Protein AF-0000000076606499 (afdb_homodimer)

pLDDT: mean 94.11, std 6.83, range [63.31, 98.88]

InterPro domains:
  IPR003171 Methylenetetrahydrofolate reductase-like, catalytic domain [PF02219] (11-316)
  IPR003171 Methylenetetrahydrofolate reductase-like, catalytic domain [cd00537] (16-317)
  IPR004620 5,10-methylenetetrahydrofolate reductase [TIGR00676] (16-317)
  IPR029041 FAD-linked oxidoreductase-like [SSF51730] (12-316)

Secondary structure (DSSP, 8-state):
---HHHHHHT-SS-EEEEEE-PPPTTS-THHHHHHHHHHGGG--S-EEE----EEEEEEEEETTEEEEEEEESS--HHHHHHHHHHHH---EEEEEESTT--HHHHHHHHHHHHHHT--EEEEE--PPPTT-SS--PPTT--SSHHHHHHHHHHHHTTB-TT--B-PPPSSPPEEEEEE-TT--TTSSSHHHHHHHHHHHHHTT---EEEEE-S-HHHHHHHHHHHHHTT--S-EEEEE----STTHHHHHHHHH--PPPHHHHHHHHH-SSHHHHHHHHHHHHHHHHHHHHHTT--EEEEE-TT-HHHHHHHHHHH-/---HHHHHHT-SS-EEEEEE-PPPTTS-THHHHHHHHHHGGG--S-EEE----EEEEEEEEETTEEEEEEEESS--HHHHHHHHHHHH---EEEEEESTT--HHHHHHHHHHHHHHT--EEEEE--PPPTT-SS--PPTT--SSHHHHHHHHHHHHTTB-TT--B-PPPSSPPEEEEEE-TT--TTSSSHHHHHHHHHHHHHTT---EEEEE-S-HHHHHHHHHHHHHTT--S-EEEEE----STTHHHHHHHHH--PPPHHHHHHHHH-SSHHHHHHHHHHHHHHHHHHHHHTT--EEEEE-TT-HHHHHHHHHHH-

Structure (mmCIF, N/CA/C/O backbone):
data_AF-0000000076606499-model_v1
#
loop_
_entity.id
_entity.type
_entity.pdbx_description
1 polymer 'Methylenetetrahydrofolate reductase'
#
loop_
_atom_site.group_PDB
_atom_site.id
_atom_site.type_symbol
_atom_site.label_atom_id
_atom_site.label_alt_id
_atom_site.label_comp_id
_atom_site.label_asym_id
_atom_site.label_entity_id
_atom_site.label_seq_id
_atom_site.pdbx_PDB_ins_code
_atom_site.Cartn_x
_atom_site.Cartn_y
_atom_site.Cartn_z
_atom_site.occupancy
_atom_site.B_iso_or_equiv
_atom_site.auth_seq_id
_atom_site.auth_comp_id
_atom_site.auth_asym_id
_atom_site.auth_atom_id
_atom_site.pdbx_PDB_model_num
ATOM 1 N N . MET A 1 1 ? -8.086 -1.881 19.484 1 80.56 1 MET A N 1
ATOM 2 C CA . MET A 1 1 ? -7.227 -0.757 19.859 1 80.56 1 MET A CA 1
ATOM 3 C C . MET A 1 1 ? -8.008 0.553 19.828 1 80.56 1 MET A C 1
ATOM 5 O O . MET A 1 1 ? -8.883 0.744 18.984 1 80.56 1 MET A O 1
ATOM 9 N N . PRO A 1 2 ? -7.852 1.499 20.828 1 93.75 2 PRO A N 1
ATOM 10 C CA . PRO A 1 2 ? -8.594 2.764 20.812 1 93.75 2 PRO A CA 1
ATOM 11 C C . PRO A 1 2 ? -8.289 3.621 19.594 1 93.75 2 PRO A C 1
ATOM 13 O O . PRO A 1 2 ? -7.184 3.559 19.047 1 93.75 2 PRO A O 1
ATOM 16 N N . THR A 1 3 ? -9.281 4.312 19.141 1 96.88 3 THR A N 1
ATOM 17 C CA . THR A 1 3 ? -9.094 5.258 18.047 1 96.88 3 THR A CA 1
ATOM 18 C C . THR A 1 3 ? -8.266 6.457 18.5 1 96.88 3 THR A C 1
ATOM 20 O O . THR A 1 3 ? -8.094 6.684 19.703 1 96.88 3 THR A O 1
ATOM 23 N N . ALA A 1 4 ? -7.707 7.188 17.578 1 97.75 4 ALA A N 1
ATOM 24 C CA . ALA A 1 4 ? -7 8.422 17.906 1 97.75 4 ALA A CA 1
ATOM 25 C C . ALA A 1 4 ? -7.898 9.375 18.688 1 97.75 4 ALA A C 1
ATOM 27 O O . ALA A 1 4 ? -7.445 10.023 19.641 1 97.75 4 ALA A O 1
ATOM 28 N N . ALA A 1 5 ? -9.156 9.43 18.328 1 97.56 5 ALA A N 1
ATOM 29 C CA . ALA A 1 5 ? -10.109 10.297 19.016 1 97.56 5 ALA A CA 1
ATOM 30 C C . ALA A 1 5 ? -10.266 9.906 20.484 1 97.56 5 ALA A C 1
ATOM 32 O O . ALA A 1 5 ? -10.281 10.766 21.359 1 97.56 5 ALA A O 1
ATOM 33 N N . GLN A 1 6 ? -10.414 8.625 20.672 1 97.69 6 GLN A N 1
ATOM 34 C CA . GLN A 1 6 ? -10.523 8.117 22.047 1 97.69 6 GLN A CA 1
ATOM 35 C C . GLN A 1 6 ? -9.266 8.43 22.844 1 97.69 6 GLN A C 1
ATOM 37 O O . GLN A 1 6 ? -9.352 8.82 24.016 1 97.69 6 GLN A O 1
ATOM 42 N N . LEU A 1 7 ? -8.117 8.242 22.219 1 97.62 7 LEU A N 1
ATOM 43 C CA . LEU A 1 7 ? -6.855 8.539 22.891 1 97.62 7 LEU A CA 1
ATOM 44 C C . LEU A 1 7 ? -6.781 10.008 23.281 1 97.62 7 LEU A C 1
ATOM 46 O O . LEU A 1 7 ? -6.336 10.328 24.391 1 97.62 7 LEU A O 1
ATOM 50 N N . ILE A 1 8 ? -7.191 10.898 22.406 1 98 8 ILE A N 1
ATOM 51 C CA . ILE A 1 8 ? -7.184 12.336 22.656 1 98 8 ILE A CA 1
ATOM 52 C C . ILE A 1 8 ? -8.086 12.656 23.844 1 98 8 ILE A C 1
ATOM 54 O O . ILE A 1 8 ? -7.688 13.391 24.75 1 98 8 ILE A O 1
ATOM 58 N N . ARG A 1 9 ? -9.227 12.07 23.891 1 96.31 9 ARG A N 1
ATOM 59 C CA . ARG A 1 9 ? -10.219 12.352 24.922 1 96.31 9 ARG A CA 1
ATOM 60 C C . ARG A 1 9 ? -9.773 11.797 26.266 1 96.31 9 ARG A C 1
ATOM 62 O O . ARG A 1 9 ? -10.117 12.344 27.312 1 96.31 9 ARG A O 1
ATOM 69 N N . ASP A 1 10 ? -8.992 10.773 26.219 1 96.25 10 ASP A N 1
ATOM 70 C CA . ASP A 1 10 ? -8.633 10.062 27.438 1 96.25 10 ASP A CA 1
ATOM 71 C C . ASP A 1 10 ? -7.348 10.617 28.047 1 96.25 10 ASP A C 1
ATOM 73 O O . ASP A 1 10 ? -6.898 10.148 29.094 1 96.25 10 ASP A O 1
ATOM 77 N N . LEU A 1 11 ? -6.785 11.594 27.438 1 96.38 11 LEU A N 1
ATOM 78 C CA . LEU A 1 11 ? -5.539 12.156 27.953 1 96.38 11 LEU A CA 1
ATOM 79 C C . LEU A 1 11 ? -5.738 12.758 29.344 1 96.38 11 LEU A C 1
ATOM 81 O O . LEU A 1 11 ? -6.684 13.516 29.562 1 96.38 11 LEU A O 1
ATOM 85 N N . LYS A 1 12 ? -4.812 12.43 30.203 1 93.62 12 LYS A N 1
ATOM 86 C CA . LYS A 1 12 ? -4.855 12.961 31.562 1 93.62 12 LYS A CA 1
ATOM 87 C C . LYS A 1 12 ? -3.803 14.047 31.766 1 93.62 12 LYS A C 1
ATOM 89 O O . LYS A 1 12 ? -3.91 14.867 32.688 1 93.62 12 LYS A O 1
ATOM 94 N N . GLN A 1 13 ? -2.766 13.977 31.031 1 94.19 13 GLN A N 1
ATOM 95 C CA . GLN A 1 13 ? -1.6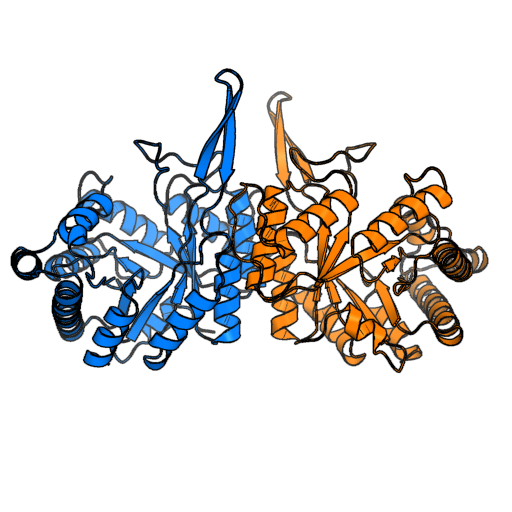89 14.961 30.969 1 94.19 13 GLN A CA 1
ATOM 96 C C . GLN A 1 13 ? -1.445 15.43 29.531 1 94.19 13 GLN A C 1
ATOM 98 O O . GLN A 1 13 ? -1.844 14.75 28.578 1 94.19 13 GLN A O 1
ATOM 103 N N . PRO A 1 14 ? -0.841 16.547 29.422 1 96.06 14 PRO A N 1
ATOM 104 C CA . PRO A 1 14 ? -0.595 17.031 28.062 1 96.06 14 PRO A CA 1
ATOM 105 C C . PRO A 1 14 ? 0.183 16.031 27.219 1 96.06 14 PRO A C 1
ATOM 107 O O . PRO A 1 14 ? 1.249 15.562 27.625 1 96.06 14 PRO A O 1
ATOM 110 N N . GLY A 1 15 ? -0.426 15.75 26.078 1 98 15 GLY A N 1
ATOM 111 C CA . GLY A 1 15 ? 0.184 14.766 25.188 1 98 15 GLY A CA 1
ATOM 112 C C . GLY A 1 15 ? 0.986 15.391 24.062 1 98 15 GLY A C 1
ATOM 113 O O . GLY A 1 15 ? 0.978 16.609 23.891 1 98 15 GLY A O 1
ATOM 114 N N . PHE A 1 16 ? 1.673 14.508 23.359 1 98.38 16 PHE A N 1
ATOM 115 C CA . PHE A 1 16 ? 2.586 14.867 22.281 1 98.38 16 PHE A CA 1
ATOM 116 C C . PHE A 1 16 ? 2.246 14.109 21 1 98.38 16 PHE A C 1
ATOM 118 O O . PHE A 1 16 ? 1.933 12.922 21.047 1 98.38 16 PHE A O 1
ATOM 125 N N . SER A 1 17 ? 2.156 14.742 19.891 1 98.75 17 SER A N 1
ATOM 126 C CA . SER A 1 17 ? 2.08 14.117 18.578 1 98.75 17 SER A CA 1
ATOM 127 C C . SER A 1 17 ? 2.824 14.938 17.531 1 98.75 17 SER A C 1
ATOM 129 O O . SER A 1 17 ? 3.133 16.109 17.75 1 98.75 17 SER A O 1
ATOM 131 N N . PHE A 1 18 ? 3.176 14.328 16.406 1 98.75 18 PHE A N 1
ATOM 132 C CA . PHE A 1 18 ? 3.906 15.078 15.391 1 98.75 18 PHE A CA 1
ATOM 133 C C . PHE A 1 18 ? 3.633 14.523 14 1 98.75 18 PHE A C 1
ATOM 135 O O . PHE A 1 18 ? 2.975 13.492 13.859 1 98.75 18 PHE A O 1
ATOM 142 N N . GLU A 1 19 ? 4.055 15.273 13.094 1 98.31 19 GLU A N 1
ATOM 143 C CA . GLU A 1 19 ? 3.812 14.945 11.695 1 98.31 19 GLU A CA 1
ATOM 144 C C . GLU A 1 19 ? 5.121 14.648 10.961 1 98.31 19 GLU A C 1
ATOM 146 O O . GLU A 1 19 ? 6.129 15.32 11.188 1 98.31 19 GLU A O 1
ATOM 151 N N . LEU A 1 20 ? 5.023 13.664 10.086 1 97.06 20 LEU A N 1
ATOM 152 C CA . LEU A 1 20 ? 6.156 13.281 9.25 1 97.06 20 LEU A CA 1
ATOM 153 C C . LEU A 1 20 ? 5.801 13.383 7.77 1 97.06 20 LEU A C 1
ATOM 155 O O . LEU A 1 20 ? 4.648 13.18 7.387 1 97.06 20 LEU A O 1
ATOM 159 N N . LEU A 1 21 ? 6.863 13.625 7.031 1 94.44 21 LEU A N 1
ATOM 160 C CA . LEU A 1 21 ? 6.766 13.562 5.578 1 94.44 21 LEU A CA 1
ATOM 161 C C . LEU A 1 21 ? 7.422 12.305 5.035 1 94.44 21 LEU A C 1
ATOM 163 O O . LEU A 1 21 ? 8.547 11.969 5.414 1 94.44 21 LEU A O 1
ATOM 167 N N . PRO A 1 22 ? 6.691 11.617 4.184 1 93.38 22 PRO A N 1
ATOM 168 C CA . PRO A 1 22 ? 7.387 10.516 3.508 1 93.38 22 PRO A CA 1
ATOM 169 C C . PRO A 1 22 ? 8.609 10.992 2.721 1 93.38 22 PRO A C 1
ATOM 171 O O . PRO A 1 22 ? 8.688 12.164 2.338 1 93.38 22 PRO A O 1
ATOM 174 N N . PRO A 1 23 ? 9.516 10.117 2.523 1 90.75 23 PRO A N 1
ATOM 175 C CA . PRO A 1 23 ? 10.695 10.508 1.748 1 90.75 23 PRO A CA 1
ATOM 176 C C . PRO A 1 23 ? 10.359 10.859 0.301 1 90.75 23 PRO A C 1
ATOM 178 O O . PRO A 1 23 ? 9.367 10.367 -0.246 1 90.75 23 PRO A O 1
ATOM 181 N N . LEU A 1 24 ? 11.195 11.688 -0.248 1 87.88 24 LEU A N 1
ATOM 182 C CA . LEU A 1 24 ? 11.102 11.922 -1.684 1 87.88 24 LEU A CA 1
ATOM 183 C C . LEU A 1 24 ? 11.383 10.648 -2.467 1 87.88 24 LEU A C 1
ATOM 185 O O . LEU A 1 24 ? 12.148 9.797 -2.01 1 87.88 24 LEU A O 1
ATOM 189 N N . LYS A 1 25 ? 10.75 10.664 -3.59 1 84.38 25 LYS A N 1
ATOM 190 C CA . LYS A 1 25 ? 11.008 9.539 -4.48 1 84.38 25 LYS A CA 1
ATOM 191 C C . LYS A 1 25 ? 12.508 9.305 -4.652 1 84.38 25 LYS A C 1
ATOM 193 O O . LYS A 1 25 ? 13.266 10.242 -4.914 1 84.38 25 LYS A O 1
ATOM 198 N N . GLY A 1 26 ? 12.969 8.117 -4.375 1 79.56 26 GLY A N 1
ATOM 199 C CA . GLY A 1 26 ? 14.375 7.793 -4.535 1 79.56 26 GLY A CA 1
ATOM 200 C C . GLY A 1 26 ? 15.156 7.879 -3.238 1 79.56 26 GLY A C 1
ATOM 201 O O . GLY A 1 26 ? 16.281 7.375 -3.15 1 79.56 26 GLY A O 1
ATOM 202 N N . ASN A 1 27 ? 14.523 8.484 -2.23 1 84.75 27 ASN A N 1
ATOM 203 C CA . ASN A 1 27 ? 15.227 8.609 -0.958 1 84.75 27 ASN A CA 1
ATOM 204 C C . ASN A 1 27 ? 14.867 7.469 -0.007 1 84.75 27 ASN A C 1
ATOM 206 O O . ASN A 1 27 ? 13.82 6.836 -0.161 1 84.75 27 ASN A O 1
ATOM 210 N N . SER A 1 28 ? 15.742 7.293 0.921 1 85.94 28 SER A N 1
ATOM 211 C CA . SER A 1 28 ? 15.578 6.203 1.876 1 85.94 28 SER A CA 1
ATOM 212 C C . SER A 1 28 ? 14.602 6.578 2.98 1 85.94 28 SER A C 1
ATOM 214 O O . SER A 1 28 ? 14.523 7.738 3.385 1 85.94 28 SER A O 1
ATOM 216 N N . ILE A 1 29 ? 13.891 5.59 3.471 1 89.38 29 ILE A N 1
ATOM 217 C CA . ILE A 1 29 ? 12.945 5.75 4.574 1 89.38 29 ILE A CA 1
ATOM 218 C C . ILE A 1 29 ? 13.711 5.98 5.875 1 89.38 29 ILE A C 1
ATOM 220 O O . ILE A 1 29 ? 13.125 6.367 6.887 1 89.38 29 ILE A O 1
ATOM 224 N N . LYS A 1 30 ? 15.023 5.816 5.887 1 90.25 30 LYS A N 1
ATOM 225 C CA . LYS A 1 30 ? 15.852 5.926 7.086 1 90.25 30 LYS A CA 1
ATOM 226 C C . LYS A 1 30 ? 15.75 7.316 7.699 1 90.25 30 LYS A C 1
ATOM 228 O O . LYS A 1 30 ? 15.82 7.469 8.922 1 90.25 30 LYS A O 1
ATOM 233 N N . ARG A 1 31 ? 15.523 8.305 6.906 1 88.94 31 ARG A N 1
ATOM 234 C CA . ARG A 1 31 ? 15.359 9.656 7.418 1 88.94 31 ARG A CA 1
ATOM 235 C C . ARG A 1 31 ? 14.109 9.781 8.281 1 88.94 31 ARG A C 1
ATOM 237 O O . ARG A 1 31 ? 14.109 10.477 9.297 1 88.94 31 ARG A O 1
ATOM 244 N N . VAL A 1 32 ? 13.102 9.133 7.816 1 93.88 32 VAL A N 1
ATOM 245 C CA . VAL A 1 32 ? 11.852 9.109 8.57 1 93.88 32 VAL A CA 1
ATOM 246 C C . VAL A 1 32 ? 12.07 8.438 9.922 1 93.88 32 VAL A C 1
ATOM 248 O O . VAL A 1 32 ? 11.648 8.961 10.953 1 93.88 32 VAL A O 1
ATOM 251 N N . TYR A 1 33 ? 12.844 7.371 9.914 1 95.81 33 TYR A N 1
ATOM 252 C CA . TYR A 1 33 ? 13.109 6.637 11.141 1 95.81 33 TYR A CA 1
ATOM 253 C C . TYR A 1 33 ? 13.969 7.461 12.094 1 95.81 33 TYR A C 1
ATOM 255 O O . TYR A 1 33 ? 13.75 7.461 13.305 1 95.81 33 TYR A O 1
ATOM 263 N N . LYS A 1 34 ? 14.898 8.156 11.547 1 95.94 34 LYS A N 1
ATOM 264 C CA . LYS A 1 34 ? 15.742 9.008 12.375 1 95.94 34 LYS A CA 1
ATOM 265 C C . LYS A 1 34 ? 14.922 10.047 13.125 1 95.94 34 LYS A C 1
ATOM 267 O O . LYS A 1 34 ? 15.172 10.32 14.297 1 95.94 34 LYS A O 1
ATOM 272 N N . THR A 1 35 ? 13.984 10.602 12.43 1 97.19 35 THR A N 1
ATOM 273 C CA . THR A 1 35 ? 13.109 11.578 13.062 1 97.19 35 THR A CA 1
ATOM 274 C C . THR A 1 35 ? 12.32 10.93 14.195 1 97.19 35 THR A C 1
ATOM 276 O O . THR A 1 35 ? 12.203 11.5 15.289 1 97.19 35 THR A O 1
ATOM 279 N N . ILE A 1 36 ? 11.781 9.742 13.961 1 98.25 36 ILE A N 1
ATOM 280 C CA . ILE A 1 36 ? 11.008 9.039 14.977 1 98.25 36 ILE A CA 1
ATOM 281 C C . ILE A 1 36 ? 11.898 8.711 16.172 1 98.25 36 ILE A C 1
ATOM 283 O O . ILE A 1 36 ? 11.508 8.922 17.328 1 98.25 36 ILE A O 1
ATOM 287 N N . ASP A 1 37 ? 13.102 8.258 15.891 1 98.19 37 ASP A N 1
ATOM 288 C CA . ASP A 1 37 ? 14.031 7.895 16.953 1 98.19 37 ASP A CA 1
ATOM 289 C C . ASP A 1 37 ? 14.375 9.102 17.828 1 98.19 37 ASP A C 1
ATOM 291 O O . ASP A 1 37 ? 14.594 8.961 19.031 1 98.19 37 ASP A O 1
ATOM 295 N N . ALA A 1 38 ? 14.367 10.219 17.234 1 97.88 38 ALA A N 1
ATOM 296 C CA . ALA A 1 38 ? 14.68 11.445 17.953 1 97.88 38 ALA A CA 1
ATOM 297 C C . ALA A 1 38 ? 13.508 11.883 18.828 1 97.88 38 ALA A C 1
ATOM 299 O O . ALA A 1 38 ? 13.695 12.586 19.828 1 97.88 38 ALA A O 1
ATOM 300 N N . LEU A 1 39 ? 12.312 11.477 18.516 1 98.56 39 LEU A N 1
ATOM 301 C CA . LEU A 1 39 ? 11.148 12.094 19.156 1 98.56 39 LEU A CA 1
ATOM 302 C C . LEU A 1 39 ? 10.359 11.062 19.953 1 98.56 39 LEU A C 1
ATOM 304 O O . LEU A 1 39 ? 9.523 11.43 20.781 1 98.56 39 LEU A O 1
ATOM 308 N N . LYS A 1 40 ? 10.602 9.75 19.703 1 97.94 40 LYS A N 1
ATOM 309 C CA . LYS A 1 40 ? 9.789 8.703 20.312 1 97.94 40 LYS A CA 1
ATOM 310 C C . LYS A 1 40 ? 9.922 8.719 21.828 1 97.94 40 LYS A C 1
ATOM 312 O O . LYS A 1 40 ? 9.039 8.227 22.547 1 97.94 40 LYS A O 1
ATOM 317 N N . GLU A 1 41 ? 11.031 9.289 22.406 1 97.56 41 GLU A N 1
ATOM 318 C CA . GLU A 1 41 ? 11.25 9.344 23.844 1 97.56 41 GLU A CA 1
ATOM 319 C C . GLU A 1 41 ? 10.156 10.148 24.531 1 97.56 41 GLU A C 1
ATOM 321 O O . GLU A 1 41 ? 9.953 10.023 25.75 1 97.56 41 GLU A O 1
ATOM 326 N N . PHE A 1 42 ? 9.383 10.984 23.828 1 98 42 PHE A N 1
ATOM 327 C CA . PHE A 1 42 ? 8.336 11.812 24.406 1 98 42 PHE A CA 1
ATOM 328 C C . PHE A 1 42 ? 6.984 11.117 24.328 1 98 42 PHE A C 1
ATOM 330 O O . PHE A 1 42 ? 5.945 11.75 24.516 1 98 42 PHE A O 1
ATOM 337 N N . ASN A 1 43 ? 6.984 9.867 23.891 1 97.12 43 ASN A N 1
ATOM 338 C CA . ASN A 1 43 ? 5.812 9 23.859 1 97.12 43 ASN A CA 1
ATOM 339 C C . ASN A 1 43 ? 4.676 9.609 23.047 1 97.12 43 ASN A C 1
ATOM 341 O O . ASN A 1 43 ? 3.578 9.82 23.562 1 97.12 43 ASN A O 1
ATOM 345 N N . PRO A 1 44 ? 4.941 9.844 21.828 1 98.31 44 PRO A N 1
ATOM 346 C CA . PRO A 1 44 ? 3.875 10.422 21 1 98.31 44 PRO A CA 1
ATOM 347 C C . PRO A 1 44 ? 2.617 9.562 20.969 1 98.31 44 PRO A C 1
ATOM 349 O O . PRO A 1 44 ? 2.709 8.336 20.875 1 98.31 44 PRO A O 1
ATOM 352 N N . LEU A 1 45 ? 1.462 10.25 21.062 1 97.69 45 LEU A N 1
ATOM 353 C CA . LEU A 1 45 ? 0.176 9.562 21 1 97.69 45 LEU A CA 1
ATOM 354 C C . LEU A 1 45 ? -0.022 8.906 19.641 1 97.69 45 LEU A C 1
ATOM 356 O O . LEU A 1 45 ? -0.589 7.82 19.531 1 97.69 45 LEU A O 1
ATOM 360 N N . PHE A 1 46 ? 0.326 9.578 18.594 1 98.19 46 PHE A N 1
ATOM 361 C CA . PHE A 1 46 ? 0.303 9.109 17.219 1 98.19 46 PHE A CA 1
ATOM 362 C C . PHE A 1 46 ? 1.206 9.969 16.344 1 98.19 46 PHE A C 1
ATOM 364 O O . PHE A 1 46 ? 1.696 11.008 16.781 1 98.19 46 PHE A O 1
ATOM 371 N N . ILE A 1 47 ? 1.464 9.5 15.18 1 98.69 47 ILE A N 1
ATOM 372 C CA . ILE A 1 47 ? 2.268 10.188 14.172 1 98.69 47 ILE A CA 1
ATOM 373 C C . ILE A 1 47 ? 1.44 10.391 12.906 1 98.69 47 ILE A C 1
ATOM 375 O O . ILE A 1 47 ? 0.955 9.43 12.312 1 98.69 47 ILE A O 1
ATOM 379 N N . ASN A 1 48 ? 1.275 11.625 12.5 1 98.62 48 ASN A N 1
ATOM 380 C CA . ASN A 1 48 ? 0.652 11.914 11.211 1 98.62 48 ASN A CA 1
ATOM 381 C C . ASN A 1 48 ? 1.632 11.727 10.055 1 98.62 48 ASN A C 1
ATOM 383 O O . ASN A 1 48 ? 2.801 12.102 10.164 1 98.62 48 ASN A O 1
ATOM 387 N N . ILE A 1 49 ? 1.183 11.125 9.016 1 97.94 49 ILE A N 1
ATOM 388 C CA . ILE A 1 49 ? 1.981 10.961 7.801 1 97.94 49 ILE A CA 1
ATOM 389 C C . ILE A 1 49 ? 1.348 11.742 6.656 1 97.94 49 ILE A C 1
ATOM 391 O O . ILE A 1 49 ? 0.237 11.43 6.223 1 97.94 49 ILE A O 1
ATOM 395 N N . THR A 1 50 ? 2.066 12.695 6.129 1 96.62 50 THR A N 1
ATOM 396 C CA . THR A 1 50 ? 1.482 13.562 5.117 1 96.62 50 THR A CA 1
ATOM 397 C C . THR A 1 50 ? 1.424 12.859 3.764 1 96.62 50 THR A C 1
ATOM 399 O O . THR A 1 50 ? 2.059 11.82 3.57 1 96.62 50 THR A O 1
ATOM 402 N N . SER A 1 51 ? 0.605 13.367 2.898 1 94.19 51 SER A N 1
ATOM 403 C CA . SER A 1 51 ? 0.492 12.93 1.511 1 94.19 51 SER A CA 1
ATOM 404 C C . SER A 1 51 ? 0.71 14.094 0.545 1 94.19 51 SER A C 1
ATOM 406 O O . SER A 1 51 ? 0.377 15.234 0.858 1 94.19 51 SER A O 1
ATOM 408 N N . HIS A 1 52 ? 1.236 13.703 -0.623 1 89.88 52 HIS A N 1
ATOM 409 C CA . HIS A 1 52 ? 1.431 14.68 -1.689 1 89.88 52 HIS A CA 1
ATOM 410 C C . HIS A 1 52 ? 0.672 14.273 -2.949 1 89.88 52 HIS A C 1
ATOM 412 O O . HIS A 1 52 ? 0.579 13.086 -3.271 1 89.88 52 HIS A O 1
ATOM 418 N N . ARG A 1 53 ? 0.261 15.25 -3.6 1 86.06 53 ARG A N 1
ATOM 419 C CA . ARG A 1 53 ? -0.497 15 -4.82 1 86.06 53 ARG A CA 1
ATOM 420 C C . ARG A 1 53 ? 0.429 14.617 -5.973 1 86.06 53 ARG A C 1
ATOM 422 O O . ARG A 1 53 ? 1.617 14.945 -5.953 1 86.06 53 ARG A O 1
ATOM 429 N N . ASP A 1 54 ? -0.242 14.016 -6.973 1 81.94 54 ASP A N 1
ATOM 430 C CA . ASP A 1 54 ? 0.433 13.836 -8.258 1 81.94 54 ASP A CA 1
ATOM 431 C C . ASP A 1 54 ? 0.692 15.18 -8.93 1 81.94 54 ASP A C 1
ATOM 433 O O . ASP A 1 54 ? -0.086 16.125 -8.766 1 81.94 54 ASP A O 1
ATOM 437 N N . GLU A 1 55 ? 1.798 15.25 -9.547 1 81.5 55 GLU A N 1
ATOM 438 C CA . GLU A 1 55 ? 2.119 16.453 -10.312 1 81.5 55 GLU A CA 1
ATOM 439 C C . GLU A 1 55 ? 2.188 16.156 -11.805 1 81.5 55 GLU A C 1
ATOM 441 O O . GLU A 1 55 ? 2.689 15.102 -12.211 1 81.5 55 GLU A O 1
ATOM 446 N N . VAL A 1 56 ? 1.563 17.031 -12.57 1 76.12 56 VAL A N 1
ATOM 447 C CA . VAL A 1 56 ? 1.672 16.938 -14.023 1 76.12 56 VAL A CA 1
ATOM 448 C C . VAL A 1 56 ? 2.904 17.703 -14.5 1 76.12 56 VAL A C 1
ATOM 450 O O . VAL A 1 56 ? 3.047 18.906 -14.227 1 76.12 56 VAL A O 1
ATOM 453 N N . VAL A 1 57 ? 3.734 17.047 -15.062 1 75.25 57 VAL A N 1
ATOM 454 C CA . VAL A 1 57 ? 4.941 17.656 -15.594 1 75.25 57 VAL A CA 1
ATOM 455 C C . VAL A 1 57 ? 4.926 17.578 -17.125 1 75.25 57 VAL A C 1
ATOM 457 O O . VAL A 1 57 ? 4.496 16.578 -17.703 1 75.25 57 VAL A O 1
ATOM 460 N N . PHE A 1 58 ? 5.25 18.688 -17.719 1 77.38 58 PHE A N 1
ATOM 461 C CA . PHE A 1 58 ? 5.355 18.719 -19.188 1 77.38 58 PHE A CA 1
ATOM 462 C C . PHE A 1 58 ? 6.809 18.578 -19.625 1 77.38 58 PHE A C 1
ATOM 464 O O . PHE A 1 58 ? 7.652 19.406 -19.266 1 77.38 58 PHE A O 1
ATOM 471 N N . LYS A 1 59 ? 7.121 17.438 -20.266 1 74.88 59 LYS A N 1
ATOM 472 C CA . LYS A 1 59 ? 8.477 17.219 -20.766 1 74.88 59 LYS A CA 1
ATOM 473 C C . LYS A 1 59 ? 8.562 17.516 -22.266 1 74.88 59 LYS A C 1
ATOM 475 O O . LYS A 1 59 ? 7.746 17.016 -23.047 1 74.88 59 LYS A O 1
ATOM 480 N N . SER A 1 60 ? 9.578 18.391 -22.562 1 75.69 60 SER A N 1
ATOM 481 C CA . SER A 1 60 ? 9.773 18.734 -23.969 1 75.69 60 SER A CA 1
ATOM 482 C C . SER A 1 60 ? 10.32 17.547 -24.75 1 75.69 60 SER A C 1
ATOM 484 O O . SER A 1 60 ? 11.266 16.891 -24.312 1 75.69 60 SER A O 1
ATOM 486 N N . ILE A 1 61 ? 9.836 16.906 -25.656 1 68.94 61 ILE A N 1
ATOM 487 C CA . ILE A 1 61 ? 10.367 15.812 -26.469 1 68.94 61 ILE A CA 1
ATOM 488 C C . ILE A 1 61 ? 11.164 16.391 -27.641 1 68.94 61 ILE A C 1
ATOM 490 O O . ILE A 1 61 ? 12.32 16.031 -27.859 1 68.94 61 ILE A O 1
ATOM 494 N N . ASP A 1 62 ? 10.578 17.016 -28.672 1 71 62 ASP A N 1
ATOM 495 C CA . ASP A 1 62 ? 11.156 17.656 -29.844 1 71 62 ASP A CA 1
ATOM 496 C C . ASP A 1 62 ? 10.133 18.547 -30.531 1 71 62 ASP A C 1
ATOM 498 O O . ASP A 1 62 ? 8.93 18.328 -30.422 1 71 62 ASP A O 1
ATOM 502 N N . ASN A 1 63 ? 10.625 19.453 -31.266 1 76.88 63 ASN A N 1
ATOM 503 C CA . ASN A 1 63 ? 9.914 20.328 -32.188 1 76.88 63 ASN A CA 1
ATOM 504 C C . ASN A 1 63 ? 8.766 21.062 -31.516 1 76.88 63 ASN A C 1
ATOM 506 O O . ASN A 1 63 ? 7.668 21.156 -32.062 1 76.88 63 ASN A O 1
ATOM 510 N N . GLY A 1 64 ? 8.938 21.359 -30.234 1 72.94 64 GLY A N 1
ATOM 511 C CA . GLY A 1 64 ? 7.934 22.141 -29.531 1 72.94 64 GLY A CA 1
ATOM 512 C C . GLY A 1 64 ? 6.824 21.297 -28.938 1 72.94 64 GLY A C 1
ATOM 513 O O . GLY A 1 64 ? 5.805 21.828 -28.484 1 72.94 64 GLY A O 1
ATOM 514 N N . LEU A 1 65 ? 6.98 19.969 -29.141 1 78.44 65 LEU A N 1
ATOM 515 C CA . LEU A 1 65 ? 5.973 19.078 -28.578 1 78.44 65 LEU A CA 1
ATOM 516 C C . LEU A 1 65 ? 6.32 18.672 -27.156 1 78.44 65 LEU A C 1
ATOM 518 O O . LEU A 1 65 ? 7.496 18.516 -26.828 1 78.44 65 LEU A O 1
ATOM 522 N N . PHE A 1 66 ? 5.199 18.859 -26.203 1 77.19 66 PHE A N 1
ATOM 523 C CA . PHE A 1 66 ? 5.367 18.484 -24.812 1 77.19 66 PHE A CA 1
ATOM 524 C C . PHE A 1 66 ? 4.57 17.234 -24.484 1 77.19 66 PHE A C 1
ATOM 526 O O . PHE A 1 66 ? 3.506 17 -25.062 1 77.19 66 PHE A O 1
ATOM 533 N N . GLU A 1 67 ? 5.207 16.375 -23.781 1 75.75 67 GLU A N 1
ATOM 534 C CA . GLU A 1 67 ? 4.527 15.203 -23.266 1 75.75 67 GLU A CA 1
ATOM 535 C C . GLU A 1 67 ? 4.105 15.414 -21.812 1 75.75 67 GLU A C 1
ATOM 537 O O . GLU A 1 67 ? 4.902 15.867 -20.984 1 75.75 67 GLU A O 1
ATOM 542 N N . LYS A 1 68 ? 2.826 15.312 -21.625 1 76.62 68 LYS A N 1
ATOM 543 C CA . LYS A 1 68 ? 2.266 15.375 -20.281 1 76.62 68 LYS A CA 1
ATOM 544 C C . LYS A 1 68 ? 2.604 14.117 -19.484 1 76.62 68 LYS A C 1
ATOM 546 O O . LYS A 1 68 ? 2.309 13 -19.922 1 76.62 68 LYS A O 1
ATOM 551 N N . LYS A 1 69 ? 3.383 14.297 -18.422 1 77.38 69 LYS A N 1
ATOM 552 C CA . LYS A 1 69 ? 3.707 13.172 -17.547 1 77.38 69 LYS A CA 1
ATOM 553 C C . LYS A 1 69 ? 3.23 13.422 -16.125 1 77.38 69 LYS A C 1
ATOM 555 O O . LYS A 1 69 ? 3.371 14.523 -15.594 1 77.38 69 LYS A O 1
ATOM 560 N N . VAL A 1 70 ? 2.543 12.492 -15.531 1 77.38 70 VAL A N 1
ATOM 561 C CA . VAL A 1 70 ? 2.086 12.562 -14.148 1 77.38 70 VAL A CA 1
ATOM 562 C C . VAL A 1 70 ? 3.096 11.875 -13.234 1 77.38 70 VAL A C 1
ATOM 564 O O . VAL A 1 70 ? 3.527 10.75 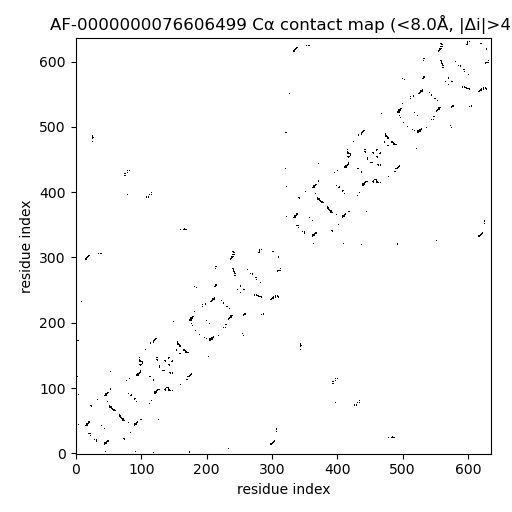-13.508 1 77.38 70 VAL A O 1
ATOM 567 N N . THR A 1 71 ? 3.576 12.617 -12.219 1 82.94 71 THR A N 1
ATOM 568 C CA . THR A 1 71 ? 4.551 12.055 -11.289 1 82.94 71 THR A CA 1
ATOM 569 C C . THR A 1 71 ? 4.18 12.391 -9.852 1 82.94 71 THR A C 1
ATOM 571 O O . THR A 1 71 ? 3.506 13.391 -9.594 1 82.94 71 THR A O 1
ATOM 574 N N . ARG A 1 72 ? 4.574 11.539 -8.961 1 85.69 72 ARG A N 1
ATOM 575 C CA . ARG A 1 72 ? 4.406 11.773 -7.531 1 85.69 72 ARG A CA 1
ATOM 576 C C . ARG A 1 72 ? 5.754 11.992 -6.848 1 85.69 72 ARG A C 1
ATOM 578 O O . ARG A 1 72 ? 6.621 11.117 -6.891 1 85.69 72 ARG A O 1
ATOM 585 N N . LYS A 1 73 ? 5.812 13.062 -6.113 1 83.75 73 LYS A N 1
ATOM 586 C CA . LYS A 1 73 ? 7.09 13.414 -5.496 1 83.75 73 LYS A CA 1
ATOM 587 C C . LYS A 1 73 ? 7.367 12.539 -4.277 1 83.75 73 LYS A C 1
ATOM 589 O O . LYS A 1 73 ? 8.516 12.148 -4.039 1 83.75 73 LYS A O 1
ATOM 594 N N . ARG A 1 74 ? 6.383 12.273 -3.529 1 87.56 74 ARG A N 1
ATOM 595 C CA . ARG A 1 74 ? 6.516 11.477 -2.316 1 87.56 74 ARG A CA 1
ATOM 596 C C . ARG A 1 74 ? 5.531 10.312 -2.32 1 87.56 74 ARG A C 1
ATOM 598 O O . ARG A 1 74 ? 4.551 10.32 -1.574 1 87.56 74 ARG A O 1
ATOM 605 N N . PRO A 1 75 ? 5.84 9.297 -3.141 1 84.25 75 PRO A N 1
ATOM 606 C CA . PRO A 1 75 ? 4.953 8.133 -3.102 1 84.25 75 PRO A CA 1
ATOM 607 C C . PRO A 1 75 ? 5.121 7.309 -1.826 1 84.25 75 PRO A C 1
ATOM 609 O O . PRO A 1 75 ? 6.098 7.488 -1.093 1 84.25 75 PRO A O 1
ATOM 612 N N . GLY A 1 76 ? 4.047 6.508 -1.506 1 89.19 76 GLY A N 1
ATOM 613 C CA . GLY A 1 76 ? 4.242 5.477 -0.498 1 89.19 76 GLY A CA 1
ATOM 614 C C . GLY A 1 76 ? 3.713 5.871 0.868 1 89.19 76 GLY A C 1
ATOM 615 O O . GLY A 1 76 ? 4.156 5.34 1.889 1 89.19 76 GLY A O 1
ATOM 616 N N . THR A 1 77 ? 2.816 6.871 0.938 1 93.25 77 THR A N 1
ATOM 617 C CA . THR A 1 77 ? 2.266 7.301 2.217 1 93.25 77 THR A CA 1
ATOM 618 C C . THR A 1 77 ? 1.692 6.117 2.986 1 93.25 77 THR A C 1
ATOM 620 O O . THR A 1 77 ? 2 5.926 4.164 1 93.25 77 THR A O 1
ATOM 623 N N . VAL A 1 78 ? 0.979 5.316 2.258 1 94.69 78 VAL A N 1
ATOM 624 C CA . VAL A 1 78 ? 0.333 4.16 2.877 1 94.69 78 VAL A CA 1
ATOM 625 C C . VAL A 1 78 ? 1.393 3.18 3.373 1 94.69 78 VAL A C 1
ATOM 627 O O . VAL A 1 78 ? 1.345 2.734 4.52 1 94.69 78 VAL A O 1
ATOM 630 N N . ALA A 1 79 ? 2.371 2.975 2.564 1 95.25 79 ALA A N 1
ATOM 631 C CA . ALA A 1 79 ? 3.42 2.014 2.896 1 95.25 79 ALA A CA 1
ATOM 632 C C . ALA A 1 79 ? 4.297 2.531 4.035 1 95.25 79 ALA A C 1
ATOM 634 O O . ALA A 1 79 ? 4.664 1.773 4.934 1 95.25 79 ALA A O 1
ATOM 635 N N . VAL A 1 80 ? 4.59 3.803 4.016 1 96.06 80 VAL A N 1
ATOM 636 C CA . VAL A 1 80 ? 5.395 4.422 5.062 1 96.06 80 VAL A CA 1
ATOM 637 C C . VAL A 1 80 ? 4.652 4.352 6.395 1 96.06 80 VAL A C 1
ATOM 639 O O . VAL A 1 80 ? 5.23 3.975 7.418 1 96.06 80 VAL A O 1
ATOM 642 N N . ALA A 1 81 ? 3.381 4.668 6.359 1 97.12 81 ALA A N 1
ATOM 643 C CA . ALA A 1 81 ? 2.561 4.602 7.566 1 97.12 81 ALA A CA 1
ATOM 644 C C . ALA A 1 81 ? 2.564 3.191 8.156 1 97.12 81 ALA A C 1
ATOM 646 O O . ALA A 1 81 ? 2.77 3.018 9.359 1 97.12 81 ALA A O 1
ATOM 647 N N . ALA A 1 82 ? 2.383 2.221 7.324 1 96 82 ALA A N 1
ATOM 648 C CA . ALA A 1 82 ? 2.332 0.831 7.766 1 96 82 ALA A CA 1
ATOM 649 C C . ALA A 1 82 ? 3.668 0.397 8.367 1 96 82 ALA A C 1
ATOM 651 O O . ALA A 1 82 ? 3.703 -0.271 9.398 1 96 82 ALA A O 1
ATOM 652 N N . SER A 1 83 ? 4.73 0.795 7.734 1 95.69 83 SER A N 1
ATOM 653 C CA . SER A 1 83 ? 6.059 0.436 8.211 1 95.69 83 SER A CA 1
ATOM 654 C C . SER A 1 83 ? 6.332 1.026 9.594 1 95.69 83 SER A C 1
ATOM 656 O O . SER A 1 83 ? 6.859 0.345 10.469 1 95.69 83 SER A O 1
ATOM 658 N N . ILE A 1 84 ? 5.941 2.238 9.742 1 96.5 84 ILE A N 1
ATOM 659 C CA . ILE A 1 84 ? 6.152 2.918 11.016 1 96.5 84 ILE A CA 1
ATOM 660 C C . ILE A 1 84 ? 5.336 2.23 12.109 1 96.5 84 ILE A C 1
ATOM 662 O O . ILE A 1 84 ? 5.855 1.941 13.195 1 96.5 84 ILE A O 1
ATOM 666 N N . GLN A 1 85 ? 4.074 1.989 11.836 1 95.56 85 GLN A N 1
ATOM 667 C CA . GLN A 1 85 ? 3.209 1.351 12.82 1 95.56 85 GLN A CA 1
ATOM 668 C C . GLN A 1 85 ? 3.754 -0.016 13.227 1 95.56 85 GLN A C 1
ATOM 670 O O . GLN A 1 85 ? 3.746 -0.366 14.406 1 95.56 85 GLN A O 1
ATOM 675 N N . HIS A 1 86 ? 4.25 -0.739 12.328 1 92.88 86 HIS A N 1
ATOM 676 C CA . HIS A 1 86 ? 4.758 -2.08 12.586 1 92.88 86 HIS A CA 1
ATOM 677 C C . HIS A 1 86 ? 6.066 -2.031 13.367 1 92.88 86 HIS A C 1
ATOM 679 O O . HIS A 1 86 ? 6.238 -2.758 14.344 1 92.88 86 HIS A O 1
ATOM 685 N N . LEU A 1 87 ? 6.953 -1.189 12.984 1 94.25 87 LEU A N 1
ATOM 686 C CA . LEU A 1 87 ? 8.297 -1.168 13.539 1 94.25 87 LEU A CA 1
ATOM 687 C C . LEU A 1 87 ? 8.305 -0.534 14.922 1 94.25 87 LEU A C 1
ATOM 689 O O . LEU A 1 87 ? 9.031 -0.985 15.812 1 94.25 87 LEU A O 1
ATOM 693 N N . TYR A 1 88 ? 7.453 0.511 15.125 1 96.56 88 TYR A N 1
ATOM 694 C CA . TYR A 1 88 ? 7.566 1.29 16.359 1 96.56 88 TYR A CA 1
ATOM 695 C C . TYR A 1 88 ? 6.395 1.016 17.281 1 96.56 88 TYR A C 1
ATOM 697 O O . TYR A 1 88 ? 6.441 1.35 18.469 1 96.56 88 TYR A O 1
ATOM 705 N N . GLY A 1 89 ? 5.324 0.46 16.703 1 95.56 89 GLY A N 1
ATOM 706 C CA . GLY A 1 89 ? 4.137 0.235 17.516 1 95.56 89 GLY A CA 1
ATOM 707 C C . GLY A 1 89 ? 3.432 1.519 17.906 1 95.56 89 GLY A C 1
ATOM 708 O O . GLY A 1 89 ? 2.711 1.553 18.906 1 95.56 89 GLY A O 1
ATOM 709 N N . ILE A 1 90 ? 3.736 2.572 17.25 1 97 90 ILE A N 1
ATOM 710 C CA . ILE A 1 90 ? 3.094 3.861 17.484 1 97 90 ILE A CA 1
ATOM 711 C C . ILE A 1 90 ? 1.96 4.059 16.469 1 97 90 ILE A C 1
ATOM 713 O O . ILE A 1 90 ? 2.121 3.779 15.289 1 97 90 ILE A O 1
ATOM 717 N N . LYS A 1 91 ? 0.796 4.508 16.953 1 97.81 91 LYS A N 1
ATOM 718 C CA . LYS A 1 91 ? -0.344 4.754 16.062 1 97.81 91 LYS A CA 1
ATOM 719 C C . LYS A 1 91 ? -0.001 5.793 15 1 97.81 91 LYS A C 1
ATOM 721 O O . LYS A 1 91 ? 0.635 6.809 15.297 1 97.81 91 LYS A O 1
ATOM 726 N N . VAL A 1 92 ? -0.42 5.484 13.766 1 98.38 92 VAL A N 1
ATOM 727 C CA . VAL A 1 92 ? -0.173 6.414 12.672 1 98.38 92 VAL A CA 1
ATOM 728 C C . VAL A 1 92 ? -1.501 6.926 12.117 1 98.38 92 VAL A C 1
ATOM 730 O O . VAL A 1 92 ? -2.52 6.234 12.195 1 98.38 92 VAL A O 1
ATOM 733 N N . ILE A 1 93 ? -1.451 8.125 11.594 1 98.69 93 ILE A N 1
ATOM 734 C CA . ILE A 1 93 ? -2.598 8.766 10.953 1 98.69 93 ILE A CA 1
ATOM 735 C C . ILE A 1 93 ? -2.193 9.297 9.578 1 98.69 93 ILE A C 1
ATOM 737 O O . ILE A 1 93 ? -1.734 10.438 9.461 1 98.69 93 ILE A O 1
ATOM 741 N N . PRO A 1 94 ? -2.34 8.438 8.555 1 98.62 94 PRO A N 1
ATOM 742 C CA . PRO A 1 94 ? -2.023 8.938 7.215 1 98.62 94 PRO A CA 1
ATOM 743 C C . PRO A 1 94 ? -3.027 9.984 6.723 1 98.62 94 PRO A C 1
ATOM 745 O O . PRO A 1 94 ? -4.223 9.867 7 1 98.62 94 PRO A O 1
ATOM 748 N N . HIS A 1 95 ? -2.48 10.992 6.02 1 98.62 95 HIS A N 1
ATOM 749 C CA . HIS A 1 95 ? -3.342 11.945 5.328 1 98.62 95 HIS A CA 1
ATOM 750 C C . HIS A 1 95 ? -3.959 11.328 4.078 1 98.62 95 HIS A C 1
ATOM 752 O O . HIS A 1 95 ? -3.25 10.742 3.256 1 98.62 95 HIS A O 1
ATOM 758 N N . ILE A 1 96 ? -5.227 11.406 3.936 1 98.38 96 ILE A N 1
ATOM 759 C CA . ILE A 1 96 ? -5.945 11.109 2.699 1 98.38 96 ILE A CA 1
ATOM 760 C C . ILE A 1 96 ? -6.477 12.406 2.092 1 98.38 96 ILE A C 1
ATOM 762 O O . ILE A 1 96 ? -7.238 13.133 2.734 1 98.38 96 ILE A O 1
ATOM 766 N N . ILE A 1 97 ? -6.078 12.68 0.839 1 97.5 97 ILE A N 1
ATOM 767 C CA . ILE A 1 97 ? -6.395 14 0.303 1 97.5 97 ILE A CA 1
ATOM 768 C C . ILE A 1 97 ? -7.188 13.859 -0.992 1 97.5 97 ILE A C 1
ATOM 770 O O . ILE A 1 97 ? -7.109 12.828 -1.666 1 97.5 97 ILE A O 1
ATOM 774 N N . CYS A 1 98 ? -7.902 14.859 -1.409 1 97.31 98 CYS A N 1
ATOM 775 C CA . CYS A 1 98 ? -8.648 14.922 -2.662 1 97.31 98 CYS A CA 1
ATOM 776 C C . CYS A 1 98 ? -7.715 15.203 -3.836 1 97.31 98 CYS A C 1
ATOM 778 O O . CYS A 1 98 ? -7.801 14.547 -4.875 1 97.31 98 CYS A O 1
ATOM 780 N N . SER A 1 99 ? -6.871 16.156 -3.613 1 94.88 99 SER A N 1
ATOM 781 C CA . SER A 1 99 ? -6.047 16.734 -4.668 1 94.88 99 SER A CA 1
ATOM 782 C C . SER A 1 99 ? -5.176 15.68 -5.336 1 94.88 99 SER A C 1
ATOM 784 O O . SER A 1 99 ? -4.402 14.992 -4.668 1 94.88 99 SER A O 1
ATOM 786 N N . GLY A 1 100 ? -5.426 15.57 -6.648 1 92.5 100 GLY A N 1
ATOM 787 C CA . GLY A 1 100 ? -4.547 14.703 -7.418 1 92.5 100 GLY A CA 1
ATOM 788 C C . GLY A 1 100 ? -4.984 13.25 -7.418 1 92.5 100 GLY A C 1
ATOM 789 O O . GLY A 1 100 ? -4.301 12.391 -7.973 1 92.5 100 GLY A O 1
ATOM 790 N N . PHE A 1 101 ? -6.094 12.898 -6.84 1 93.56 101 PHE A N 1
ATOM 791 C CA . PHE A 1 101 ? -6.551 11.516 -6.758 1 93.56 101 PHE A CA 1
ATOM 792 C C . PHE A 1 101 ? -7.992 11.398 -7.234 1 93.56 101 PHE A C 1
ATOM 794 O O . PHE A 1 101 ? -8.828 12.258 -6.945 1 93.56 101 PHE A O 1
ATOM 801 N N . SER A 1 102 ? -8.234 10.383 -7.973 1 93.19 102 SER A N 1
ATOM 802 C CA . SER A 1 102 ? -9.617 10.031 -8.297 1 93.19 102 SER A CA 1
ATOM 803 C C . SER A 1 102 ? -10.297 9.328 -7.125 1 93.19 102 SER A C 1
ATOM 805 O O . SER A 1 102 ? -9.625 8.859 -6.203 1 93.19 102 SER A O 1
ATOM 807 N N . LYS A 1 103 ? -11.617 9.266 -7.148 1 95.38 103 LYS A N 1
ATOM 808 C CA . LYS A 1 103 ? -12.359 8.539 -6.121 1 95.38 103 LYS A CA 1
ATOM 809 C C . LYS A 1 103 ? -11.945 7.066 -6.086 1 95.38 103 LYS A C 1
ATOM 811 O O . LYS A 1 103 ? -11.898 6.457 -5.02 1 95.38 103 LYS A O 1
ATOM 816 N N . SER A 1 104 ? -11.648 6.512 -7.262 1 92.06 104 SER A N 1
ATOM 817 C CA . SER A 1 104 ? -11.227 5.117 -7.34 1 92.06 104 SER A CA 1
ATOM 818 C C . SER A 1 104 ? -9.883 4.902 -6.652 1 92.06 104 SER A C 1
ATOM 820 O O . SER A 1 104 ? -9.719 3.955 -5.883 1 92.06 104 SER A O 1
ATOM 822 N N . GLU A 1 105 ? -8.938 5.773 -6.949 1 91.75 105 GLU A N 1
ATOM 823 C CA . GLU A 1 105 ? -7.637 5.684 -6.301 1 91.75 105 GLU A CA 1
ATOM 824 C C . GLU A 1 105 ? -7.762 5.809 -4.785 1 91.75 105 GLU A C 1
ATOM 826 O O . GLU A 1 105 ? -7.086 5.094 -4.039 1 91.75 105 GLU A O 1
ATOM 831 N N . THR A 1 106 ? -8.617 6.734 -4.355 1 96.31 106 THR A N 1
ATOM 832 C CA . THR A 1 106 ? -8.875 6.91 -2.93 1 96.31 106 THR A CA 1
ATOM 833 C C . THR A 1 106 ? -9.445 5.633 -2.322 1 96.31 106 THR A C 1
ATOM 835 O O . THR A 1 106 ? -8.992 5.188 -1.263 1 96.31 106 THR A O 1
ATOM 838 N N . GLU A 1 107 ? -10.383 5.062 -2.994 1 94.38 107 GLU A N 1
ATOM 839 C CA . GLU A 1 107 ? -10.992 3.83 -2.508 1 94.38 107 GLU A CA 1
ATOM 840 C C . GLU A 1 107 ? -9.953 2.725 -2.35 1 94.38 107 GLU A C 1
ATOM 842 O O . GLU A 1 107 ? -9.953 2.008 -1.346 1 94.38 107 GLU A O 1
ATOM 847 N N . TYR A 1 108 ? -9.078 2.592 -3.293 1 92.75 108 TYR A N 1
ATOM 848 C CA . TYR A 1 108 ? -8.055 1.557 -3.238 1 92.75 108 TYR A CA 1
ATOM 849 C C . TYR A 1 108 ? -7.09 1.807 -2.084 1 92.75 108 TYR A C 1
ATOM 851 O O . TYR A 1 108 ? -6.664 0.866 -1.409 1 92.75 108 TYR A O 1
ATOM 859 N N . ALA A 1 109 ? -6.766 3.068 -1.887 1 95.25 109 ALA A N 1
ATOM 860 C CA . ALA A 1 109 ? -5.902 3.414 -0.761 1 95.25 109 ALA A CA 1
ATOM 861 C C . ALA A 1 109 ? -6.555 3.043 0.566 1 95.25 109 ALA A C 1
ATOM 863 O O . ALA A 1 109 ? -5.891 2.523 1.468 1 95.25 109 ALA A O 1
ATOM 864 N N . LEU A 1 110 ? -7.824 3.271 0.681 1 96.44 110 LEU A N 1
ATOM 865 C CA . LEU A 1 110 ? -8.555 2.975 1.906 1 96.44 110 LEU A CA 1
ATOM 866 C C . LEU A 1 110 ? -8.656 1.469 2.129 1 96.44 110 LEU A C 1
ATOM 868 O O . LEU A 1 110 ? -8.562 0.998 3.264 1 96.44 110 LEU A O 1
ATOM 872 N N . ILE A 1 111 ? -8.844 0.735 1.089 1 93.19 111 ILE A N 1
ATOM 873 C CA . ILE A 1 111 ? -8.859 -0.721 1.185 1 93.19 111 ILE A CA 1
ATOM 874 C C . ILE A 1 111 ? -7.504 -1.226 1.672 1 93.19 111 ILE A C 1
ATOM 876 O O . ILE A 1 111 ? -7.434 -2.078 2.559 1 93.19 111 ILE A O 1
ATOM 880 N N . ASP A 1 112 ? -6.457 -0.678 1.092 1 94.94 112 ASP A N 1
ATOM 881 C CA . ASP A 1 112 ? -5.113 -1.043 1.526 1 94.94 112 ASP A CA 1
ATOM 882 C C . ASP A 1 112 ? -4.922 -0.767 3.016 1 94.94 112 ASP A C 1
ATOM 884 O O . ASP A 1 112 ? -4.418 -1.617 3.75 1 94.94 112 ASP A O 1
ATOM 888 N N . LEU A 1 113 ? -5.328 0.409 3.389 1 96.94 113 LEU A N 1
ATOM 889 C CA . LEU A 1 113 ? -5.203 0.775 4.797 1 96.94 113 LEU A CA 1
ATOM 890 C C . LEU A 1 113 ? -5.98 -0.191 5.68 1 96.94 113 LEU A C 1
ATOM 892 O O . LEU A 1 113 ? -5.508 -0.579 6.75 1 96.94 113 LEU A O 1
ATOM 896 N N . ASN A 1 114 ? -7.133 -0.531 5.234 1 94.88 114 ASN A N 1
ATOM 897 C CA . ASN A 1 114 ? -7.941 -1.496 5.969 1 94.88 114 ASN A CA 1
ATOM 898 C C . ASN A 1 114 ? -7.207 -2.82 6.156 1 94.88 114 ASN A C 1
ATOM 900 O O . ASN A 1 114 ? -7.176 -3.367 7.262 1 94.88 114 ASN A O 1
ATOM 904 N N . PHE A 1 115 ? -6.605 -3.293 5.109 1 93.75 115 PHE A N 1
ATOM 905 C CA . PHE A 1 115 ? -5.871 -4.551 5.176 1 93.75 115 PHE A CA 1
ATOM 906 C C . PHE A 1 115 ? -4.66 -4.422 6.09 1 93.75 115 PHE A C 1
ATOM 908 O O . PHE A 1 115 ? -4.27 -5.387 6.75 1 93.75 115 PHE A O 1
ATOM 915 N N . LEU A 1 116 ? -4.102 -3.248 6.188 1 95.31 116 LEU A N 1
ATOM 916 C CA . LEU A 1 116 ? -2.895 -3.016 6.977 1 95.31 116 LEU A CA 1
ATOM 917 C C . LEU A 1 116 ? -3.244 -2.736 8.438 1 95.31 116 LEU A C 1
ATOM 919 O O . LEU A 1 116 ? -2.354 -2.57 9.273 1 95.31 116 LEU A O 1
ATOM 923 N N . GLY A 1 117 ? -4.543 -2.646 8.734 1 94.12 117 GLY A N 1
ATOM 924 C CA . GLY A 1 117 ? -5 -2.408 10.094 1 94.12 117 GLY A CA 1
ATOM 925 C C . GLY A 1 117 ? -4.859 -0.96 10.523 1 94.12 117 GLY A C 1
ATOM 926 O O . GLY A 1 117 ? -4.676 -0.674 11.711 1 94.12 117 GLY A O 1
ATOM 927 N N . ILE A 1 118 ? -4.836 -0.064 9.594 1 97.06 118 ILE A N 1
ATOM 928 C CA . ILE A 1 118 ? -4.758 1.366 9.875 1 97.06 118 ILE A CA 1
ATOM 929 C C . ILE A 1 118 ? -6.121 2.014 9.641 1 97.06 118 ILE A C 1
ATOM 931 O O . ILE A 1 118 ? -6.582 2.105 8.5 1 97.06 118 ILE A O 1
ATOM 935 N N . HIS A 1 119 ? -6.73 2.473 10.719 1 97.81 119 HIS A N 1
ATOM 936 C CA . HIS A 1 119 ? -8.117 2.898 10.586 1 97.81 119 HIS A CA 1
ATOM 937 C C . HIS A 1 119 ? -8.305 4.332 11.07 1 97.81 119 HIS A C 1
ATOM 939 O O . HIS A 1 119 ? -9.406 4.875 11.016 1 97.81 119 HIS A O 1
ATOM 945 N N . ASP A 1 120 ? -7.238 4.969 11.578 1 98.69 120 ASP A N 1
ATOM 946 C CA . ASP A 1 120 ? -7.254 6.398 11.867 1 98.69 120 ASP A CA 1
ATOM 947 C C . ASP A 1 120 ? -6.645 7.199 10.719 1 98.69 120 ASP A C 1
ATOM 949 O O . ASP A 1 120 ? -5.496 6.965 10.328 1 98.69 120 ASP A O 1
ATOM 953 N N . ILE A 1 121 ? -7.422 8.117 10.156 1 98.81 121 ILE A N 1
ATOM 954 C CA . ILE A 1 121 ? -6.945 8.875 9.008 1 98.81 121 ILE A CA 1
ATOM 955 C C . ILE A 1 121 ? -7.281 10.352 9.188 1 98.81 121 ILE A C 1
ATOM 957 O O . ILE A 1 121 ? -8.102 10.711 10.039 1 98.81 121 ILE A O 1
ATOM 961 N N . LEU A 1 122 ? -6.582 11.172 8.516 1 98.81 122 LEU A N 1
ATOM 962 C CA . LEU A 1 122 ? -6.879 12.602 8.422 1 98.81 122 LEU A CA 1
ATOM 963 C C . LEU A 1 122 ? -7.367 12.961 7.023 1 98.81 122 LEU A C 1
ATOM 965 O O . LEU A 1 122 ? -6.684 12.695 6.031 1 98.81 122 LEU A O 1
ATOM 969 N N . LEU A 1 123 ? -8.555 13.531 6.914 1 98.81 123 LEU A N 1
ATOM 970 C CA . LEU A 1 123 ? -9.18 13.836 5.629 1 98.81 123 LEU A CA 1
ATOM 971 C C . LEU A 1 123 ? -9.031 15.312 5.293 1 98.81 123 LEU A C 1
ATOM 973 O O . LEU A 1 123 ? -9.5 16.172 6.043 1 98.81 123 LEU A O 1
ATOM 977 N N . LEU A 1 124 ? -8.414 15.555 4.156 1 98.06 124 LEU A N 1
ATOM 978 C CA . LEU A 1 124 ? -8.07 16.906 3.744 1 98.06 124 LEU A CA 1
ATOM 979 C C . LEU A 1 124 ? -8.359 17.125 2.26 1 98.06 124 LEU A C 1
ATOM 981 O O . LEU A 1 124 ? -8.453 16.156 1.5 1 98.06 124 LEU A O 1
ATOM 985 N N . ARG A 1 125 ? -8.562 18.328 1.878 1 96.81 125 ARG A N 1
ATOM 986 C CA . ARG A 1 125 ? -8.672 18.578 0.445 1 96.81 125 ARG A CA 1
ATOM 987 C C . ARG A 1 125 ? -7.324 18.406 -0.246 1 96.81 125 ARG A C 1
ATOM 989 O O . ARG A 1 125 ? -7.234 17.75 -1.282 1 96.81 125 ARG A O 1
ATOM 996 N N . GLY A 1 126 ? -6.297 18.953 0.34 1 93.81 126 GLY A N 1
ATOM 997 C CA . GLY A 1 126 ? -4.984 19.031 -0.284 1 93.81 126 GLY A CA 1
ATOM 998 C C . GLY A 1 126 ? -4.766 20.344 -1.023 1 93.81 126 GLY A C 1
ATOM 999 O O . GLY A 1 126 ? -5.684 21.156 -1.135 1 93.81 126 GLY A O 1
ATOM 1000 N N . ASP A 1 127 ? -3.561 20.562 -1.543 1 89.44 127 ASP A N 1
ATOM 1001 C CA . ASP A 1 127 ? -3.166 21.812 -2.178 1 89.44 127 ASP A CA 1
ATOM 1002 C C . ASP A 1 127 ? -3.492 21.797 -3.67 1 89.44 127 ASP A C 1
ATOM 1004 O O . ASP A 1 127 ? -3.719 20.734 -4.25 1 89.44 127 ASP A O 1
ATOM 1008 N N . LYS A 1 128 ? -3.531 23 -4.234 1 87.25 128 LYS A N 1
ATOM 1009 C CA . LYS A 1 128 ? -3.645 23.094 -5.688 1 87.25 128 LYS A CA 1
ATOM 1010 C C . LYS A 1 128 ? -2.34 22.688 -6.367 1 87.25 128 LYS A C 1
ATOM 1012 O O . LYS A 1 128 ? -1.274 22.719 -5.75 1 87.25 128 LYS A O 1
ATOM 1017 N N . SER A 1 129 ? -2.482 22.328 -7.609 1 84.38 129 SER A N 1
ATOM 1018 C CA . SER A 1 129 ? -1.273 22.078 -8.391 1 84.38 129 SER A CA 1
ATOM 1019 C C . SER A 1 129 ? -0.443 23.344 -8.555 1 84.38 129 SER A C 1
ATOM 1021 O O . SER A 1 129 ? -0.982 24.453 -8.523 1 84.38 129 SER A O 1
ATOM 1023 N N . LYS A 1 130 ? 0.829 23.328 -8.719 1 79.12 130 LYS A N 1
ATOM 1024 C CA . LYS A 1 130 ? 1.734 24.469 -8.836 1 79.12 130 LYS A CA 1
ATOM 1025 C C . LYS A 1 130 ? 1.353 25.359 -10.016 1 79.12 130 LYS A C 1
ATOM 1027 O O . LYS A 1 130 ? 1.518 26.578 -9.961 1 79.12 130 LYS A O 1
ATOM 1032 N N . ASN A 1 131 ? 0.848 24.672 -10.953 1 78.12 131 ASN A N 1
ATOM 1033 C CA . ASN A 1 131 ? 0.604 25.406 -12.195 1 78.12 131 ASN A CA 1
ATOM 1034 C C . ASN A 1 131 ? -0.83 25.922 -12.273 1 78.12 131 ASN A C 1
ATOM 1036 O O . ASN A 1 131 ? -1.242 26.469 -13.289 1 78.12 131 ASN A O 1
ATOM 1040 N N . GLU A 1 132 ? -1.499 25.734 -11.18 1 80.94 132 GLU A N 1
ATOM 1041 C CA . GLU A 1 132 ? -2.895 26.156 -11.195 1 80.94 132 GLU A CA 1
ATOM 1042 C C . GLU A 1 132 ? -3.113 27.359 -10.289 1 80.94 132 GLU A C 1
ATOM 1044 O O . GLU A 1 132 ? -2.525 27.453 -9.203 1 80.94 132 GLU A O 1
ATOM 1049 N N . LYS A 1 133 ? -3.883 28.281 -10.789 1 79.75 133 LYS A N 1
ATOM 1050 C CA . LYS A 1 133 ? -4.23 29.453 -9.992 1 79.75 133 LYS A CA 1
ATOM 1051 C C . LYS A 1 133 ? -5.246 29.094 -8.906 1 79.75 133 LYS A C 1
ATOM 1053 O O . LYS A 1 133 ? -5.168 29.609 -7.785 1 79.75 133 LYS A O 1
ATOM 1058 N N . PHE A 1 134 ? -6.125 28.234 -9.297 1 84.5 134 PHE A N 1
ATOM 1059 C CA . PHE A 1 134 ? -7.156 27.781 -8.367 1 84.5 134 PHE A CA 1
ATOM 1060 C C . PHE A 1 134 ? -7.164 26.266 -8.266 1 84.5 134 PHE A C 1
ATOM 1062 O O . PHE A 1 134 ? -6.77 25.562 -9.211 1 84.5 134 PHE A O 1
ATOM 1069 N N . TYR A 1 135 ? -7.699 25.812 -7.156 1 88.62 135 TYR A N 1
ATOM 1070 C CA . TYR A 1 135 ? -7.789 24.375 -6.961 1 88.62 135 TYR A CA 1
ATOM 1071 C C . TYR A 1 135 ? -8.75 23.734 -7.965 1 88.62 135 TYR A C 1
ATOM 1073 O O . TYR A 1 135 ? -9.859 24.234 -8.164 1 88.62 135 TYR A O 1
ATOM 1081 N N . GLN A 1 136 ? -8.273 22.688 -8.602 1 89.31 136 GLN A N 1
ATOM 1082 C CA . GLN A 1 136 ? -9.109 21.875 -9.477 1 89.31 136 GLN A CA 1
ATOM 1083 C C . GLN A 1 136 ? -9.023 20.391 -9.102 1 89.31 136 GLN A C 1
ATOM 1085 O O . GLN A 1 136 ? -7.926 19.844 -9.008 1 89.31 136 GLN A O 1
ATOM 1090 N N . PRO A 1 137 ? -10.18 19.797 -8.883 1 89.44 137 PRO A N 1
ATOM 1091 C CA . PRO A 1 137 ? -10.148 18.359 -8.562 1 89.44 137 PRO A CA 1
ATOM 1092 C C . PRO A 1 137 ? -9.68 17.5 -9.742 1 89.44 137 PRO A C 1
ATOM 1094 O O . PRO A 1 137 ? -9.828 17.906 -10.898 1 89.44 137 PRO A O 1
ATOM 1097 N N . GLN A 1 138 ? -9.109 16.391 -9.477 1 87.31 138 GLN A N 1
ATOM 1098 C CA . GLN A 1 138 ? -8.82 15.383 -10.5 1 87.31 138 GLN A CA 1
ATOM 1099 C C . GLN A 1 138 ? -10.109 14.891 -11.156 1 87.31 138 GLN A C 1
ATOM 1101 O O . GLN A 1 138 ? -11.18 14.922 -10.547 1 87.31 138 GLN A O 1
ATOM 1106 N N . ASP A 1 139 ? -9.867 14.406 -12.375 1 85.94 139 ASP A N 1
ATOM 1107 C CA . ASP A 1 139 ? -11.023 13.797 -13.031 1 85.94 139 ASP A CA 1
ATOM 1108 C C . ASP A 1 139 ? -11.609 12.68 -12.172 1 85.94 139 ASP A C 1
ATOM 1110 O O . ASP A 1 139 ? -10.891 11.797 -11.711 1 85.94 139 ASP A O 1
ATOM 1114 N N . GLU A 1 140 ? -12.914 12.82 -11.859 1 90.12 140 GLU A N 1
ATOM 1115 C CA . GLU A 1 140 ? -13.656 11.875 -11.039 1 90.12 140 GLU A CA 1
ATOM 1116 C C . GLU A 1 140 ? -13.148 11.875 -9.602 1 90.12 140 GLU A C 1
ATOM 1118 O O . GLU A 1 140 ? -13.234 10.859 -8.906 1 90.12 140 GLU A O 1
ATOM 1123 N N . GLY A 1 141 ? -12.539 12.953 -9.242 1 94.81 141 GLY A N 1
ATOM 1124 C CA . GLY A 1 141 ? -12.047 13.086 -7.879 1 94.81 141 GLY A CA 1
ATOM 1125 C C . GLY A 1 141 ? -13 13.844 -6.973 1 94.81 141 GLY A C 1
ATOM 1126 O O . GLY A 1 141 ? -13.984 14.414 -7.441 1 94.81 141 GLY A O 1
ATOM 1127 N N . ASN A 1 142 ? -12.75 13.75 -5.715 1 97.12 142 ASN A N 1
ATOM 1128 C CA . ASN A 1 142 ? -13.453 14.586 -4.754 1 97.12 142 ASN A CA 1
ATOM 1129 C C . ASN A 1 142 ? -13.039 16.047 -4.867 1 97.12 142 ASN A C 1
ATOM 1131 O O . ASN A 1 142 ? -11.852 16.359 -5.016 1 97.12 142 ASN A O 1
ATOM 1135 N N . LYS A 1 143 ? -13.977 16.922 -4.816 1 96.12 143 LYS A N 1
ATOM 1136 C CA . LYS A 1 143 ? -13.672 18.344 -4.969 1 96.12 143 LYS A CA 1
ATOM 1137 C C . LYS A 1 143 ? -13.305 18.969 -3.631 1 96.12 143 LYS A C 1
ATOM 1139 O O . LYS A 1 143 ? -12.406 19.812 -3.559 1 96.12 143 LYS A O 1
ATOM 1144 N N . TYR A 1 144 ? -14.109 18.609 -2.609 1 96.62 144 TYR A N 1
ATOM 1145 C CA . TYR A 1 144 ? -13.922 19.172 -1.277 1 96.62 144 TYR A CA 1
ATOM 1146 C C . TYR A 1 144 ? -13.711 18.078 -0.246 1 96.62 144 TYR A C 1
ATOM 1148 O O . TYR A 1 144 ? -14.094 16.922 -0.467 1 96.62 144 TYR A O 1
ATOM 1156 N N . ALA A 1 145 ? -13.102 18.469 0.914 1 97.94 145 ALA A N 1
ATOM 1157 C CA . ALA A 1 145 ? -12.883 17.5 1.989 1 97.94 145 ALA A CA 1
ATOM 1158 C C . ALA A 1 145 ? -14.195 16.859 2.438 1 97.94 145 ALA A C 1
ATOM 1160 O O . ALA A 1 145 ? -14.227 15.688 2.814 1 97.94 145 ALA A O 1
ATOM 1161 N N . ILE A 1 146 ? -15.273 17.594 2.383 1 98.19 146 ILE A N 1
ATOM 1162 C CA . ILE A 1 146 ? -16.578 17.062 2.805 1 98.19 146 ILE A CA 1
ATOM 1163 C C . ILE A 1 146 ? -17 15.938 1.875 1 98.19 146 ILE A C 1
ATOM 1165 O O . ILE A 1 146 ? -17.641 14.977 2.309 1 98.19 146 ILE A O 1
ATOM 1169 N N . ASP A 1 147 ? -16.719 16.031 0.552 1 98.19 147 ASP A N 1
ATOM 1170 C CA . ASP A 1 147 ? -17 14.953 -0.388 1 98.19 147 ASP A CA 1
ATOM 1171 C C . ASP A 1 147 ? -16.219 13.688 -0.024 1 98.19 147 ASP A C 1
ATOM 1173 O O . ASP A 1 147 ? -16.75 12.578 -0.085 1 98.19 147 ASP A O 1
ATOM 1177 N N . LEU A 1 148 ? -15.008 13.922 0.326 1 98.62 148 LEU A N 1
ATOM 1178 C CA . LEU A 1 148 ? -14.141 12.828 0.75 1 98.62 148 LEU A CA 1
ATOM 1179 C C . LEU A 1 148 ? -14.68 12.156 2.008 1 98.62 148 LEU A C 1
ATOM 1181 O O . LEU A 1 148 ? -14.672 10.93 2.117 1 98.62 148 LEU A O 1
ATOM 1185 N N . ILE A 1 149 ? -15.164 12.938 2.943 1 98.81 149 ILE A N 1
ATOM 1186 C CA . ILE A 1 149 ? -15.766 12.43 4.168 1 98.81 149 ILE A CA 1
ATOM 1187 C C . ILE A 1 149 ? -16.953 11.531 3.826 1 98.81 149 ILE A C 1
ATOM 1189 O O . ILE A 1 149 ? -17.078 10.43 4.371 1 98.81 149 ILE A O 1
ATOM 1193 N N . HIS A 1 150 ? -17.734 11.961 2.893 1 98.44 150 HIS A N 1
ATOM 1194 C CA . HIS A 1 150 ? -18.891 11.164 2.494 1 98.44 150 HIS A CA 1
ATOM 1195 C C . HIS A 1 150 ? -18.453 9.836 1.87 1 98.44 150 HIS A C 1
ATOM 1197 O O . HIS A 1 150 ? -19.062 8.797 2.119 1 98.44 150 HIS A O 1
ATOM 1203 N N . GLN A 1 151 ? -17.469 9.898 1.085 1 97.38 151 GLN A N 1
ATOM 1204 C CA . GLN A 1 151 ? -16.938 8.672 0.492 1 97.38 151 GLN A CA 1
ATOM 1205 C C . GLN A 1 151 ? -16.469 7.699 1.568 1 97.38 151 GLN A C 1
ATOM 1207 O O . GLN A 1 151 ? -16.766 6.504 1.498 1 97.38 151 GLN A O 1
ATOM 1212 N N . VAL A 1 152 ? -15.719 8.164 2.549 1 98.19 152 VAL A N 1
ATOM 1213 C CA . VAL A 1 152 ? -15.195 7.336 3.631 1 98.19 152 VAL A CA 1
ATOM 1214 C C . VAL A 1 152 ? -16.359 6.766 4.445 1 98.19 152 VAL A C 1
ATOM 1216 O O . VAL A 1 152 ? -16.344 5.586 4.809 1 98.19 152 VAL A O 1
ATOM 1219 N N . ASN A 1 153 ? -17.344 7.602 4.73 1 97.38 153 ASN A N 1
ATOM 1220 C CA . ASN A 1 153 ? -18.516 7.133 5.457 1 97.38 153 ASN A CA 1
ATOM 1221 C C . ASN A 1 153 ? -19.25 6.027 4.699 1 97.38 153 ASN A C 1
ATOM 1223 O O . ASN A 1 153 ? -19.703 5.059 5.301 1 97.38 153 ASN A O 1
ATOM 1227 N N . ASP A 1 154 ? -19.391 6.199 3.4 1 94.94 154 ASP A N 1
ATOM 1228 C CA . ASP A 1 154 ? -20 5.16 2.57 1 94.94 154 ASP A CA 1
ATOM 1229 C C . ASP A 1 154 ? -19.203 3.859 2.662 1 94.94 154 ASP A C 1
ATOM 1231 O O . ASP A 1 154 ? -19.781 2.785 2.834 1 94.94 154 ASP A O 1
ATOM 1235 N N . LEU A 1 155 ? -17.969 3.965 2.561 1 94.06 155 LEU A N 1
ATOM 1236 C CA . LEU A 1 155 ? -17.125 2.779 2.654 1 94.06 155 LEU A CA 1
ATOM 1237 C C . LEU A 1 155 ? -17.281 2.107 4.016 1 94.06 155 LEU A C 1
ATOM 1239 O O . LEU A 1 155 ? -17.312 0.879 4.105 1 94.06 155 LEU A O 1
ATOM 1243 N N . ASN A 1 156 ? -17.297 2.885 5.074 1 94.81 156 ASN A N 1
ATOM 1244 C CA . ASN A 1 156 ? -17.531 2.357 6.414 1 94.81 156 ASN A CA 1
ATOM 1245 C C . ASN A 1 156 ? -18.828 1.547 6.484 1 94.81 156 ASN A C 1
ATOM 1247 O O . ASN A 1 156 ? -18.922 0.606 7.273 1 94.81 156 ASN A O 1
ATOM 1251 N N . LYS A 1 157 ? -19.75 1.87 5.676 1 92.44 157 LYS A N 1
ATOM 1252 C CA . LYS A 1 157 ? -21.031 1.184 5.648 1 92.44 157 LYS A CA 1
ATOM 1253 C C . LYS A 1 157 ? -21.031 0.041 4.637 1 92.44 157 LYS A C 1
ATOM 1255 O O . LYS A 1 157 ? -22.047 -0.615 4.426 1 92.44 157 LYS A O 1
ATOM 1260 N N . GLY A 1 158 ? -19.906 -0.147 3.895 1 90.12 158 GLY A N 1
ATOM 1261 C CA . GLY A 1 158 ? -19.797 -1.217 2.918 1 90.12 158 GLY A CA 1
ATOM 1262 C C . GLY A 1 158 ? -20.297 -0.825 1.539 1 90.12 158 GLY A C 1
ATOM 1263 O O . GLY A 1 158 ? -20.641 -1.688 0.73 1 90.12 158 GLY A O 1
ATOM 1264 N N . VAL A 1 159 ? -20.438 0.471 1.278 1 92.12 159 VAL A N 1
ATOM 1265 C CA . VAL A 1 159 ? -20.859 0.972 -0.026 1 92.12 159 VAL A CA 1
ATOM 1266 C C . VAL A 1 159 ? -19.641 1.386 -0.839 1 92.12 159 VAL A C 1
ATOM 1268 O O . VAL A 1 159 ? -18.953 2.344 -0.486 1 92.12 159 VAL A O 1
ATOM 1271 N N . PHE A 1 160 ? -19.406 0.721 -1.992 1 90.5 160 PHE A N 1
ATOM 1272 C CA . PHE A 1 160 ? -18.266 0.984 -2.857 1 90.5 160 PHE A CA 1
ATOM 1273 C C . PHE A 1 160 ? -18.688 1.787 -4.082 1 90.5 160 PHE A C 1
ATOM 1275 O O . PHE A 1 160 ? -19.875 1.927 -4.359 1 90.5 160 PHE A O 1
ATOM 1282 N N . LEU A 1 161 ? -17.75 2.328 -4.781 1 88.56 161 LEU A N 1
ATOM 1283 C CA . LEU A 1 161 ? -18.016 3.184 -5.934 1 88.56 161 LEU A CA 1
ATOM 1284 C C . LEU A 1 161 ? -18.75 2.418 -7.023 1 88.56 161 LEU A C 1
ATOM 1286 O O . LEU A 1 161 ? -19.562 2.996 -7.754 1 88.56 161 LEU A O 1
ATOM 1290 N N . ASP A 1 162 ? -18.391 1.124 -7.242 1 80.88 162 ASP A N 1
ATOM 1291 C CA . ASP A 1 162 ? -18.984 0.338 -8.312 1 80.88 162 ASP A CA 1
ATOM 1292 C C . ASP A 1 162 ? -20.312 -0.288 -7.855 1 80.88 162 ASP A C 1
ATOM 1294 O O . ASP A 1 162 ? -20.891 -1.103 -8.57 1 80.88 162 ASP A O 1
ATOM 1298 N N . ASN A 1 163 ? -20.797 0.084 -6.82 1 73.38 163 ASN A N 1
ATOM 1299 C CA . ASN A 1 163 ? -22.078 -0.304 -6.254 1 73.38 163 ASN A CA 1
ATOM 1300 C C . ASN A 1 163 ? -22.109 -1.779 -5.863 1 73.38 163 ASN A C 1
ATOM 1302 O O . ASN A 1 163 ? -23.172 -2.393 -5.793 1 73.38 163 ASN A O 1
ATOM 1306 N N . THR A 1 164 ? -20.906 -2.314 -5.922 1 68.94 164 THR A N 1
ATOM 1307 C CA . THR A 1 164 ? -20.875 -3.664 -5.367 1 68.94 164 THR A CA 1
ATOM 1308 C C . THR A 1 164 ? -21.109 -3.637 -3.859 1 68.94 164 THR A C 1
ATOM 1310 O O . THR A 1 164 ? -20.609 -2.746 -3.164 1 68.94 164 THR A O 1
ATOM 1313 N N . GLN A 1 165 ? -22.156 -4.23 -3.512 1 63.31 165 GLN A N 1
ATOM 1314 C CA . GLN A 1 165 ? -22.391 -4.312 -2.074 1 63.31 165 GLN A CA 1
ATOM 1315 C C . GLN A 1 165 ? -21.469 -5.336 -1.425 1 63.31 165 GLN A C 1
ATOM 1317 O O . GLN A 1 165 ? -21.406 -6.488 -1.862 1 63.31 165 GLN A O 1
ATOM 1322 N N . ALA A 1 166 ? -20.578 -4.727 -0.651 1 73.31 166 ALA A N 1
ATOM 1323 C CA . ALA A 1 166 ? -19.703 -5.59 0.129 1 73.31 166 ALA A CA 1
ATOM 1324 C C . ALA A 1 166 ? -20.016 -5.484 1.62 1 73.31 166 ALA A C 1
ATOM 1326 O O . ALA A 1 166 ? -20.922 -4.75 2.023 1 73.31 166 ALA A O 1
ATOM 1327 N N . GLU A 1 167 ? -19.438 -6.387 2.354 1 75.12 167 GLU A N 1
ATOM 1328 C CA . GLU A 1 167 ? -19.547 -6.324 3.807 1 75.12 167 GLU A CA 1
ATOM 1329 C C . GLU A 1 167 ? -18.891 -5.066 4.359 1 75.12 167 GLU A C 1
ATOM 1331 O O . GLU A 1 167 ? -17.906 -4.586 3.795 1 75.12 167 GLU A O 1
ATOM 1336 N N . ALA A 1 168 ? -19.594 -4.527 5.332 1 79.94 168 ALA A N 1
ATOM 1337 C CA . ALA A 1 168 ? -18.969 -3.432 6.066 1 79.94 168 ALA A CA 1
ATOM 1338 C C . ALA A 1 168 ? -17.609 -3.846 6.613 1 79.94 168 ALA A C 1
ATOM 1340 O O . ALA A 1 168 ? -17.391 -5.016 6.945 1 79.94 168 ALA A O 1
ATOM 1341 N N . PHE A 1 169 ? -16.719 -2.875 6.582 1 84.5 169 PHE A N 1
ATOM 1342 C CA . PHE A 1 169 ? -15.414 -3.135 7.176 1 84.5 169 PHE A CA 1
ATOM 1343 C C . PHE A 1 169 ? -15.555 -3.559 8.633 1 84.5 169 PHE A C 1
ATOM 1345 O O . PHE A 1 169 ? -16.391 -3.023 9.359 1 84.5 169 PHE A O 1
ATOM 1352 N N . ASP A 1 170 ? -14.812 -4.504 9.016 1 85.19 170 ASP A N 1
ATOM 1353 C CA . ASP A 1 170 ? -14.828 -4.965 10.406 1 85.19 170 ASP A CA 1
ATOM 1354 C C . ASP A 1 170 ? -14.539 -3.816 11.367 1 85.19 170 ASP A C 1
ATOM 1356 O O . ASP A 1 170 ? -15.125 -3.746 12.453 1 85.19 170 ASP A O 1
ATOM 1360 N N . THR A 1 171 ? -13.648 -2.941 11.016 1 92.81 171 THR A N 1
ATOM 1361 C CA . THR A 1 171 ? -13.305 -1.747 11.773 1 92.81 171 THR A CA 1
ATOM 1362 C C . THR A 1 171 ? -13.484 -0.492 10.93 1 92.81 171 THR A C 1
ATOM 1364 O O . THR A 1 171 ? -12.773 -0.298 9.938 1 92.81 171 THR A O 1
ATOM 1367 N N . PRO A 1 172 ? -14.398 0.319 11.297 1 95.75 172 PRO A N 1
ATOM 1368 C CA . PRO A 1 172 ? -14.609 1.542 10.516 1 95.75 172 PRO A CA 1
ATOM 1369 C C . PRO A 1 172 ? -13.461 2.535 10.648 1 95.75 172 PRO A C 1
ATOM 1371 O O . PRO A 1 172 ? -12.789 2.568 11.688 1 95.75 172 PRO A O 1
ATOM 1374 N N . PHE A 1 173 ? -13.289 3.303 9.641 1 98 173 PHE A N 1
ATOM 1375 C CA . PHE A 1 173 ? -12.312 4.387 9.703 1 98 173 PHE A CA 1
ATOM 1376 C C . PHE A 1 173 ? -12.789 5.488 10.641 1 98 173 PHE A C 1
ATOM 1378 O O . PHE A 1 173 ? -13.961 5.871 10.609 1 98 173 PHE A O 1
ATOM 1385 N N . SER A 1 174 ? -11.938 5.906 11.539 1 98.5 174 SER A N 1
ATOM 1386 C CA . SER A 1 174 ? -12.062 7.125 12.328 1 98.5 174 SER A CA 1
ATOM 1387 C C . SER A 1 174 ? -11.211 8.25 11.75 1 98.5 174 SER A C 1
ATOM 1389 O O . SER A 1 174 ? -10.117 8.008 11.234 1 98.5 174 SER A O 1
ATOM 1391 N N . PHE A 1 175 ? -11.812 9.469 11.805 1 98.81 175 PHE A N 1
ATOM 1392 C CA . PHE A 1 175 ? -11.023 10.453 11.078 1 98.81 175 PHE A CA 1
ATOM 1393 C C . PHE A 1 175 ? -11.125 11.828 11.734 1 98.81 175 PHE A C 1
ATOM 1395 O O . PHE A 1 175 ? -12.094 12.109 12.453 1 98.81 175 PHE A O 1
ATOM 1402 N N . GLY A 1 176 ? -10.031 12.602 11.562 1 98.88 176 GLY A N 1
ATOM 1403 C CA . GLY A 1 176 ? -10.008 14.031 11.836 1 98.88 176 GLY A CA 1
ATOM 1404 C C . GLY A 1 176 ? -9.953 14.883 10.586 1 98.88 176 GLY A C 1
ATOM 1405 O O . GLY A 1 176 ? -9.969 14.352 9.469 1 98.88 176 GLY A O 1
ATOM 1406 N N . VAL A 1 177 ? -10.023 16.172 10.812 1 98.88 177 VAL A N 1
ATOM 1407 C CA . VAL A 1 177 ? -9.984 17.141 9.711 1 98.88 177 VAL A CA 1
ATOM 1408 C C . VAL A 1 177 ? -9.117 18.328 10.094 1 98.88 177 VAL A C 1
ATOM 1410 O O . VAL A 1 177 ? -8.602 18.391 11.211 1 98.88 177 VAL A O 1
ATOM 1413 N N . ALA A 1 178 ? -8.93 19.188 9.156 1 98.38 178 ALA A N 1
ATOM 1414 C CA . ALA A 1 178 ? -8.117 20.391 9.398 1 98.38 178 ALA A CA 1
ATOM 1415 C C . ALA A 1 178 ? -9 21.578 9.773 1 98.38 178 ALA A C 1
ATOM 1417 O O . ALA A 1 178 ? -10.164 21.641 9.375 1 98.38 178 ALA A O 1
ATOM 1418 N N . GLY A 1 179 ? -8.445 22.438 10.555 1 98.31 179 GLY A N 1
ATOM 1419 C CA . GLY A 1 179 ? -9.016 23.75 10.859 1 98.31 179 GLY A CA 1
ATOM 1420 C C . GLY A 1 179 ? -8.008 24.875 10.766 1 98.31 179 GLY A C 1
ATOM 1421 O O . GLY A 1 179 ? -6.797 24.641 10.844 1 98.31 179 GLY A O 1
ATOM 1422 N N . TYR A 1 180 ? -8.531 26.094 10.617 1 98.06 180 TYR A N 1
ATOM 1423 C CA . TYR A 1 180 ? -7.664 27.234 10.336 1 98.06 180 TYR A CA 1
ATOM 1424 C C . TYR A 1 180 ? -7.941 28.375 11.305 1 98.06 180 TYR A C 1
ATOM 1426 O O . TYR A 1 180 ? -8.859 29.156 11.094 1 98.06 180 TYR A O 1
ATOM 1434 N N . PRO A 1 181 ? -7.055 28.547 12.234 1 98.19 181 PRO A N 1
ATOM 1435 C CA . PRO A 1 181 ? -7.246 29.625 13.203 1 98.19 181 PRO A CA 1
ATOM 1436 C C . PRO A 1 181 ? -7.305 31 12.547 1 98.19 181 PRO A C 1
ATOM 1438 O O . PRO A 1 181 ? -7.957 31.906 13.07 1 98.19 181 PRO A O 1
ATOM 1441 N N . GLU A 1 182 ? -6.605 31.141 11.406 1 97.25 182 GLU A N 1
ATOM 1442 C CA . GLU A 1 182 ? -6.578 32.406 10.703 1 97.25 182 GLU A CA 1
ATOM 1443 C C . GLU A 1 182 ? -7.305 32.344 9.367 1 97.25 182 GLU A C 1
ATOM 1445 O O . GLU A 1 182 ? -6.941 33.031 8.414 1 97.25 182 GLU A O 1
ATOM 1450 N N . LYS A 1 183 ? -8.211 31.438 9.297 1 94.44 183 LYS A N 1
ATOM 1451 C CA . LYS A 1 183 ? -9.086 31.219 8.148 1 94.44 183 LYS A CA 1
ATOM 1452 C C . LYS A 1 183 ? -8.32 30.594 6.984 1 94.44 183 LYS A C 1
ATOM 1454 O O . LYS A 1 183 ? -7.16 30.922 6.75 1 94.44 183 LYS A O 1
ATOM 1459 N N . HIS A 1 184 ? -8.984 29.734 6.293 1 94 184 HIS A N 1
ATOM 1460 C CA . HIS A 1 184 ? -8.422 29.188 5.062 1 94 184 HIS A CA 1
ATOM 1461 C C . HIS A 1 184 ? -8.266 30.266 4 1 94 184 HIS A C 1
ATOM 1463 O O . HIS A 1 184 ? -9.133 31.141 3.859 1 94 184 HIS A O 1
ATOM 1469 N N . GLU A 1 185 ? -7.281 30.156 3.205 1 91.06 185 GLU A N 1
ATOM 1470 C CA . GLU A 1 185 ? -6.93 31.203 2.258 1 91.06 185 GLU A CA 1
ATOM 1471 C C . GLU A 1 185 ? -8.047 31.438 1.245 1 91.06 185 GLU A C 1
ATOM 1473 O O . GLU A 1 185 ? -8.258 32.562 0.788 1 91.06 185 GLU A O 1
ATOM 1478 N N . GLU A 1 186 ? -8.758 30.406 0.91 1 91.62 186 GLU A N 1
ATOM 1479 C CA . GLU A 1 186 ? -9.789 30.5 -0.123 1 91.62 186 GLU A CA 1
ATOM 1480 C C . GLU A 1 186 ? -11.148 30.844 0.481 1 91.62 186 GLU A C 1
ATOM 1482 O O . GLU A 1 186 ? -12.117 31.078 -0.247 1 91.62 186 GLU A O 1
ATOM 1487 N N . ALA A 1 187 ? -11.273 30.781 1.785 1 93.81 187 ALA A N 1
ATOM 1488 C CA . ALA A 1 187 ? -12.539 31.156 2.418 1 93.81 187 ALA A CA 1
ATOM 1489 C C . ALA A 1 187 ? -12.773 32.656 2.344 1 93.81 187 ALA A C 1
ATOM 1491 O O . ALA A 1 187 ? -11.852 33.438 2.561 1 93.81 187 ALA A O 1
ATOM 1492 N N . PRO A 1 188 ? -13.953 33.094 2.061 1 94.25 188 PRO A N 1
ATOM 1493 C CA . PRO A 1 188 ? -14.203 34.531 1.985 1 94.25 188 PRO A CA 1
ATOM 1494 C C . PRO A 1 188 ? -14.094 35.219 3.344 1 94.25 188 PRO A C 1
ATOM 1496 O O . PRO A 1 188 ? -13.773 36.406 3.412 1 94.25 188 PRO A O 1
ATOM 1499 N N . ASN A 1 189 ? -14.422 34.531 4.387 1 94.94 189 ASN A N 1
ATOM 1500 C CA . ASN A 1 189 ? -14.305 35 5.758 1 94.94 189 ASN A CA 1
ATOM 1501 C C . ASN A 1 189 ? -14.32 33.875 6.766 1 94.94 189 ASN A C 1
ATOM 1503 O O . ASN A 1 189 ? -14.492 32.688 6.391 1 94.94 189 ASN A O 1
ATOM 1507 N N . MET A 1 190 ? -14.086 34.219 8.008 1 95.88 190 MET A N 1
ATOM 1508 C CA . MET A 1 190 ? -13.969 33.188 9.062 1 95.88 190 MET A CA 1
ATOM 1509 C C . MET A 1 190 ? -15.289 32.469 9.258 1 95.88 190 MET A C 1
ATOM 1511 O O . MET A 1 190 ? -15.305 31.25 9.469 1 95.88 190 MET A O 1
ATOM 1515 N N . GLU A 1 191 ? -16.375 33.156 9.188 1 96.25 191 GLU A N 1
ATOM 1516 C CA . GLU A 1 191 ? -17.688 32.562 9.383 1 96.25 191 GLU A CA 1
ATOM 1517 C C . GLU A 1 191 ? -17.969 31.469 8.344 1 96.25 191 GLU A C 1
ATOM 1519 O O . GLU A 1 191 ? -18.5 30.422 8.672 1 96.25 191 GLU A O 1
ATOM 1524 N N . SER A 1 192 ? -17.578 31.797 7.176 1 96.5 192 SER A N 1
ATOM 1525 C CA . SER A 1 192 ? -17.734 30.812 6.109 1 96.5 192 SER A CA 1
ATOM 1526 C C . SER A 1 192 ? -16.859 29.594 6.344 1 96.5 192 SER A C 1
ATOM 1528 O O . SER A 1 192 ? -17.266 28.469 6.07 1 96.5 192 SER A O 1
ATOM 1530 N N . ASP A 1 193 ? -15.719 29.859 6.742 1 97.31 193 ASP A N 1
ATOM 1531 C CA . ASP A 1 193 ? -14.789 28.766 7.035 1 97.31 193 ASP A CA 1
ATOM 1532 C C . ASP A 1 193 ? -15.336 27.859 8.141 1 97.31 193 ASP A C 1
ATOM 1534 O O . ASP A 1 193 ? -15.312 26.641 8.016 1 97.31 193 ASP A O 1
ATOM 1538 N N . LEU A 1 194 ? -15.875 28.484 9.141 1 98.25 194 LEU A N 1
ATOM 1539 C CA . LEU A 1 194 ? -16.438 27.75 10.273 1 98.25 194 LEU A CA 1
ATOM 1540 C C . LEU A 1 194 ? -17.688 26.969 9.852 1 98.25 194 LEU A C 1
ATOM 1542 O O . LEU A 1 194 ? -17.938 25.891 10.367 1 98.25 194 LEU A O 1
ATOM 1546 N N . TYR A 1 195 ? -18.422 27.562 8.938 1 97.94 195 TYR A N 1
ATOM 1547 C CA . TYR A 1 195 ? -19.609 26.875 8.414 1 97.94 195 TYR A CA 1
ATOM 1548 C C . TYR A 1 195 ? -19.234 25.5 7.863 1 97.94 195 TYR A C 1
ATOM 1550 O O . TYR A 1 195 ? -19.875 24.5 8.195 1 97.94 195 TYR A O 1
ATOM 1558 N N . TRP A 1 196 ? -18.219 25.453 7.098 1 97.75 196 TRP A N 1
ATOM 1559 C CA . TRP A 1 196 ? -17.828 24.203 6.477 1 97.75 196 TRP A CA 1
ATOM 1560 C C . TRP A 1 196 ? -17.172 23.281 7.492 1 97.75 196 TRP A C 1
ATOM 1562 O O . TRP A 1 196 ? -17.297 22.047 7.41 1 97.75 196 TRP A O 1
ATOM 1572 N N . LEU A 1 197 ? -16.406 23.828 8.398 1 98.69 197 LEU A N 1
ATOM 1573 C CA . LEU A 1 197 ? -15.844 23 9.461 1 98.69 197 LEU A CA 1
ATOM 1574 C C . LEU A 1 197 ? -16.953 22.328 10.258 1 98.69 197 LEU A C 1
ATOM 1576 O O . LEU A 1 197 ? -16.844 21.141 10.594 1 98.69 197 LEU A O 1
ATOM 1580 N N . LYS A 1 198 ? -18 23.062 10.555 1 98.75 198 LYS A N 1
ATOM 1581 C CA . LYS A 1 198 ? -19.156 22.5 11.25 1 98.75 198 LYS A CA 1
ATOM 1582 C C . LYS A 1 198 ? -19.781 21.359 10.453 1 98.75 198 LYS A C 1
ATOM 1584 O O . LYS A 1 198 ? -20.156 20.328 11.016 1 98.75 198 LYS A O 1
ATOM 1589 N N . LYS A 1 199 ? -19.906 21.562 9.164 1 98.62 199 LYS A N 1
ATOM 1590 C CA . LYS A 1 199 ? -20.453 20.531 8.305 1 98.62 199 LYS A CA 1
ATOM 1591 C C . LYS A 1 199 ? -19.625 19.25 8.375 1 98.62 199 LYS A C 1
ATOM 1593 O O . LYS A 1 199 ? -20.156 18.141 8.375 1 98.62 199 LYS A O 1
ATOM 1598 N N . LYS A 1 200 ? -18.328 19.438 8.422 1 98.75 200 LYS A N 1
ATOM 1599 C CA . LYS A 1 200 ? -17.438 18.281 8.531 1 98.75 200 LYS A CA 1
ATOM 1600 C C . LYS A 1 200 ? -17.609 17.578 9.875 1 98.75 200 LYS A C 1
ATOM 1602 O O . LYS A 1 200 ? -17.656 16.344 9.93 1 98.75 200 LYS A O 1
ATOM 1607 N N . ALA A 1 201 ? -17.672 18.328 10.93 1 98.75 201 ALA A N 1
ATOM 1608 C CA . ALA A 1 201 ? -17.906 17.766 12.258 1 98.75 201 ALA A CA 1
ATOM 1609 C C . ALA A 1 201 ? -19.234 17.016 12.297 1 98.75 201 ALA A C 1
ATOM 1611 O O . ALA A 1 201 ? -19.312 15.891 12.805 1 98.75 201 ALA A O 1
ATOM 1612 N N . ASP A 1 202 ? -20.266 17.609 11.727 1 98.69 202 ASP A N 1
ATOM 1613 C CA . ASP A 1 202 ? -21.594 16.984 11.688 1 98.69 202 ASP A CA 1
ATOM 1614 C C . ASP A 1 202 ? -21.562 15.695 10.875 1 98.69 202 ASP A C 1
ATOM 1616 O O . ASP A 1 202 ? -22.344 14.773 11.125 1 98.69 202 ASP A O 1
ATOM 1620 N N . ALA A 1 203 ? -20.656 15.711 9.945 1 98.56 203 ALA A N 1
ATOM 1621 C CA . ALA A 1 203 ? -20.562 14.547 9.07 1 98.56 203 ALA A CA 1
ATOM 1622 C C . ALA A 1 203 ? -19.734 13.438 9.711 1 98.56 203 ALA A C 1
ATOM 1624 O O . ALA A 1 203 ? -19.547 12.367 9.133 1 98.56 203 ALA A O 1
ATOM 1625 N N . GLY A 1 204 ? -19.125 13.703 10.852 1 98.5 204 GLY A N 1
ATOM 1626 C CA . GLY A 1 204 ? -18.547 12.586 11.578 1 98.5 204 GLY A CA 1
ATOM 1627 C C . GLY A 1 204 ? -17.094 12.828 11.977 1 98.5 204 GLY A C 1
ATOM 1628 O O . GLY A 1 204 ? -16.484 11.977 12.617 1 98.5 204 GLY A O 1
ATOM 1629 N N . ALA A 1 205 ? -16.484 13.977 11.633 1 98.81 205 ALA A N 1
ATOM 1630 C CA . ALA A 1 205 ? -15.125 14.258 12.094 1 98.81 205 ALA A CA 1
ATOM 1631 C C . ALA A 1 205 ? -15.039 14.242 13.617 1 98.81 205 ALA A C 1
ATOM 1633 O O . ALA A 1 205 ? -15.922 14.766 14.297 1 98.81 205 ALA A O 1
ATOM 1634 N N . GLU A 1 206 ? -13.945 13.641 14.086 1 98.75 206 GLU A N 1
ATOM 1635 C CA . GLU A 1 206 ? -13.906 13.398 15.531 1 98.75 206 GLU A CA 1
ATOM 1636 C C . GLU A 1 206 ? -12.938 14.359 16.219 1 98.75 206 GLU A C 1
ATOM 1638 O O . GLU A 1 206 ? -12.953 14.477 17.453 1 98.75 206 GLU A O 1
ATOM 1643 N N . TYR A 1 207 ? -12.102 15.039 15.523 1 98.75 207 TYR A N 1
ATOM 1644 C CA . TYR A 1 207 ? -11.172 16.047 16.031 1 98.75 207 TYR A CA 1
ATOM 1645 C C . TYR A 1 207 ? -10.641 16.922 14.898 1 98.75 207 TYR A C 1
ATOM 1647 O O . TYR A 1 207 ? -10.812 16.594 13.719 1 98.75 207 TYR A O 1
ATOM 1655 N N . VAL A 1 208 ? -10.062 18.062 15.266 1 98.88 208 VAL A N 1
ATOM 1656 C CA . VAL A 1 208 ? -9.516 19.016 14.32 1 98.88 208 VAL A CA 1
ATOM 1657 C C . VAL A 1 208 ? -8.039 19.266 14.625 1 98.88 208 VAL A C 1
ATOM 1659 O O . VAL A 1 208 ? -7.66 19.5 15.773 1 98.88 208 VAL A O 1
ATOM 1662 N N . PHE A 1 209 ? -7.184 19.094 13.625 1 98.75 209 PHE A N 1
ATOM 1663 C CA . PHE A 1 209 ? -5.84 19.641 13.688 1 98.75 209 PHE A CA 1
ATOM 1664 C C . PHE A 1 209 ? -5.793 21.016 13.039 1 98.75 209 PHE A C 1
ATOM 1666 O O . PHE A 1 209 ? -6.262 21.203 11.914 1 98.75 209 PHE A O 1
ATOM 1673 N N . THR A 1 210 ? -5.188 21.922 13.727 1 98.69 210 THR A N 1
ATOM 1674 C CA . THR A 1 210 ? -5.133 23.25 13.141 1 98.69 210 THR A CA 1
ATOM 1675 C C . THR A 1 210 ? -3.922 23.391 12.219 1 98.69 210 THR A C 1
ATOM 1677 O O . THR A 1 210 ? -2.924 22.688 12.391 1 98.69 210 THR A O 1
ATOM 1680 N N . GLN A 1 211 ? -4.074 24.297 11.289 1 97.25 211 GLN A N 1
ATOM 1681 C CA . GLN A 1 211 ? -2.893 24.844 10.641 1 97.25 211 GLN A CA 1
ATOM 1682 C C . GLN A 1 211 ? -1.988 25.547 11.648 1 97.25 211 GLN A C 1
ATOM 1684 O O . GLN A 1 211 ? -2.434 25.922 12.734 1 97.25 211 GLN A O 1
ATOM 1689 N N . MET A 1 212 ? -0.762 25.719 11.273 1 98.12 212 MET A N 1
ATOM 1690 C CA . MET A 1 212 ? 0.191 26.391 12.156 1 98.12 212 MET A CA 1
ATOM 1691 C C . MET A 1 212 ? -0.234 27.828 12.414 1 98.12 212 MET A C 1
ATOM 1693 O O . MET A 1 212 ? -0.901 28.453 11.578 1 98.12 212 MET A O 1
ATOM 1697 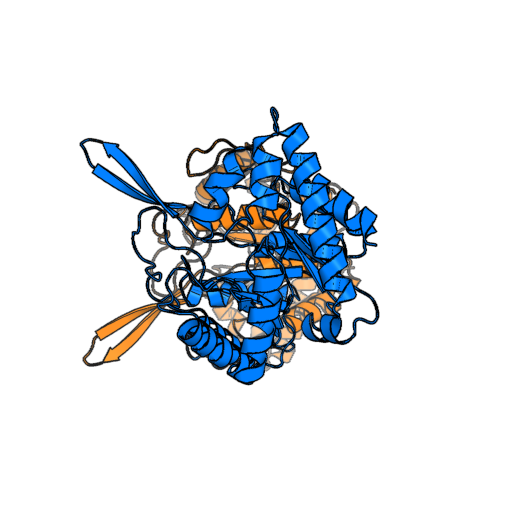N N . PHE A 1 213 ? 0.121 28.328 13.539 1 98.56 213 PHE A N 1
ATOM 1698 C CA . PHE A 1 213 ? -0.045 29.719 13.969 1 98.56 213 PHE A CA 1
ATOM 1699 C C . PHE A 1 213 ? 1.084 30.125 14.906 1 98.56 213 PHE A C 1
ATOM 1701 O O . PHE A 1 213 ? 1.719 29.281 15.539 1 98.56 213 PHE A O 1
ATOM 1708 N N . PHE A 1 214 ? 1.294 31.453 15.039 1 98.62 214 PHE A N 1
ATOM 1709 C CA . PHE A 1 214 ? 2.418 31.922 15.844 1 98.62 214 PHE A CA 1
ATOM 1710 C C . PHE A 1 214 ? 1.938 32.844 16.953 1 98.62 214 PHE A C 1
ATOM 1712 O O . PHE A 1 214 ? 2.729 33.25 17.812 1 98.62 214 PHE A O 1
ATOM 1719 N N . ASP A 1 215 ? 0.673 33.125 16.922 1 98.44 215 ASP A N 1
ATOM 1720 C CA . ASP A 1 215 ? -0.005 33.906 17.953 1 98.44 215 ASP A CA 1
ATOM 1721 C C . ASP A 1 215 ? -1.122 33.094 18.609 1 98.44 215 ASP A C 1
ATOM 1723 O O . ASP A 1 215 ? -2.164 32.875 17.984 1 98.44 215 ASP A O 1
ATOM 1727 N N . ASN A 1 216 ? -0.953 32.75 19.922 1 98.69 216 ASN A N 1
ATOM 1728 C CA . ASN A 1 216 ? -1.897 31.891 20.625 1 98.69 216 ASN A CA 1
ATOM 1729 C C . ASN A 1 216 ? -3.295 32.5 20.672 1 98.69 216 ASN A C 1
ATOM 1731 O O . ASN A 1 216 ? -4.289 31.781 20.797 1 98.69 216 ASN A O 1
ATOM 1735 N N . SER A 1 217 ? -3.367 33.812 20.594 1 98.62 217 SER A N 1
ATOM 1736 C CA . SER A 1 217 ? -4.684 34.438 20.625 1 98.62 217 SER A CA 1
ATOM 1737 C C . SER A 1 217 ? -5.527 34 19.422 1 98.62 217 SER A C 1
ATOM 1739 O O . SER A 1 217 ? -6.754 33.938 19.516 1 98.62 217 SER A O 1
ATOM 1741 N N . LYS A 1 218 ? -4.879 33.75 18.281 1 98.31 218 LYS A N 1
ATOM 1742 C CA . LYS A 1 218 ? -5.59 33.281 17.094 1 98.31 218 LYS A CA 1
ATOM 1743 C C . LYS A 1 218 ? -6.23 31.906 17.344 1 98.31 218 LYS A C 1
ATOM 1745 O O . LYS A 1 218 ? -7.363 31.656 16.922 1 98.31 218 LYS A O 1
ATOM 1750 N N . TYR A 1 219 ? -5.562 31.078 18.047 1 98.69 219 TYR A N 1
ATOM 1751 C CA . TYR A 1 219 ? -6.078 29.766 18.406 1 98.69 219 TYR A CA 1
ATOM 1752 C C . TYR A 1 219 ? -7.23 29.891 19.391 1 98.69 219 TYR A C 1
ATOM 1754 O O . TYR A 1 219 ? -8.281 29.266 19.219 1 98.69 219 TYR A O 1
ATOM 1762 N N . TYR A 1 220 ? -7.027 30.672 20.438 1 98.81 220 TYR A N 1
ATOM 1763 C CA . TYR A 1 220 ? -8.055 30.812 21.469 1 98.81 220 TYR A CA 1
ATOM 1764 C C . TYR A 1 220 ? -9.336 31.391 20.875 1 98.81 220 TYR A C 1
ATOM 1766 O O . TYR A 1 220 ? -10.43 30.922 21.172 1 98.81 220 TYR A O 1
ATOM 1774 N N . ASP A 1 221 ? -9.133 32.406 20.016 1 98.44 221 ASP A N 1
ATOM 1775 C CA . ASP A 1 221 ? -10.289 32.969 19.359 1 98.44 221 ASP A CA 1
ATOM 1776 C C . ASP A 1 221 ? -10.992 31.938 18.469 1 98.44 221 ASP A C 1
ATOM 1778 O O . ASP A 1 221 ? -12.219 31.891 18.422 1 98.44 221 ASP A O 1
ATOM 1782 N N . PHE A 1 222 ? -10.25 31.234 17.766 1 98.56 222 PHE A N 1
ATOM 1783 C CA . PHE A 1 222 ? -10.766 30.203 16.875 1 98.56 222 PHE A CA 1
ATOM 1784 C C . PHE A 1 222 ? -11.578 29.172 17.656 1 98.56 222 PHE A C 1
ATOM 1786 O O . PHE A 1 222 ? -12.688 28.812 17.266 1 98.56 222 PHE A O 1
ATOM 1793 N N . VAL A 1 223 ? -11.031 28.641 18.781 1 98.75 223 VAL A N 1
ATOM 1794 C CA . VAL A 1 223 ? -11.711 27.656 19.609 1 98.75 223 VAL A CA 1
ATOM 1795 C C . VAL A 1 223 ? -13.023 28.234 20.125 1 98.75 223 VAL A C 1
ATOM 1797 O O . VAL A 1 223 ? -14.062 27.562 20.062 1 98.75 223 VAL A O 1
ATOM 1800 N N . LYS A 1 224 ? -12.914 29.469 20.625 1 98.56 224 LYS A N 1
ATOM 1801 C CA . LYS A 1 224 ? -14.117 30.141 21.141 1 98.56 224 LYS A CA 1
ATOM 1802 C C . LYS A 1 224 ? -15.203 30.188 20.062 1 98.56 224 LYS A C 1
ATOM 1804 O O . LYS A 1 224 ? -16.359 29.859 20.328 1 98.56 224 LYS A O 1
ATOM 1809 N N . ARG A 1 225 ? -14.859 30.609 18.891 1 98.38 225 ARG A N 1
ATOM 1810 C CA . ARG A 1 225 ? -15.812 30.734 17.797 1 98.38 225 ARG A CA 1
ATOM 1811 C C . ARG A 1 225 ? -16.359 29.375 17.391 1 98.38 225 ARG A C 1
ATOM 1813 O O . ARG A 1 225 ? -17.547 29.234 17.062 1 98.38 225 ARG A O 1
ATOM 1820 N N . CYS A 1 226 ? -15.484 28.375 17.344 1 98.75 226 CYS A N 1
ATOM 1821 C CA . CYS A 1 226 ? -15.93 27.016 17.062 1 98.75 226 CYS A CA 1
ATOM 1822 C C . CYS A 1 226 ? -17 26.578 18.047 1 98.75 226 CYS A C 1
ATOM 1824 O O . CYS A 1 226 ? -18.047 26.047 17.641 1 98.75 226 CYS A O 1
ATOM 1826 N N . ARG A 1 227 ? -16.781 26.828 19.344 1 98.62 227 ARG A N 1
ATOM 1827 C CA . ARG A 1 227 ? -17.75 26.453 20.359 1 98.62 227 ARG A CA 1
ATOM 1828 C C . ARG A 1 227 ? -19.062 27.203 20.172 1 98.62 227 ARG A C 1
ATOM 1830 O O . ARG A 1 227 ? -20.141 26.625 20.328 1 98.62 227 ARG A O 1
ATOM 1837 N N . GLU A 1 228 ? -18.984 28.391 19.812 1 98.25 228 GLU A N 1
ATOM 1838 C CA . GLU A 1 228 ? -20.172 29.219 19.625 1 98.25 228 GLU A CA 1
ATOM 1839 C C . GLU A 1 228 ? -21.062 28.672 18.516 1 98.25 228 GLU A C 1
ATOM 1841 O O . GLU A 1 228 ? -22.281 28.812 18.578 1 98.25 228 GLU A O 1
ATOM 1846 N N . VAL A 1 229 ? -20.484 28.016 17.578 1 97.81 229 VAL A N 1
ATOM 1847 C CA . VAL A 1 229 ? -21.297 27.531 16.469 1 97.81 229 VAL A CA 1
ATOM 1848 C C . VAL A 1 229 ? -21.578 26.031 16.641 1 97.81 229 VAL A C 1
ATOM 1850 O O . VAL A 1 229 ? -22.094 25.375 15.734 1 97.81 229 VAL A O 1
ATOM 1853 N N . GLY A 1 230 ? -21.125 25.453 17.734 1 98.06 230 GLY A N 1
ATOM 1854 C CA . GLY A 1 230 ? -21.531 24.094 18.078 1 98.06 230 GLY A CA 1
ATOM 1855 C C . GLY A 1 230 ? -20.516 23.047 17.719 1 98.06 230 GLY A C 1
ATOM 1856 O O . GLY A 1 230 ? -20.859 21.859 17.609 1 98.06 230 GLY A O 1
ATOM 1857 N N . ILE A 1 231 ? -19.328 23.406 17.453 1 98.5 231 ILE A N 1
ATOM 1858 C CA . ILE A 1 231 ? -18.25 22.438 17.234 1 98.5 231 ILE A CA 1
ATOM 1859 C C . ILE A 1 231 ? -17.625 22.047 18.578 1 98.5 231 ILE A C 1
ATOM 1861 O O . ILE A 1 231 ? -16.859 22.828 19.156 1 98.5 231 ILE A O 1
ATOM 1865 N N . ASP A 1 232 ? -17.844 20.828 18.984 1 97.69 232 ASP A N 1
ATOM 1866 C CA . ASP A 1 232 ? -17.469 20.453 20.344 1 97.69 232 ASP A CA 1
ATOM 1867 C C . ASP A 1 232 ? -16.359 19.391 20.344 1 97.69 232 ASP A C 1
ATOM 1869 O O . ASP A 1 232 ? -15.867 19 21.391 1 97.69 232 ASP A O 1
ATOM 1873 N N . ILE A 1 233 ? -15.969 18.922 19.172 1 98.31 233 ILE A N 1
ATOM 1874 C CA . ILE A 1 233 ? -14.906 17.922 19.094 1 98.31 233 ILE A CA 1
ATOM 1875 C C . ILE A 1 233 ? -13.57 18.562 19.469 1 98.31 233 ILE A C 1
ATOM 1877 O O . ILE A 1 233 ? -13.422 19.781 19.406 1 98.31 233 ILE A O 1
ATOM 1881 N N . PRO A 1 234 ? -12.594 17.75 19.875 1 98.5 234 PRO A N 1
ATOM 1882 C CA . PRO A 1 234 ? -11.281 18.281 20.25 1 98.5 234 PRO A CA 1
ATOM 1883 C C . PRO A 1 234 ? -10.625 19.062 19.109 1 98.5 234 PRO A C 1
ATOM 1885 O O . PRO A 1 234 ? -10.727 18.672 17.953 1 98.5 234 PRO A O 1
ATOM 1888 N N . ILE A 1 235 ? -10.055 20.188 19.484 1 98.81 235 ILE A N 1
ATOM 1889 C CA . ILE A 1 235 ? -9.281 21 18.547 1 98.81 235 ILE A CA 1
ATOM 1890 C C . ILE A 1 235 ? -7.82 21.047 19 1 98.81 235 ILE A C 1
ATOM 1892 O O . ILE A 1 235 ? -7.5 21.656 20.031 1 98.81 235 ILE A O 1
ATOM 1896 N N . ILE A 1 236 ? -6.945 20.438 18.219 1 98.88 236 ILE A N 1
ATOM 1897 C CA . ILE A 1 236 ? -5.543 20.25 18.578 1 98.88 236 ILE A CA 1
ATOM 1898 C C . ILE A 1 236 ? -4.684 21.281 17.859 1 98.88 236 ILE A C 1
ATOM 1900 O O . ILE A 1 236 ? -4.668 21.344 16.625 1 98.88 236 ILE A O 1
ATOM 1904 N N . PRO A 1 237 ? -3.979 22.125 18.625 1 98.88 237 PRO A N 1
ATOM 1905 C CA . PRO A 1 237 ? -3.123 23.125 17.984 1 98.88 237 PRO A CA 1
ATOM 1906 C C . PRO A 1 237 ? -1.902 22.5 17.312 1 98.88 237 PRO A C 1
ATOM 1908 O O . PRO A 1 237 ? -1.248 21.625 17.891 1 98.88 237 PRO A O 1
ATOM 1911 N N . GLY A 1 238 ? -1.633 22.922 16.078 1 98.69 238 GLY A N 1
ATOM 1912 C CA . GLY A 1 238 ? -0.418 22.578 15.359 1 98.69 238 GLY A CA 1
ATOM 1913 C C . GLY A 1 238 ? 0.651 23.641 15.445 1 98.69 238 GLY A C 1
ATOM 1914 O O . GLY A 1 238 ? 0.413 24.797 15.07 1 98.69 238 GLY A O 1
ATOM 1915 N N . LEU A 1 239 ? 1.821 23.25 15.906 1 98.81 239 LEU A N 1
ATOM 1916 C CA . LEU A 1 239 ? 2.908 24.203 16.109 1 98.81 239 LEU A CA 1
ATOM 1917 C C . LEU A 1 239 ? 4.086 23.875 15.188 1 98.81 239 LEU A C 1
ATOM 1919 O O . LEU A 1 239 ? 4.379 22.703 14.938 1 98.81 239 LEU A O 1
ATOM 1923 N N . LYS A 1 240 ? 4.742 24.906 14.734 1 98.31 240 LYS A N 1
ATOM 1924 C CA . LYS A 1 240 ? 5.91 24.781 13.867 1 98.31 240 LYS A CA 1
ATOM 1925 C C . LYS A 1 240 ? 7.031 25.719 14.32 1 98.31 240 LYS A C 1
ATOM 1927 O O . LYS A 1 240 ? 6.926 26.938 14.172 1 98.31 240 LYS A O 1
ATOM 1932 N N . PRO A 1 241 ? 8.133 25.172 14.797 1 98.5 241 PRO A N 1
ATOM 1933 C CA . PRO A 1 241 ? 9.289 26.047 15.047 1 98.5 241 PRO A CA 1
ATOM 1934 C C . PRO A 1 241 ? 9.867 26.641 13.766 1 98.5 241 PRO A C 1
ATOM 1936 O O . PRO A 1 241 ? 10.031 25.922 12.773 1 98.5 241 PRO A O 1
ATOM 1939 N N . VAL A 1 242 ? 10.172 27.891 13.82 1 98.38 242 VAL A N 1
ATOM 1940 C CA . VAL A 1 242 ? 10.875 28.547 12.727 1 98.38 242 VAL A CA 1
ATOM 1941 C C . VAL A 1 242 ? 12.367 28.266 12.812 1 98.38 242 VAL A C 1
ATOM 1943 O O . VAL A 1 242 ? 12.961 28.375 13.891 1 98.38 242 VAL A O 1
ATOM 1946 N N . THR A 1 243 ? 12.969 27.938 11.648 1 98.31 243 THR A N 1
ATOM 1947 C CA . THR A 1 243 ? 14.352 27.469 11.719 1 98.31 243 THR A CA 1
ATOM 1948 C C . THR A 1 243 ? 15.227 28.219 10.719 1 98.31 243 THR A C 1
ATOM 1950 O O . THR A 1 243 ? 16.453 28.125 10.766 1 98.31 243 THR A O 1
ATOM 1953 N N . LEU A 1 244 ? 14.602 28.938 9.781 1 97.88 244 LEU A N 1
ATOM 1954 C CA . LEU A 1 244 ? 15.336 29.656 8.742 1 97.88 244 LEU A CA 1
ATOM 1955 C C . LEU A 1 244 ? 14.914 31.125 8.688 1 97.88 244 LEU A C 1
ATOM 1957 O O . LEU A 1 244 ? 13.75 31.438 8.922 1 97.88 244 LEU A O 1
ATOM 1961 N N . MET A 1 245 ? 15.844 31.953 8.258 1 96.62 245 MET A N 1
ATOM 1962 C CA . MET A 1 245 ? 15.578 33.406 8.172 1 96.62 245 MET A CA 1
ATOM 1963 C C . MET A 1 245 ? 14.5 33.688 7.133 1 96.62 245 MET A C 1
ATOM 1965 O O . MET A 1 245 ? 13.625 34.531 7.363 1 96.62 245 MET A O 1
ATOM 1969 N N . ASN A 1 246 ? 14.516 33 6.074 1 96.5 246 ASN A N 1
ATOM 1970 C CA . ASN A 1 246 ? 13.594 33.281 4.984 1 96.5 246 ASN A CA 1
ATOM 1971 C C . ASN A 1 246 ? 12.172 32.844 5.324 1 96.5 246 ASN A C 1
ATOM 1973 O O . ASN A 1 246 ? 11.219 33.219 4.645 1 96.5 246 ASN A O 1
ATOM 1977 N N . GLN A 1 247 ? 12.008 32.094 6.383 1 96.62 247 GLN A N 1
ATOM 1978 C CA . GLN A 1 247 ? 10.688 31.609 6.777 1 96.62 247 GLN A CA 1
ATOM 1979 C C . GLN A 1 247 ? 9.82 32.75 7.289 1 96.62 247 GLN A C 1
ATOM 1981 O O . GLN A 1 247 ? 8.594 32.625 7.371 1 96.62 247 GLN A O 1
ATOM 1986 N N . LEU A 1 248 ? 10.422 33.875 7.629 1 95.12 248 LEU A N 1
ATOM 1987 C CA . LEU A 1 248 ? 9.68 35.094 7.992 1 95.12 248 LEU A CA 1
ATOM 1988 C C . LEU A 1 248 ? 8.789 35.562 6.84 1 95.12 248 LEU A C 1
ATOM 1990 O O . LEU A 1 248 ? 7.719 36.125 7.066 1 95.12 248 LEU A O 1
ATOM 1994 N N . THR A 1 249 ? 9.227 35.281 5.633 1 94.88 249 THR A N 1
ATOM 1995 C CA . THR A 1 249 ? 8.484 35.719 4.453 1 94.88 249 THR A CA 1
ATOM 1996 C C . THR A 1 249 ? 7.793 34.531 3.787 1 94.88 249 THR A C 1
ATOM 1998 O O . THR A 1 249 ? 6.648 34.625 3.338 1 94.88 249 THR A O 1
ATOM 2001 N N . VAL A 1 250 ? 8.406 33.375 3.826 1 95.44 250 VAL A N 1
ATOM 2002 C CA . VAL A 1 250 ? 7.934 32.219 3.092 1 95.44 250 VAL A CA 1
ATOM 2003 C C . VAL A 1 250 ? 6.688 31.656 3.77 1 95.44 250 VAL A C 1
ATOM 2005 O O . VAL A 1 250 ? 5.711 31.312 3.1 1 95.44 250 VAL A O 1
ATOM 2008 N N . LEU A 1 251 ? 6.648 31.531 5.059 1 95.25 251 LEU A N 1
ATOM 2009 C CA . LEU A 1 251 ? 5.547 30.891 5.77 1 95.25 251 LEU A CA 1
ATOM 2010 C C . LEU A 1 251 ? 4.258 31.688 5.602 1 95.25 251 LEU A C 1
ATOM 2012 O O . LEU A 1 251 ? 3.227 31.125 5.215 1 95.25 251 LEU A O 1
ATOM 2016 N N . PRO A 1 252 ? 4.328 33 5.832 1 94.31 252 PRO A N 1
ATOM 2017 C CA . PRO A 1 252 ? 3.105 33.781 5.598 1 94.31 252 PRO A CA 1
ATOM 2018 C C . PRO A 1 252 ? 2.623 33.688 4.152 1 94.31 252 PRO A C 1
ATOM 2020 O O . PRO A 1 252 ? 1.416 33.656 3.9 1 94.31 252 PRO A O 1
ATOM 2023 N N . LYS A 1 253 ? 3.535 33.656 3.256 1 92.81 253 LYS A N 1
ATOM 2024 C CA . LYS A 1 253 ? 3.193 33.594 1.836 1 92.81 253 LYS A CA 1
ATOM 2025 C C . LYS A 1 253 ? 2.504 32.281 1.475 1 92.81 253 LYS A C 1
ATOM 2027 O O . LYS A 1 253 ? 1.499 32.281 0.761 1 92.81 253 LYS A O 1
ATOM 2032 N N . ILE A 1 254 ? 2.963 31.219 1.995 1 91.38 254 ILE A N 1
ATOM 2033 C CA . ILE A 1 254 ? 2.498 29.891 1.604 1 91.38 254 ILE A CA 1
ATOM 2034 C C . ILE A 1 254 ? 1.279 29.5 2.438 1 91.38 254 ILE A C 1
ATOM 2036 O O . ILE A 1 254 ? 0.3 28.969 1.909 1 91.38 254 ILE A O 1
ATOM 2040 N N . PHE A 1 255 ? 1.295 29.828 3.729 1 92.88 255 PHE A N 1
ATOM 2041 C CA . PHE A 1 255 ? 0.29 29.281 4.633 1 92.88 255 PHE A CA 1
ATOM 2042 C C . PHE A 1 255 ? -0.675 30.375 5.09 1 92.88 255 PHE A C 1
ATOM 2044 O O . PHE A 1 255 ? -1.64 30.094 5.805 1 92.88 255 PHE A O 1
ATOM 2051 N N . HIS A 1 256 ? -0.432 31.609 4.727 1 92.25 256 HIS A N 1
ATOM 2052 C CA . HIS A 1 256 ? -1.314 32.75 5.008 1 92.25 256 HIS A CA 1
ATOM 2053 C C . HIS A 1 256 ? -1.521 32.906 6.508 1 92.25 256 HIS A C 1
ATOM 2055 O O . HIS A 1 256 ? -2.656 33.031 6.977 1 92.25 256 HIS A O 1
ATOM 2061 N N . THR A 1 257 ? -0.44 32.812 7.23 1 94.25 257 THR A N 1
ATOM 2062 C CA . THR A 1 257 ? -0.434 33.031 8.672 1 94.25 257 THR A CA 1
ATOM 2063 C C . THR A 1 257 ? 0.348 34.312 9.008 1 94.25 257 THR A C 1
ATOM 2065 O O . THR A 1 257 ? 1.271 34.688 8.289 1 94.25 257 THR A O 1
ATOM 2068 N N . ASP A 1 258 ? -0.038 34.875 10.078 1 95.38 258 ASP A N 1
ATOM 2069 C CA . ASP A 1 258 ? 0.665 36.062 10.539 1 95.38 258 ASP A CA 1
ATOM 2070 C C . ASP A 1 258 ? 1.723 35.719 11.578 1 95.38 258 ASP A C 1
ATOM 2072 O O . ASP A 1 258 ? 1.491 34.875 12.445 1 95.38 258 ASP A O 1
ATOM 2076 N N . ILE A 1 259 ? 2.816 36.344 11.438 1 97.44 259 ILE A N 1
ATOM 2077 C CA . ILE A 1 259 ? 3.85 36.281 12.469 1 97.44 259 ILE A CA 1
ATOM 2078 C C . ILE A 1 259 ? 3.824 37.531 13.336 1 97.44 259 ILE A C 1
ATOM 2080 O O . ILE A 1 259 ? 3.984 38.625 12.828 1 97.44 259 ILE A O 1
ATOM 2084 N N . PRO A 1 260 ? 3.641 37.344 14.641 1 97.88 260 PRO A N 1
ATOM 2085 C CA . PRO A 1 260 ? 3.566 38.5 15.523 1 97.88 260 PRO A CA 1
ATOM 2086 C C . PRO A 1 260 ? 4.824 39.375 15.453 1 97.88 260 PRO A C 1
ATOM 2088 O O . PRO A 1 260 ? 5.934 38.844 15.328 1 97.88 260 PRO A O 1
ATOM 2091 N N . GLU A 1 261 ? 4.609 40.625 15.625 1 97.75 261 GLU A N 1
ATOM 2092 C CA . GLU A 1 261 ? 5.715 41.594 15.508 1 97.75 261 GLU A CA 1
ATOM 2093 C C . GLU A 1 261 ? 6.824 41.25 16.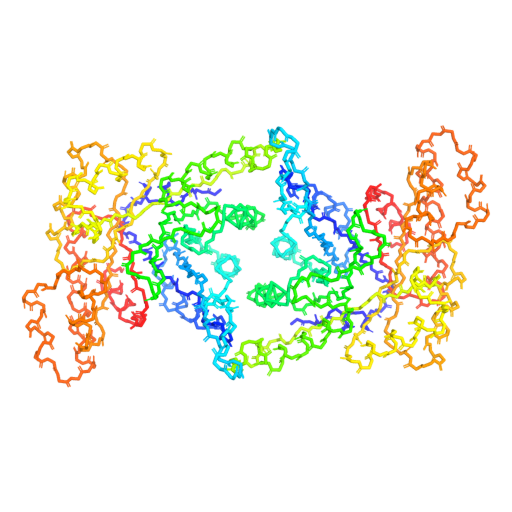5 1 97.75 261 GLU A C 1
ATOM 2095 O O . GLU A 1 261 ? 8.008 41.375 16.188 1 97.75 261 GLU A O 1
ATOM 2100 N N . ASP A 1 262 ? 6.43 40.938 17.656 1 97.81 262 ASP A N 1
ATOM 2101 C CA . ASP A 1 262 ? 7.422 40.594 18.672 1 97.81 262 ASP A CA 1
ATOM 2102 C C . ASP A 1 262 ? 8.32 39.469 18.219 1 97.81 262 ASP A C 1
ATOM 2104 O O . ASP A 1 262 ? 9.531 39.469 18.469 1 97.81 262 ASP A O 1
ATOM 2108 N N . PHE A 1 263 ? 7.734 38.469 17.625 1 97.94 263 PHE A N 1
ATOM 2109 C CA . PHE A 1 263 ? 8.5 37.312 17.141 1 97.94 263 PHE A CA 1
ATOM 2110 C C . PHE A 1 263 ? 9.312 37.719 15.906 1 97.94 263 PHE A C 1
ATOM 2112 O O . PHE A 1 263 ? 10.5 37.375 15.812 1 97.94 263 PHE A O 1
ATOM 2119 N N . ALA A 1 264 ? 8.703 38.406 15.008 1 97.75 264 ALA A N 1
ATOM 2120 C CA . ALA A 1 264 ? 9.375 38.875 13.789 1 97.75 264 ALA A CA 1
ATOM 2121 C C . ALA A 1 264 ? 10.609 39.719 14.117 1 97.75 264 ALA A C 1
ATOM 2123 O O . ALA A 1 264 ? 11.656 39.562 13.492 1 97.75 264 ALA A O 1
ATOM 2124 N N . LYS A 1 265 ? 10.406 40.594 15.055 1 97.56 265 LYS A N 1
ATOM 2125 C CA . LYS A 1 265 ? 11.5 41.469 15.484 1 97.56 265 LYS A CA 1
ATOM 2126 C C . LYS A 1 265 ? 12.688 40.625 15.977 1 97.56 265 LYS A C 1
ATOM 2128 O O . LYS A 1 265 ? 13.836 40.938 15.672 1 97.56 265 LYS A O 1
ATOM 2133 N N . GLU A 1 266 ? 12.383 39.594 16.734 1 97.44 266 GLU A N 1
ATOM 2134 C CA . GLU A 1 266 ? 13.438 38.719 17.234 1 97.44 266 GLU A CA 1
ATOM 2135 C C . GLU A 1 266 ? 14.156 38 16.094 1 97.44 266 GLU A C 1
ATOM 2137 O O . GLU A 1 266 ? 15.383 37.875 16.125 1 97.44 266 GLU A O 1
ATOM 2142 N N . ILE A 1 267 ? 13.445 37.562 15.125 1 97.44 267 ILE A N 1
ATOM 2143 C CA . ILE A 1 267 ? 14.039 36.875 13.984 1 97.44 267 ILE A CA 1
ATOM 2144 C C . ILE A 1 267 ? 14.898 37.844 13.18 1 97.44 267 ILE A C 1
ATOM 2146 O O . ILE A 1 267 ? 15.984 37.5 12.719 1 97.44 267 ILE A O 1
ATOM 2150 N N . ARG A 1 268 ? 14.438 39.125 13.062 1 96.5 268 ARG A N 1
ATOM 2151 C CA . ARG A 1 268 ? 15.164 40.125 12.289 1 96.5 268 ARG A CA 1
ATOM 2152 C C . ARG A 1 268 ? 16.516 40.406 12.922 1 96.5 268 ARG A C 1
ATOM 2154 O O . ARG A 1 268 ? 17.453 40.812 12.234 1 96.5 268 ARG A O 1
ATOM 2161 N N . LYS A 1 269 ? 16.547 40.25 14.188 1 97.38 269 LYS A N 1
ATOM 2162 C CA . LYS A 1 269 ? 17.797 40.5 14.906 1 97.38 269 LYS A CA 1
ATOM 2163 C C . LYS A 1 269 ? 18.812 39.406 14.609 1 97.38 269 LYS A C 1
ATOM 2165 O O . LYS A 1 269 ? 20.016 39.594 14.82 1 97.38 269 LYS A O 1
ATOM 2170 N N . CYS A 1 270 ? 18.344 38.281 14.211 1 97.69 270 CYS A N 1
ATOM 2171 C CA . CYS A 1 270 ? 19.234 37.125 13.969 1 97.69 270 CYS A CA 1
ATOM 2172 C C . CYS A 1 270 ? 20.094 37.375 12.734 1 97.69 270 CYS A C 1
ATOM 2174 O O . CYS A 1 270 ? 19.641 37.938 11.75 1 97.69 270 CYS A O 1
ATOM 2176 N N . LYS A 1 271 ? 21.344 36.906 12.82 1 97.38 271 LYS A N 1
ATOM 2177 C CA . LYS A 1 271 ? 22.281 37.094 11.711 1 97.38 271 LYS A CA 1
ATOM 2178 C C . LYS A 1 271 ? 22.516 35.781 10.984 1 97.38 271 LYS A C 1
ATOM 2180 O O . LYS A 1 271 ? 23.031 35.75 9.867 1 97.38 271 LYS A O 1
ATOM 2185 N N . THR A 1 272 ? 22.203 34.75 11.625 1 97.75 272 THR A N 1
ATOM 2186 C CA . THR A 1 272 ? 22.406 33.406 11.055 1 97.75 272 THR A CA 1
ATOM 2187 C C . THR A 1 272 ? 21.188 32.531 11.297 1 97.75 272 THR A C 1
ATOM 2189 O O . THR A 1 272 ? 20.391 32.812 12.195 1 97.75 272 THR A O 1
ATOM 2192 N N . ASP A 1 273 ? 21.047 31.453 10.531 1 97.88 273 ASP A N 1
ATOM 2193 C CA . ASP A 1 273 ? 19.969 30.5 10.727 1 97.88 273 ASP A CA 1
ATOM 2194 C C . ASP A 1 273 ? 20.078 29.812 12.086 1 97.88 273 ASP A C 1
ATOM 2196 O O . ASP A 1 273 ? 19.062 29.484 12.703 1 97.88 273 ASP A O 1
ATOM 2200 N N . GLU A 1 274 ? 21.266 29.656 12.555 1 98.19 274 GLU A N 1
ATOM 2201 C CA . GLU A 1 274 ? 21.453 29.062 13.875 1 98.19 274 GLU A CA 1
ATOM 2202 C C . GLU A 1 274 ? 20.797 29.906 14.953 1 98.19 274 GLU A C 1
ATOM 2204 O O . GLU A 1 274 ? 20.203 29.375 15.898 1 98.19 274 GLU A O 1
ATOM 2209 N N . GLN A 1 275 ? 20.906 31.156 14.781 1 98.44 275 GLN A N 1
ATOM 2210 C CA . GLN A 1 275 ? 20.266 32.062 15.719 1 98.44 275 GLN A CA 1
ATOM 2211 C C . GLN A 1 275 ? 18.75 32 15.586 1 98.44 275 GLN A C 1
ATOM 2213 O O . GLN A 1 275 ? 18.031 32.125 16.578 1 98.44 275 GLN A O 1
ATOM 2218 N N . VAL A 1 276 ? 18.312 31.844 14.367 1 98.56 276 VAL A N 1
ATOM 2219 C CA . VAL A 1 276 ? 16.875 31.734 14.117 1 98.56 276 VAL A CA 1
ATOM 2220 C C . VAL A 1 276 ? 16.328 30.484 14.789 1 98.56 276 VAL A C 1
ATOM 2222 O O . VAL A 1 276 ? 15.227 30.5 15.352 1 98.56 276 VAL A O 1
ATOM 2225 N N . VAL A 1 277 ? 17.109 29.422 14.711 1 98.62 277 VAL A N 1
ATOM 2226 C CA . VAL A 1 277 ? 16.719 28.188 15.359 1 98.62 277 VAL A CA 1
ATOM 2227 C C . VAL A 1 277 ? 16.484 28.422 16.844 1 98.62 277 VAL A C 1
ATOM 2229 O O . VAL A 1 277 ? 15.469 28 17.406 1 98.62 277 VAL A O 1
ATOM 2232 N N . GLU A 1 278 ? 17.375 29.141 17.469 1 98.62 278 GLU A N 1
ATOM 2233 C CA . GLU A 1 278 ? 17.25 29.422 18.906 1 98.62 278 GLU A CA 1
ATOM 2234 C C . GLU A 1 278 ? 16.016 30.266 19.188 1 98.62 278 GLU A C 1
ATOM 2236 O O . GLU A 1 278 ? 15.258 29.984 20.125 1 98.62 278 GLU A O 1
ATOM 2241 N N . ALA A 1 279 ? 15.812 31.281 18.391 1 98.56 279 ALA A N 1
ATOM 2242 C CA . ALA A 1 279 ? 14.641 32.125 18.547 1 98.56 279 ALA A CA 1
ATOM 2243 C C . ALA A 1 279 ? 13.352 31.344 18.328 1 98.56 279 ALA A C 1
ATOM 2245 O O . ALA A 1 279 ? 12.367 31.531 19.031 1 98.56 279 ALA A O 1
ATOM 2246 N N . GLY A 1 280 ? 13.391 30.5 17.312 1 98.69 280 GLY A N 1
ATOM 2247 C CA . GLY A 1 280 ? 12.242 29.672 17.016 1 98.69 280 GLY A CA 1
ATOM 2248 C C . GLY A 1 280 ? 11.883 28.703 18.125 1 98.69 280 GLY A C 1
ATOM 2249 O O . GLY A 1 280 ? 10.711 28.516 18.453 1 98.69 280 GLY A O 1
ATOM 2250 N N . ILE A 1 281 ? 12.883 28.109 18.719 1 98.81 281 ILE A N 1
ATOM 2251 C CA . ILE A 1 281 ? 12.68 27.188 19.844 1 98.81 281 ILE A CA 1
ATOM 2252 C C . ILE A 1 281 ? 12.086 27.953 21.031 1 98.81 281 ILE A C 1
ATOM 2254 O O . ILE A 1 281 ? 11.133 27.484 21.656 1 98.81 281 ILE A O 1
ATOM 2258 N N . GLU A 1 282 ? 12.633 29.062 21.312 1 98.69 282 GLU A N 1
ATOM 2259 C CA . GLU A 1 282 ? 12.141 29.875 22.438 1 98.69 282 GLU A CA 1
ATOM 2260 C C . GLU A 1 282 ? 10.68 30.25 22.234 1 98.69 282 GLU A C 1
ATOM 2262 O O . GLU A 1 282 ? 9.867 30.109 23.156 1 98.69 282 GLU A O 1
ATOM 2267 N N . TRP A 1 283 ? 10.367 30.734 21.078 1 98.81 283 TRP A N 1
ATOM 2268 C CA . TRP A 1 283 ? 9.008 31.172 20.797 1 98.81 283 TRP A CA 1
ATOM 2269 C C . TRP A 1 283 ? 8.031 30.016 20.875 1 98.81 283 TRP A C 1
ATOM 2271 O O . TRP A 1 283 ? 6.973 30.109 21.5 1 98.81 283 TRP A O 1
ATOM 2281 N N . THR A 1 284 ? 8.359 28.938 20.234 1 98.88 284 THR A N 1
ATOM 2282 C CA . THR A 1 284 ? 7.48 27.766 20.203 1 98.88 284 THR A CA 1
ATOM 2283 C C . THR A 1 284 ? 7.285 27.203 21.609 1 98.88 284 THR A C 1
ATOM 2285 O O . THR A 1 284 ? 6.191 26.75 21.969 1 98.88 284 THR A O 1
ATOM 2288 N N . THR A 1 285 ? 8.352 27.203 22.406 1 98.88 285 THR A N 1
ATOM 2289 C CA . THR A 1 285 ? 8.258 26.766 23.797 1 98.88 285 THR A CA 1
ATOM 2290 C C . THR A 1 285 ? 7.281 27.641 24.578 1 98.88 285 THR A C 1
ATOM 2292 O O . THR A 1 285 ? 6.453 27.125 25.328 1 98.88 285 THR A O 1
ATOM 2295 N N . MET A 1 286 ? 7.438 28.891 24.359 1 98.69 286 MET A N 1
ATOM 2296 C CA . MET A 1 286 ? 6.527 29.828 25.016 1 98.69 286 MET A CA 1
ATOM 2297 C C . MET A 1 286 ? 5.082 29.562 24.594 1 98.69 286 MET A C 1
ATOM 2299 O O . MET A 1 286 ? 4.191 29.516 25.453 1 98.69 286 MET A O 1
ATOM 2303 N N . GLN A 1 287 ? 4.793 29.406 23.312 1 98.81 287 GLN A N 1
ATOM 2304 C CA . GLN A 1 287 ? 3.453 29.062 22.844 1 98.81 287 GLN A CA 1
ATOM 2305 C C . GLN A 1 287 ? 2.928 27.797 23.516 1 98.81 287 GLN A C 1
ATOM 2307 O O . GLN A 1 287 ? 1.796 27.781 24 1 98.81 287 GLN A O 1
ATOM 2312 N N . ALA A 1 288 ? 3.754 26.812 23.516 1 98.81 288 ALA A N 1
ATOM 2313 C CA . ALA A 1 288 ? 3.365 25.5 24.031 1 98.81 288 ALA A CA 1
ATOM 2314 C C . ALA A 1 288 ? 2.996 25.578 25.5 1 98.81 288 ALA A C 1
ATOM 2316 O O . ALA A 1 288 ? 1.949 25.078 25.922 1 98.81 288 ALA A O 1
ATOM 2317 N N . LYS A 1 289 ? 3.82 26.203 26.297 1 98.69 289 LYS A N 1
ATOM 2318 C CA . LYS A 1 289 ? 3.576 26.328 27.719 1 98.69 289 LYS A CA 1
ATOM 2319 C C . LYS A 1 289 ? 2.291 27.109 28 1 98.69 289 LYS A C 1
ATOM 2321 O O . LYS A 1 289 ? 1.514 26.734 28.875 1 98.69 289 LYS A O 1
ATOM 2326 N N . ASP A 1 290 ? 2.129 28.172 27.281 1 98.75 290 ASP A N 1
ATOM 2327 C CA . ASP A 1 290 ? 0.918 28.984 27.422 1 98.75 290 ASP A CA 1
ATOM 2328 C C . ASP A 1 290 ? -0.326 28.156 27.078 1 98.75 290 ASP A C 1
ATOM 2330 O O . ASP A 1 290 ? -1.335 28.234 27.781 1 98.75 290 ASP A O 1
ATOM 2334 N N . LEU A 1 291 ? -0.279 27.406 25.969 1 98.81 291 LEU A N 1
ATOM 2335 C CA . LEU A 1 291 ? -1.395 26.562 25.547 1 98.81 291 LEU A CA 1
ATOM 2336 C C . LEU A 1 291 ? -1.736 25.531 26.625 1 98.81 291 LEU A C 1
ATOM 2338 O O . LEU A 1 291 ? -2.908 25.359 26.969 1 98.81 291 LEU A O 1
ATOM 2342 N N . ILE A 1 292 ? -0.746 24.906 27.156 1 98.31 292 ILE A N 1
ATOM 2343 C CA . ILE A 1 292 ? -0.945 23.891 28.188 1 98.31 292 ILE A CA 1
ATOM 2344 C C . ILE A 1 292 ? -1.549 24.547 29.438 1 98.31 292 ILE A C 1
ATOM 2346 O O . ILE A 1 292 ? -2.504 24.031 30.016 1 98.31 292 ILE A O 1
ATOM 2350 N N . ALA A 1 293 ? -1.025 25.656 29.766 1 97.94 293 ALA A N 1
ATOM 2351 C CA . ALA A 1 293 ? -1.514 26.375 30.953 1 97.94 293 ALA A CA 1
ATOM 2352 C C . ALA A 1 293 ? -2.98 26.766 30.781 1 97.94 293 ALA A C 1
ATOM 2354 O O . ALA A 1 293 ? -3.699 26.938 31.766 1 97.94 293 ALA A O 1
ATOM 2355 N N . ASN A 1 294 ? -3.379 26.891 29.562 1 97.81 294 ASN A N 1
ATOM 2356 C CA . ASN A 1 294 ? -4.75 27.312 29.281 1 97.81 294 ASN A CA 1
ATOM 2357 C C . ASN A 1 294 ? -5.625 26.125 28.891 1 97.81 294 ASN A C 1
ATOM 2359 O O . ASN A 1 294 ? -6.641 26.281 28.219 1 97.81 294 ASN A O 1
ATOM 2363 N N . GLY A 1 295 ? -5.168 24.922 29.141 1 96 295 GLY A N 1
ATOM 2364 C CA . GLY A 1 295 ? -6.066 23.766 29.141 1 96 295 GLY A CA 1
ATOM 2365 C C . GLY A 1 295 ? -5.891 22.891 27.922 1 96 295 GLY A C 1
ATOM 2366 O O . GLY A 1 295 ? -6.594 21.891 27.766 1 96 295 GLY A O 1
ATOM 2367 N N . VAL A 1 296 ? -4.977 23.188 27.031 1 97.38 296 VAL A N 1
ATOM 2368 C CA . VAL A 1 296 ? -4.723 22.344 25.891 1 97.38 296 VAL A CA 1
ATOM 2369 C C . VAL A 1 296 ? -4.051 21.047 26.344 1 97.38 296 VAL A C 1
ATOM 2371 O O . VAL A 1 296 ? -3.027 21.078 27.031 1 97.38 296 VAL A O 1
ATOM 2374 N N . ASN A 1 297 ? -4.598 19.953 25.938 1 96.06 297 ASN A N 1
ATOM 2375 C CA . ASN A 1 297 ? -4.125 18.688 26.484 1 96.06 297 ASN A CA 1
ATOM 2376 C C . ASN A 1 297 ? -3.312 17.906 25.453 1 96.06 297 ASN A C 1
ATOM 2378 O O . ASN A 1 297 ? -2.781 16.844 25.75 1 96.06 297 ASN A O 1
ATOM 2382 N N . LEU A 1 298 ? -3.256 18.328 24.25 1 98.56 298 LEU A N 1
ATOM 2383 C CA . LEU A 1 298 ? -2.426 17.703 23.219 1 98.56 298 LEU A CA 1
ATOM 2384 C C . LEU A 1 298 ? -1.817 18.766 22.312 1 98.56 298 LEU A C 1
ATOM 2386 O O . LEU A 1 298 ? -2.527 19.641 21.812 1 98.56 298 LEU A O 1
ATOM 2390 N N . LEU A 1 299 ? -0.536 18.703 22.188 1 98.81 299 LEU A N 1
ATOM 2391 C CA . LEU A 1 299 ? 0.163 19.547 21.234 1 98.81 299 LEU A CA 1
ATOM 2392 C C . LEU A 1 299 ? 0.677 18.719 20.047 1 98.81 299 LEU A C 1
ATOM 2394 O O . LEU A 1 299 ? 1.276 17.672 20.234 1 98.81 299 LEU A O 1
ATOM 2398 N N . HIS A 1 300 ? 0.383 19.172 18.875 1 98.88 300 HIS A N 1
ATOM 2399 C CA . HIS A 1 300 ? 0.854 18.562 17.625 1 98.88 300 HIS A CA 1
ATOM 2400 C C . HIS A 1 300 ? 1.964 19.406 17 1 98.88 300 HIS A C 1
ATOM 2402 O O . HIS A 1 300 ? 1.848 20.625 16.891 1 98.88 300 HIS A O 1
ATOM 2408 N N . PHE A 1 301 ? 3.027 18.75 16.5 1 98.88 301 PHE A N 1
ATOM 2409 C CA . PHE A 1 301 ? 4.164 19.5 15.992 1 98.88 301 PHE A CA 1
ATOM 2410 C C . PHE A 1 301 ? 4.445 19.156 14.539 1 98.88 301 PHE A C 1
ATOM 2412 O O . PHE A 1 301 ? 4.402 17.984 14.164 1 98.88 301 PHE A O 1
ATOM 2419 N N . TYR A 1 302 ? 4.715 20.125 13.758 1 98.19 302 TYR A N 1
ATOM 2420 C CA . TYR A 1 302 ? 5.215 19.969 12.398 1 98.19 302 TYR A CA 1
ATOM 2421 C C . TYR A 1 302 ? 6.738 19.906 12.383 1 98.19 302 TYR A C 1
ATOM 2423 O O . TYR A 1 302 ? 7.406 20.891 12.695 1 98.19 302 TYR A O 1
ATOM 2431 N N . THR A 1 303 ? 7.262 18.812 11.891 1 97.56 303 THR A N 1
ATOM 2432 C CA . THR A 1 303 ? 8.672 18.531 12.125 1 97.56 303 THR A CA 1
ATOM 2433 C C . THR A 1 303 ? 9.492 18.812 10.867 1 97.56 303 THR A C 1
ATOM 2435 O O . THR A 1 303 ? 10.727 18.828 10.906 1 97.56 303 THR A O 1
ATOM 2438 N N . MET A 1 304 ? 8.859 19.141 9.75 1 93 304 MET A N 1
ATOM 2439 C CA . MET A 1 304 ? 9.617 19.359 8.523 1 93 304 MET A CA 1
ATOM 2440 C C . MET A 1 304 ? 10.703 20.391 8.727 1 93 304 MET A C 1
ATOM 2442 O O . MET A 1 304 ? 10.414 21.562 9.008 1 93 304 MET A O 1
ATOM 2446 N N . MET A 1 305 ? 11.984 20.031 8.57 1 93 305 MET A N 1
ATOM 2447 C CA . MET A 1 305 ? 13.18 20.859 8.695 1 93 305 MET A CA 1
ATOM 2448 C C . MET A 1 305 ? 13.336 21.375 10.125 1 93 305 MET A C 1
ATOM 2450 O O . MET A 1 305 ? 13.992 22.391 10.359 1 93 305 MET A O 1
ATOM 2454 N N . ALA A 1 306 ? 12.695 20.703 11.055 1 97.25 306 ALA A N 1
ATOM 2455 C CA . ALA A 1 306 ? 12.719 21.25 12.414 1 97.25 306 ALA A CA 1
ATOM 2456 C C . ALA A 1 306 ? 12.719 20.141 13.453 1 97.25 306 ALA A C 1
ATOM 2458 O O . ALA A 1 306 ? 12.227 20.328 14.57 1 97.25 306 ALA A O 1
ATOM 2459 N N . THR A 1 307 ? 13.203 19 13.078 1 97.81 307 THR A N 1
ATOM 2460 C CA . THR A 1 307 ? 13.156 17.844 13.977 1 97.81 307 THR A CA 1
ATOM 2461 C C . THR A 1 307 ? 13.859 18.156 15.297 1 97.81 307 THR A C 1
ATOM 2463 O O . THR A 1 307 ? 13.289 17.969 16.375 1 97.81 307 THR A O 1
ATOM 2466 N N . GLU A 1 308 ? 15.047 18.641 15.219 1 98.06 308 GLU A N 1
ATOM 2467 C CA . GLU A 1 308 ? 15.805 18.953 16.438 1 98.06 308 GLU A CA 1
ATOM 2468 C C . GLU A 1 308 ? 15.133 20.062 17.234 1 98.06 308 GLU A C 1
ATOM 2470 O O . GLU A 1 308 ? 15.133 20.031 18.469 1 98.06 308 GLU A O 1
ATOM 2475 N N . SER A 1 309 ? 14.617 21.047 16.578 1 98.81 309 SER A N 1
ATOM 2476 C CA . SER A 1 309 ? 13.898 22.125 17.266 1 98.81 309 SER A CA 1
ATOM 2477 C C . SER A 1 309 ? 12.688 21.578 18.016 1 98.81 309 SER A C 1
ATOM 2479 O O . SER A 1 309 ? 12.453 21.938 19.172 1 98.81 309 SER A O 1
ATOM 2481 N N . VAL A 1 310 ? 11.945 20.688 17.359 1 98.81 310 VAL A N 1
ATOM 2482 C CA . VAL A 1 310 ? 10.781 20.078 18 1 98.81 310 VAL A CA 1
ATOM 2483 C C . VAL A 1 310 ? 11.227 19.25 19.203 1 98.81 310 VAL A C 1
ATOM 2485 O O . VAL A 1 310 ? 10.586 19.312 20.266 1 98.81 310 VAL A O 1
ATOM 2488 N N . ARG A 1 311 ? 12.289 18.516 19.047 1 98.81 311 ARG A N 1
ATOM 2489 C CA . ARG A 1 311 ? 12.812 17.734 20.156 1 98.81 311 ARG A CA 1
ATOM 2490 C C . ARG A 1 311 ? 13.133 18.609 21.344 1 98.81 311 ARG A C 1
ATOM 2492 O O . ARG A 1 311 ? 12.773 18.281 22.484 1 98.81 311 ARG A O 1
ATOM 2499 N N . ARG A 1 312 ? 13.789 19.688 21.141 1 98.75 312 ARG A N 1
ATOM 2500 C CA . ARG A 1 312 ? 14.188 20.594 22.219 1 98.75 312 ARG A CA 1
ATOM 2501 C C . ARG A 1 312 ? 12.969 21.266 22.844 1 98.75 312 ARG A C 1
ATOM 2503 O O . ARG A 1 312 ? 12.93 21.469 24.062 1 98.75 312 ARG A O 1
ATOM 2510 N N . VAL A 1 313 ? 12.008 21.641 22.047 1 98.88 313 VAL A N 1
ATOM 2511 C CA . VAL A 1 313 ? 10.766 22.188 22.578 1 98.88 313 VAL A CA 1
ATOM 2512 C C . VAL A 1 313 ? 10.078 21.156 23.469 1 98.88 313 VAL A C 1
ATOM 2514 O O . VAL A 1 313 ? 9.664 21.469 24.594 1 98.88 313 VAL A O 1
ATOM 2517 N N . ALA A 1 314 ? 9.953 19.953 22.938 1 98.62 314 ALA A N 1
ATOM 2518 C CA . ALA A 1 314 ? 9.305 18.875 23.703 1 98.62 314 ALA A CA 1
ATOM 2519 C C . ALA A 1 314 ? 10.023 18.625 25.016 1 98.62 314 ALA A C 1
ATOM 2521 O O . ALA A 1 314 ? 9.375 18.422 26.047 1 98.62 314 ALA A O 1
ATOM 2522 N N . LYS A 1 315 ? 11.344 18.625 24.984 1 98.19 315 LYS A N 1
ATOM 2523 C CA . LYS A 1 315 ? 12.133 18.422 26.188 1 98.19 315 LYS A CA 1
ATOM 2524 C C . LYS A 1 315 ? 11.828 19.484 27.234 1 98.19 315 LYS A C 1
ATOM 2526 O O . LYS A 1 315 ? 11.836 19.203 28.438 1 98.19 315 LYS A O 1
ATOM 2531 N N . ALA A 1 316 ? 11.562 20.609 26.797 1 97.94 316 ALA A N 1
ATOM 2532 C CA . ALA A 1 316 ? 11.297 21.734 27.703 1 97.94 316 ALA A CA 1
ATOM 2533 C C . ALA A 1 316 ? 9.898 21.641 28.297 1 97.94 316 ALA A C 1
ATOM 2535 O O . ALA A 1 316 ? 9.617 22.25 29.328 1 97.94 316 ALA A O 1
ATOM 2536 N N . ILE A 1 317 ? 9.039 20.891 27.719 1 95.62 317 ILE A N 1
ATOM 2537 C CA . ILE A 1 317 ? 7.625 20.875 28.078 1 95.62 317 ILE A CA 1
ATOM 2538 C C . ILE A 1 317 ? 7.301 19.594 28.828 1 95.62 317 ILE A C 1
ATOM 2540 O O . ILE A 1 317 ? 6.406 19.562 29.672 1 95.62 317 ILE A O 1
ATOM 2544 N N . TYR A 1 318 ? 7.891 18.531 28.328 1 93.62 318 TYR A N 1
ATOM 2545 C CA . TYR A 1 318 ? 7.547 17.219 28.875 1 93.62 318 TYR A CA 1
ATOM 2546 C C . TYR A 1 318 ? 8.672 16.672 29.734 1 93.62 318 TYR A C 1
ATOM 2548 O O . TYR A 1 318 ? 8.438 15.859 30.641 1 93.62 318 TYR A O 1
ATOM 2556 N N . MET B 1 1 ? 18.062 -10.32 6.273 1 81.19 1 MET B N 1
ATOM 2557 C CA . MET B 1 1 ? 17.266 -11.531 6.141 1 81.19 1 MET B CA 1
ATOM 2558 C C . MET B 1 1 ? 17.547 -12.227 4.812 1 81.19 1 MET B C 1
ATOM 2560 O O . MET B 1 1 ? 17.766 -11.562 3.797 1 81.19 1 MET B O 1
ATOM 2564 N N . PRO B 1 2 ? 17.688 -13.594 4.727 1 93.88 2 PRO B N 1
ATOM 2565 C CA . PRO B 1 2 ? 17.969 -14.273 3.463 1 93.88 2 PRO B CA 1
ATOM 2566 C C . PRO B 1 2 ? 16.859 -14.086 2.432 1 93.88 2 PRO B C 1
ATOM 2568 O O . PRO B 1 2 ? 15.688 -13.938 2.797 1 93.88 2 PRO B O 1
ATOM 2571 N N . THR B 1 3 ? 17.25 -14 1.205 1 96.94 3 THR B N 1
ATOM 2572 C CA . THR B 1 3 ? 16.281 -13.93 0.115 1 96.94 3 THR B CA 1
ATOM 2573 C C . THR B 1 3 ? 15.555 -15.266 -0.048 1 96.94 3 THR B C 1
ATOM 2575 O O . THR B 1 3 ? 16 -16.281 0.472 1 96.94 3 THR B O 1
ATOM 2578 N N . ALA B 1 4 ? 14.43 -15.258 -0.704 1 97.81 4 ALA B N 1
ATOM 2579 C CA . ALA B 1 4 ? 13.719 -16.5 -1.026 1 97.81 4 ALA B CA 1
ATOM 2580 C C . ALA B 1 4 ? 14.633 -17.469 -1.778 1 97.81 4 ALA B C 1
ATOM 2582 O O . ALA B 1 4 ? 14.617 -18.672 -1.515 1 97.81 4 ALA B O 1
ATOM 2583 N N . ALA B 1 5 ? 15.438 -16.953 -2.658 1 97.69 5 ALA B N 1
ATOM 2584 C CA . ALA B 1 5 ? 16.359 -17.766 -3.434 1 97.69 5 ALA B CA 1
ATOM 2585 C C . ALA B 1 5 ? 17.359 -18.469 -2.523 1 97.69 5 ALA B C 1
ATOM 2587 O O . ALA B 1 5 ? 17.641 -19.672 -2.693 1 97.69 5 ALA B O 1
ATOM 2588 N N . GLN B 1 6 ? 17.906 -17.703 -1.619 1 97.75 6 GLN B N 1
ATOM 2589 C CA . GLN B 1 6 ? 18.859 -18.266 -0.662 1 97.75 6 GLN B CA 1
ATOM 2590 C C . GLN B 1 6 ? 18.188 -19.344 0.19 1 97.75 6 GLN B C 1
ATOM 2592 O O . GLN B 1 6 ? 18.781 -20.391 0.446 1 97.75 6 GLN B O 1
ATOM 2597 N N . LEU B 1 7 ? 16.969 -19.078 0.618 1 97.69 7 LEU B N 1
ATOM 2598 C CA . LEU B 1 7 ? 16.219 -20.047 1.415 1 97.69 7 LEU B CA 1
ATOM 2599 C C . LEU B 1 7 ? 16.016 -21.344 0.638 1 97.69 7 LEU B C 1
ATOM 2601 O O . LEU B 1 7 ? 16.156 -22.438 1.192 1 97.69 7 LEU B O 1
ATOM 2605 N N . ILE B 1 8 ? 15.656 -21.234 -0.633 1 98.06 8 ILE B N 1
ATOM 2606 C CA . ILE B 1 8 ? 15.43 -22.391 -1.495 1 98.06 8 ILE B CA 1
ATOM 2607 C C . ILE B 1 8 ? 16.719 -23.203 -1.613 1 98.06 8 ILE B C 1
ATOM 2609 O O . ILE B 1 8 ? 16.688 -24.438 -1.464 1 98.06 8 ILE B O 1
ATOM 2613 N N . ARG B 1 9 ? 17.812 -22.562 -1.802 1 96.44 9 ARG B N 1
ATOM 2614 C CA . ARG B 1 9 ? 19.094 -23.219 -2.018 1 96.44 9 ARG B CA 1
ATOM 2615 C C . ARG B 1 9 ? 19.594 -23.875 -0.736 1 96.44 9 ARG B C 1
ATOM 2617 O O . ARG B 1 9 ? 20.297 -24.891 -0.786 1 96.44 9 ARG B O 1
ATOM 2624 N N . ASP B 1 10 ? 19.172 -23.344 0.364 1 96.19 10 ASP B N 1
ATOM 2625 C CA . ASP B 1 10 ? 19.719 -23.797 1.646 1 96.19 10 ASP B CA 1
ATOM 2626 C C . ASP B 1 10 ? 18.859 -24.906 2.244 1 96.19 10 ASP B C 1
ATOM 2628 O O . ASP B 1 10 ? 19.172 -25.438 3.314 1 96.19 10 ASP B O 1
ATOM 2632 N N . LEU B 1 11 ? 17.844 -25.312 1.568 1 96.31 11 LEU B N 1
ATOM 2633 C CA . LEU B 1 11 ? 16.969 -26.344 2.096 1 96.31 11 LEU B CA 1
ATOM 2634 C C . LEU B 1 11 ? 17.734 -27.672 2.244 1 96.31 11 LEU B C 1
ATOM 2636 O O . LEU B 1 11 ? 18.422 -28.094 1.32 1 96.31 11 LEU B O 1
ATOM 2640 N N . LYS B 1 12 ? 17.516 -28.281 3.406 1 93.56 12 LYS B N 1
ATOM 2641 C CA . LYS B 1 12 ? 18.156 -29.562 3.674 1 93.56 12 LYS B CA 1
ATOM 2642 C C . LYS B 1 12 ? 17.141 -30.703 3.578 1 93.56 12 LYS B C 1
ATOM 2644 O O . LYS B 1 12 ? 17.516 -31.859 3.406 1 93.56 12 LYS B O 1
ATOM 2649 N N . GLN B 1 13 ? 15.922 -30.406 3.811 1 94.12 13 GLN B N 1
ATOM 2650 C CA . GLN B 1 13 ? 14.781 -31.297 3.676 1 94.12 13 GLN B CA 1
ATOM 2651 C C . GLN B 1 13 ? 13.703 -30.688 2.787 1 94.12 13 GLN B C 1
ATOM 2653 O O . GLN B 1 13 ? 13.688 -29.469 2.572 1 94.12 13 GLN B O 1
ATOM 2658 N N . PRO B 1 14 ? 12.883 -31.516 2.295 1 96.06 14 PRO B N 1
ATOM 2659 C CA . PRO B 1 14 ? 11.836 -30.969 1.426 1 96.06 14 PRO B CA 1
ATOM 2660 C C . PRO B 1 14 ? 11.008 -29.891 2.115 1 96.06 14 PRO B C 1
ATOM 2662 O O . PRO B 1 14 ? 10.477 -30.125 3.205 1 96.06 14 PRO B O 1
ATOM 2665 N N . GLY B 1 15 ? 10.961 -28.75 1.429 1 98 15 GLY B N 1
ATOM 2666 C CA . GLY B 1 15 ? 10.242 -27.625 1.998 1 98 15 GLY B CA 1
ATOM 2667 C C . GLY B 1 15 ? 8.836 -27.469 1.443 1 98 15 GLY B C 1
ATOM 2668 O O . GLY B 1 15 ? 8.445 -28.188 0.516 1 98 15 GLY B O 1
ATOM 2669 N N . PHE B 1 16 ? 8.117 -26.531 2.061 1 98.38 16 PHE B N 1
ATOM 2670 C CA . PHE B 1 16 ? 6.715 -26.25 1.771 1 98.38 16 PHE B CA 1
ATOM 2671 C C . PHE B 1 16 ? 6.496 -24.781 1.483 1 98.38 16 PHE B C 1
ATOM 2673 O O . PHE B 1 16 ? 7.07 -23.922 2.156 1 98.38 16 PHE B O 1
ATOM 2680 N N . SER B 1 17 ? 5.824 -24.438 0.467 1 98.69 17 SER B N 1
ATOM 2681 C CA . SER B 1 17 ? 5.34 -23.094 0.213 1 98.69 17 SER B CA 1
ATOM 2682 C C . SER B 1 17 ? 3.977 -23.109 -0.473 1 98.69 17 SER B C 1
ATOM 2684 O O . SER B 1 17 ? 3.562 -24.141 -1.007 1 98.69 17 SER B O 1
ATOM 2686 N N . PHE B 1 18 ? 3.236 -22 -0.414 1 98.75 18 PHE B N 1
ATOM 2687 C CA . PHE B 1 18 ? 1.92 -21.984 -1.041 1 98.75 18 PHE B CA 1
ATOM 2688 C C . PHE B 1 18 ? 1.542 -20.578 -1.485 1 98.75 18 PHE B C 1
ATOM 2690 O O . PHE B 1 18 ? 2.256 -19.625 -1.195 1 98.75 18 PHE B O 1
ATOM 2697 N N . GLU B 1 19 ? 0.533 -20.578 -2.221 1 98.31 19 GLU B N 1
ATOM 2698 C CA . GLU B 1 19 ? 0.063 -19.328 -2.814 1 98.31 19 GLU B CA 1
ATOM 2699 C C . GLU B 1 19 ? -1.312 -18.938 -2.275 1 98.31 19 GLU B C 1
ATOM 2701 O O . GLU B 1 19 ? -2.178 -19.797 -2.098 1 98.31 19 GLU B O 1
ATOM 2706 N N . LEU B 1 20 ? -1.466 -17.625 -2.082 1 97.06 20 LEU B N 1
ATOM 2707 C CA . LEU B 1 20 ? -2.736 -17.078 -1.628 1 97.06 20 LEU B CA 1
ATOM 2708 C C . LEU B 1 20 ? -3.262 -16.031 -2.615 1 97.06 20 LEU B C 1
ATOM 2710 O O . LEU B 1 20 ? -2.479 -15.352 -3.277 1 97.06 20 LEU B O 1
ATOM 2714 N N . LEU B 1 21 ? -4.57 -15.945 -2.578 1 94.38 21 LEU B N 1
ATOM 2715 C CA . LEU B 1 21 ? -5.25 -14.875 -3.307 1 94.38 21 LEU B CA 1
ATOM 2716 C C . LEU B 1 21 ? -5.758 -13.805 -2.352 1 94.38 21 LEU B C 1
ATOM 2718 O O . LEU B 1 21 ? -6.379 -14.117 -1.335 1 94.38 21 LEU B O 1
ATOM 2722 N N . PRO B 1 22 ? -5.445 -12.57 -2.688 1 93.31 22 PRO B N 1
ATOM 2723 C CA . PRO B 1 22 ? -6.105 -11.531 -1.895 1 93.31 22 PRO B CA 1
ATOM 2724 C C . PRO B 1 22 ? -7.629 -11.617 -1.956 1 93.31 22 PRO B C 1
ATOM 2726 O O . PRO B 1 22 ? -8.18 -12.172 -2.91 1 93.31 22 PRO B O 1
ATOM 2729 N N . PRO B 1 23 ? -8.25 -11.109 -0.956 1 90.69 23 PRO B N 1
ATOM 2730 C CA . PRO B 1 23 ? -9.719 -11.125 -0.976 1 90.69 23 PRO B CA 1
ATOM 2731 C C . PRO B 1 23 ? -10.305 -10.289 -2.109 1 90.69 23 PRO B C 1
ATOM 2733 O O . PRO B 1 23 ? -9.672 -9.344 -2.572 1 90.69 23 PRO B O 1
ATOM 2736 N N . LEU B 1 24 ? -11.484 -10.68 -2.506 1 87.88 24 LEU B N 1
ATOM 2737 C CA . LEU B 1 24 ? -12.227 -9.828 -3.428 1 87.88 24 LEU B CA 1
ATOM 2738 C C . LEU B 1 24 ? -12.547 -8.484 -2.783 1 87.88 24 LEU B C 1
ATOM 2740 O O . LEU B 1 24 ? -12.711 -8.398 -1.562 1 87.88 24 LEU B O 1
ATOM 2744 N N . LYS B 1 25 ? -12.641 -7.57 -3.682 1 84.38 25 LYS B N 1
ATOM 2745 C CA . LYS B 1 25 ? -13.031 -6.246 -3.203 1 84.38 25 LYS B CA 1
ATOM 2746 C C . LYS B 1 25 ? -14.266 -6.32 -2.318 1 84.38 25 LYS B C 1
ATOM 2748 O O . LYS B 1 25 ? -15.258 -6.961 -2.684 1 84.38 25 LYS B O 1
ATOM 2753 N N . GLY B 1 26 ? -14.195 -5.816 -1.129 1 79.25 26 GLY B N 1
ATOM 2754 C CA . GLY B 1 26 ? -15.336 -5.812 -0.224 1 79.25 26 GLY B CA 1
ATOM 2755 C C . GLY B 1 26 ? -15.305 -6.953 0.779 1 79.25 26 GLY B C 1
ATOM 2756 O O . GLY B 1 26 ? -16.031 -6.934 1.771 1 79.25 26 GLY B O 1
ATOM 2757 N N . ASN B 1 27 ? -14.414 -7.922 0.511 1 84.62 27 ASN B N 1
ATOM 2758 C CA . ASN B 1 27 ? -14.344 -9.047 1.434 1 84.62 27 ASN B CA 1
ATOM 2759 C C . ASN B 1 27 ? -13.258 -8.844 2.486 1 84.62 27 ASN B C 1
ATOM 2761 O O . ASN B 1 27 ? -12.328 -8.062 2.283 1 84.62 27 ASN B O 1
ATOM 2765 N N . SER B 1 28 ? -13.438 -9.578 3.531 1 86.12 28 SER B N 1
ATOM 2766 C CA . SER B 1 28 ? -12.523 -9.461 4.664 1 86.12 28 SER B CA 1
ATOM 2767 C C . SER B 1 28 ? -11.242 -10.242 4.418 1 86.12 28 SER B C 1
ATOM 2769 O O . SER B 1 28 ? -11.258 -11.297 3.775 1 86.12 28 SER B O 1
ATOM 2771 N N . ILE B 1 29 ? -10.156 -9.742 4.957 1 89.44 29 ILE B N 1
ATOM 2772 C CA . ILE B 1 29 ? -8.852 -10.398 4.883 1 89.44 29 ILE B CA 1
ATOM 2773 C C . ILE B 1 29 ? -8.844 -11.641 5.77 1 89.44 29 ILE B C 1
ATOM 2775 O O . ILE B 1 29 ? -7.934 -12.461 5.684 1 89.44 29 ILE B O 1
ATOM 2779 N N . LYS B 1 30 ? -9.859 -11.852 6.59 1 90.25 30 LYS B N 1
ATOM 2780 C CA . LYS B 1 30 ? -9.922 -12.945 7.551 1 90.25 30 LYS B CA 1
ATOM 2781 C C . LYS B 1 30 ? -9.852 -14.297 6.844 1 90.25 30 LYS B C 1
ATOM 2783 O O . LYS B 1 30 ? -9.297 -15.258 7.379 1 90.25 30 LYS B O 1
ATOM 2788 N N . ARG B 1 31 ? -10.344 -14.375 5.648 1 88.81 31 ARG B N 1
ATOM 2789 C CA . ARG B 1 31 ? -10.273 -15.617 4.887 1 88.81 31 ARG B CA 1
ATOM 2790 C C . ARG B 1 31 ? -8.828 -15.984 4.559 1 88.81 31 ARG B C 1
ATOM 2792 O O . ARG B 1 31 ? -8.461 -17.156 4.586 1 88.81 31 ARG B O 1
ATOM 2799 N N . VAL B 1 32 ? -8.102 -14.984 4.238 1 93.75 32 VAL B N 1
ATOM 2800 C CA . VAL B 1 32 ? -6.68 -15.172 3.959 1 93.75 32 VAL B CA 1
ATOM 2801 C C . VAL B 1 32 ? -5.977 -15.703 5.207 1 93.75 32 VAL B C 1
ATOM 2803 O O . VAL B 1 32 ? -5.215 -16.672 5.133 1 93.75 32 VAL B O 1
ATOM 2806 N N . TYR B 1 33 ? -6.34 -15.148 6.344 1 95.75 33 TYR B N 1
ATOM 2807 C CA . TYR B 1 33 ? -5.727 -15.562 7.598 1 95.75 33 TYR B CA 1
ATOM 2808 C C . TYR B 1 33 ? -6.121 -16.984 7.957 1 95.75 33 TYR B C 1
ATOM 2810 O O . TYR B 1 33 ? -5.293 -17.766 8.438 1 95.75 33 TYR B O 1
ATOM 2818 N N . LYS B 1 34 ? -7.324 -17.312 7.703 1 95.88 34 LYS B N 1
ATOM 2819 C CA . LYS B 1 34 ? -7.781 -18.672 7.977 1 95.88 34 LYS B CA 1
ATOM 2820 C C . LYS B 1 34 ? -6.973 -19.703 7.184 1 95.88 34 LYS B C 1
ATOM 2822 O O . LYS B 1 34 ? -6.613 -20.75 7.711 1 95.88 34 LYS B O 1
ATOM 2827 N N . THR B 1 35 ? -6.73 -19.375 5.961 1 97.12 35 THR B N 1
ATOM 2828 C CA . THR B 1 35 ? -5.918 -20.25 5.133 1 97.12 35 THR B CA 1
ATOM 2829 C C . THR B 1 35 ? -4.516 -20.406 5.719 1 97.12 35 THR B C 1
ATOM 2831 O O . THR B 1 35 ? -3.986 -21.516 5.801 1 97.12 35 THR B O 1
ATOM 2834 N N . ILE B 1 36 ? -3.912 -19.297 6.137 1 98.25 36 ILE B N 1
ATOM 2835 C CA . ILE B 1 36 ? -2.57 -19.328 6.707 1 98.25 36 ILE B CA 1
ATOM 2836 C C . ILE B 1 36 ? -2.574 -20.156 7.996 1 98.25 36 ILE B C 1
ATOM 2838 O O . ILE B 1 36 ? -1.694 -20.984 8.211 1 98.25 36 ILE B O 1
ATOM 2842 N N . ASP B 1 37 ? -3.584 -19.938 8.812 1 98.19 37 ASP B N 1
ATOM 2843 C CA . ASP B 1 37 ? -3.684 -20.656 10.078 1 98.19 37 ASP B CA 1
ATOM 2844 C C . ASP B 1 37 ? -3.787 -22.172 9.859 1 98.19 37 ASP B C 1
ATOM 2846 O O . ASP B 1 37 ? -3.287 -22.953 10.664 1 98.19 37 ASP B O 1
ATOM 2850 N N . ALA B 1 38 ? -4.371 -22.516 8.781 1 97.88 38 ALA B N 1
ATOM 2851 C CA . ALA B 1 38 ? -4.543 -23.938 8.453 1 97.88 38 ALA B CA 1
ATOM 2852 C C . ALA B 1 38 ? -3.234 -24.547 7.965 1 97.88 38 ALA B C 1
ATOM 2854 O O . ALA B 1 38 ? -3.029 -25.75 8.07 1 97.88 38 ALA B O 1
ATOM 2855 N N . LEU B 1 39 ? -2.334 -23.766 7.449 1 98.56 39 LEU B N 1
ATOM 2856 C CA . LEU B 1 39 ? -1.208 -24.328 6.715 1 98.56 39 LEU B CA 1
ATOM 2857 C C . LEU B 1 39 ? 0.113 -23.984 7.395 1 98.56 39 LEU B C 1
ATOM 2859 O O . LEU B 1 39 ? 1.143 -24.594 7.105 1 98.56 39 LEU B O 1
ATOM 2863 N N . LYS B 1 40 ? 0.104 -22.969 8.305 1 97.94 40 LYS B N 1
ATOM 2864 C CA . LYS B 1 40 ? 1.347 -22.484 8.898 1 97.94 40 LYS B CA 1
ATOM 2865 C C . LYS B 1 40 ? 2.043 -23.578 9.703 1 97.94 40 LYS B C 1
ATOM 2867 O O . LYS B 1 40 ? 3.254 -23.516 9.922 1 97.94 40 LYS B O 1
ATOM 2872 N N . GLU B 1 41 ? 1.304 -24.641 10.172 1 97.5 41 GLU B N 1
ATOM 2873 C CA . GLU B 1 41 ? 1.885 -25.719 10.969 1 97.5 41 GLU B CA 1
ATOM 2874 C C . GLU B 1 41 ? 2.939 -26.484 10.164 1 97.5 41 GLU B C 1
ATOM 2876 O O . GLU B 1 41 ? 3.779 -27.172 10.742 1 97.5 41 GLU B O 1
ATOM 2881 N N . PHE B 1 42 ? 2.977 -26.375 8.844 1 98 42 PHE B N 1
ATOM 2882 C CA . PHE B 1 42 ? 3.928 -27.078 8 1 98 42 PHE B CA 1
ATOM 2883 C C . PHE B 1 42 ? 5.152 -26.219 7.719 1 98 42 PHE B C 1
ATOM 2885 O O . PHE B 1 42 ? 5.938 -26.516 6.82 1 98 42 PHE B O 1
ATOM 2892 N N . ASN B 1 43 ? 5.227 -25.062 8.359 1 97.06 43 ASN B N 1
ATOM 2893 C CA . ASN B 1 43 ? 6.375 -24.156 8.32 1 97.06 43 ASN B CA 1
ATOM 2894 C C . ASN B 1 43 ? 6.711 -23.734 6.898 1 97.06 43 ASN B C 1
ATOM 2896 O O . ASN B 1 43 ? 7.824 -23.953 6.422 1 97.06 43 ASN B O 1
ATOM 2900 N N . PRO B 1 44 ? 5.793 -23.125 6.273 1 98.31 44 PRO B N 1
ATOM 2901 C CA . PRO B 1 44 ? 6.07 -22.688 4.906 1 98.31 44 PRO B CA 1
ATOM 2902 C C . PRO B 1 44 ? 7.285 -21.766 4.82 1 98.31 44 PRO B C 1
ATOM 2904 O O . PRO B 1 44 ? 7.461 -20.875 5.672 1 98.31 44 PRO B O 1
ATOM 2907 N N . LEU B 1 45 ? 8.109 -22 3.777 1 97.69 45 LEU B N 1
ATOM 2908 C CA . LEU B 1 45 ? 9.281 -21.172 3.535 1 97.69 45 LEU B CA 1
ATOM 2909 C C . LEU B 1 45 ? 8.875 -19.734 3.215 1 97.69 45 LEU B C 1
ATOM 2911 O O . LEU B 1 45 ? 9.547 -18.781 3.629 1 97.69 45 LEU B O 1
ATOM 2915 N N . PHE B 1 46 ? 7.875 -19.562 2.434 1 98.19 46 PHE B N 1
ATOM 2916 C CA . PHE B 1 46 ? 7.273 -18.297 2.064 1 98.19 46 PHE B CA 1
ATOM 2917 C C . PHE B 1 46 ? 5.863 -18.5 1.522 1 98.19 46 PHE B C 1
ATOM 2919 O O . PHE B 1 46 ? 5.441 -19.625 1.282 1 98.19 46 PHE B O 1
ATOM 2926 N N . ILE B 1 47 ? 5.156 -17.422 1.41 1 98.69 47 ILE B N 1
ATOM 2927 C CA . ILE B 1 47 ? 3.801 -17.391 0.87 1 98.69 47 ILE B CA 1
ATOM 2928 C C . ILE B 1 47 ? 3.746 -16.453 -0.334 1 98.69 47 ILE B C 1
ATOM 2930 O O . ILE B 1 47 ? 4.059 -15.273 -0.218 1 98.69 47 ILE B O 1
ATOM 2934 N N . ASN B 1 48 ? 3.367 -16.984 -1.476 1 98.62 48 ASN B N 1
ATOM 2935 C CA . ASN B 1 48 ? 3.117 -16.141 -2.643 1 98.62 48 ASN B CA 1
ATOM 2936 C C . ASN B 1 48 ? 1.755 -15.469 -2.561 1 98.62 48 ASN B C 1
ATOM 2938 O O . ASN B 1 48 ? 0.77 -16.078 -2.154 1 98.62 48 ASN B O 1
ATOM 2942 N N . ILE B 1 49 ? 1.712 -14.219 -2.898 1 97.94 49 ILE B N 1
ATOM 2943 C CA . ILE B 1 49 ? 0.46 -13.469 -2.955 1 97.94 49 ILE B CA 1
ATOM 2944 C C . ILE B 1 49 ? 0.172 -13.055 -4.395 1 97.94 49 ILE B C 1
ATOM 2946 O O . ILE B 1 49 ? 0.917 -12.266 -4.98 1 97.94 49 ILE B O 1
ATOM 2950 N N . THR B 1 50 ? -0.926 -13.508 -4.926 1 96.62 50 THR B N 1
ATOM 2951 C CA . THR B 1 50 ? -1.203 -13.258 -6.336 1 96.62 50 THR B CA 1
ATOM 2952 C C . THR B 1 50 ? -1.707 -11.836 -6.547 1 96.62 50 THR B C 1
ATOM 2954 O O . THR B 1 50 ? -2.076 -11.156 -5.586 1 96.62 50 THR B O 1
ATOM 2957 N N . SER B 1 51 ? -1.607 -11.367 -7.758 1 94.25 51 SER B N 1
ATOM 2958 C C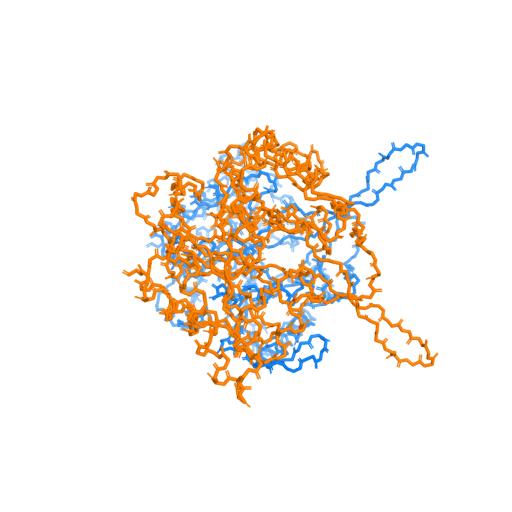A . SER B 1 51 ? -2.146 -10.086 -8.195 1 94.25 51 SER B CA 1
ATOM 2959 C C . SER B 1 51 ? -3.121 -10.266 -9.359 1 94.25 51 SER B C 1
ATOM 2961 O O . SER B 1 51 ? -2.947 -11.156 -10.188 1 94.25 51 SER B O 1
ATOM 2963 N N . HIS B 1 52 ? -4.078 -9.336 -9.367 1 89.81 52 HIS B N 1
ATOM 2964 C CA . HIS B 1 52 ? -5.047 -9.312 -10.461 1 89.81 52 HIS B CA 1
ATOM 2965 C C . HIS B 1 52 ? -5 -7.984 -11.211 1 89.81 52 HIS B C 1
ATOM 2967 O O . HIS B 1 52 ? -4.805 -6.934 -10.602 1 89.81 52 HIS B O 1
ATOM 2973 N N . ARG B 1 53 ? -5.258 -8.094 -12.43 1 86 53 ARG B N 1
ATOM 2974 C CA . ARG B 1 53 ? -5.227 -6.898 -13.258 1 86 53 ARG B CA 1
ATOM 2975 C C . ARG B 1 53 ? -6.496 -6.07 -13.078 1 86 53 ARG B C 1
ATOM 2977 O O . ARG B 1 53 ? -7.531 -6.594 -12.664 1 86 53 ARG B O 1
ATOM 2984 N N . ASP B 1 54 ? -6.336 -4.801 -13.5 1 81.69 54 ASP B N 1
ATOM 2985 C CA . ASP B 1 54 ? -7.52 -3.961 -13.656 1 81.69 54 ASP B CA 1
ATOM 2986 C C . ASP B 1 54 ? -8.414 -4.473 -14.781 1 81.69 54 ASP B C 1
ATOM 2988 O O . ASP B 1 54 ? -7.922 -5.035 -15.766 1 81.69 54 ASP B O 1
ATOM 2992 N N . GLU B 1 55 ? -9.664 -4.363 -14.547 1 81.19 55 GLU B N 1
ATOM 2993 C CA . GLU B 1 55 ? -10.625 -4.719 -15.594 1 81.19 55 GLU B CA 1
ATOM 2994 C C . GLU B 1 55 ? -11.391 -3.494 -16.078 1 81.19 55 GLU B C 1
ATOM 2996 O O . GLU B 1 55 ? -11.758 -2.629 -15.273 1 81.19 55 GLU B O 1
ATOM 3001 N N . VAL B 1 56 ? -11.5 -3.395 -17.375 1 75.88 56 VAL B N 1
ATOM 3002 C CA . VAL B 1 56 ? -12.328 -2.352 -17.969 1 75.88 56 VAL B CA 1
ATOM 3003 C C . VAL B 1 56 ? -13.766 -2.846 -18.094 1 75.88 56 VAL B C 1
ATOM 3005 O O . VAL B 1 56 ? -14.023 -3.875 -18.719 1 75.88 56 VAL B O 1
ATOM 3008 N N . VAL B 1 57 ? -14.578 -2.232 -17.453 1 75.06 57 VAL B N 1
ATOM 3009 C CA . VAL B 1 57 ? -15.992 -2.584 -17.531 1 75.06 57 VAL B CA 1
ATOM 3010 C C . VAL B 1 57 ? -16.766 -1.477 -18.234 1 75.06 57 VAL B C 1
ATOM 3012 O O . VAL B 1 57 ? -16.5 -0.292 -18.031 1 75.06 57 VAL B O 1
ATOM 3015 N N . PHE B 1 58 ? -17.609 -1.863 -19.141 1 77.25 58 PHE B N 1
ATOM 3016 C CA . PHE B 1 58 ? -18.469 -0.9 -19.812 1 77.25 58 PHE B CA 1
ATOM 3017 C C . PHE B 1 58 ? -19.859 -0.872 -19.188 1 77.25 58 PHE B C 1
ATOM 3019 O O . PHE B 1 58 ? -20.547 -1.888 -19.156 1 77.25 58 PHE B O 1
ATOM 3026 N N . LYS B 1 59 ? -20.188 0.263 -18.531 1 74.94 59 LYS B N 1
ATOM 3027 C CA . LYS B 1 59 ? -21.5 0.417 -17.922 1 74.94 59 LYS B CA 1
ATOM 3028 C C . LYS B 1 59 ? -22.438 1.232 -18.828 1 74.94 59 LYS B C 1
ATOM 3030 O O . LYS B 1 59 ? -22.062 2.312 -19.281 1 74.94 59 LYS B O 1
ATOM 3035 N N . SER B 1 60 ? -23.609 0.581 -19.062 1 75.75 60 SER B N 1
ATOM 3036 C CA . SER B 1 60 ? -24.594 1.27 -19.891 1 75.75 60 SER B CA 1
ATOM 3037 C C . SER B 1 60 ? -25.172 2.475 -19.156 1 75.75 60 SER B C 1
ATOM 3039 O O . SER B 1 60 ? -25.562 2.373 -18 1 75.75 60 SER B O 1
ATOM 3041 N N . ILE B 1 61 ? -25.094 3.66 -19.406 1 68.62 61 ILE B N 1
ATOM 3042 C CA . ILE B 1 61 ? -25.719 4.82 -18.766 1 68.62 61 ILE B CA 1
ATOM 3043 C C . ILE B 1 61 ? -27.125 5.027 -19.328 1 68.62 61 ILE B C 1
ATOM 3045 O O . ILE B 1 61 ? -28.094 5.113 -18.578 1 68.62 61 ILE B O 1
ATOM 3049 N N . ASP B 1 62 ? -27.328 5.488 -20.562 1 71.25 62 ASP B N 1
ATOM 3050 C CA . ASP B 1 62 ? -28.578 5.711 -21.297 1 71.25 62 ASP B CA 1
ATOM 3051 C C . ASP B 1 62 ? -28.328 5.852 -22.797 1 71.25 62 ASP B C 1
ATOM 3053 O O . ASP B 1 62 ? -27.234 6.246 -23.203 1 71.25 62 ASP B O 1
ATOM 3057 N N . ASN B 1 63 ? -29.312 5.602 -23.516 1 77.19 63 ASN B N 1
ATOM 3058 C CA . ASN B 1 63 ? -29.438 5.848 -24.953 1 77.19 63 ASN B CA 1
ATOM 3059 C C . ASN B 1 63 ? -28.312 5.176 -25.734 1 77.19 63 ASN B C 1
ATOM 3061 O O . ASN B 1 63 ? -27.719 5.781 -26.641 1 77.19 63 ASN B O 1
ATOM 3065 N N . GLY B 1 64 ? -27.828 4.047 -25.203 1 72.88 64 GLY B N 1
ATOM 3066 C CA . GLY B 1 64 ? -26.812 3.297 -25.938 1 72.88 64 GLY B CA 1
ATOM 3067 C C . GLY B 1 64 ? -25.406 3.746 -25.641 1 72.88 64 GLY B C 1
ATOM 3068 O O . GLY B 1 64 ? -24.453 3.348 -26.312 1 72.88 64 GLY B O 1
ATOM 3069 N N . LEU B 1 65 ? -25.328 4.742 -24.719 1 78.56 65 LEU B N 1
ATOM 3070 C CA . LEU B 1 65 ? -24 5.227 -24.344 1 78.56 65 LEU B CA 1
ATOM 3071 C C . LEU B 1 65 ? -23.438 4.41 -23.188 1 78.56 65 LEU B C 1
ATOM 3073 O O . LEU B 1 65 ? -24.172 3.992 -22.297 1 78.56 65 LEU B O 1
ATOM 3077 N N . PHE B 1 66 ? -22.094 3.912 -23.453 1 77.12 66 PHE B N 1
ATOM 3078 C CA . PHE B 1 66 ? -21.406 3.15 -22.422 1 77.12 66 PHE B CA 1
ATOM 3079 C C . PHE B 1 66 ? -20.281 3.979 -21.797 1 77.12 66 PHE B C 1
ATOM 3081 O O . PHE B 1 66 ? -19.656 4.801 -22.469 1 77.12 66 PHE B O 1
ATOM 3088 N N . GLU B 1 67 ? -20.219 3.898 -20.516 1 75.38 67 GLU B N 1
ATOM 3089 C CA . GLU B 1 67 ? -19.094 4.5 -19.797 1 75.38 67 GLU B CA 1
ATOM 3090 C C . GLU B 1 67 ? -18.031 3.461 -19.453 1 75.38 67 GLU B C 1
ATOM 3092 O O . GLU B 1 67 ? -18.359 2.379 -18.953 1 75.38 67 GLU B O 1
ATOM 3097 N N . LYS B 1 68 ? -16.891 3.736 -19.953 1 76.38 68 LYS B N 1
ATOM 3098 C CA . LYS B 1 68 ? -15.727 2.902 -19.625 1 76.38 68 LYS B CA 1
ATOM 3099 C C . LYS B 1 68 ? -15.281 3.115 -18.188 1 76.38 68 LYS B C 1
ATOM 3101 O O . LYS B 1 68 ? -15.008 4.242 -17.781 1 76.38 68 LYS B O 1
ATOM 3106 N N . LYS B 1 69 ? -15.398 2.049 -17.375 1 77.12 69 LYS B N 1
ATOM 3107 C CA . LYS B 1 69 ? -14.93 2.129 -16 1 77.12 69 LYS B CA 1
ATOM 3108 C C . LYS B 1 69 ? -13.852 1.083 -15.719 1 77.12 69 LYS B C 1
ATOM 3110 O O . LYS B 1 69 ? -13.969 -0.064 -16.156 1 77.12 69 LYS B O 1
ATOM 3115 N N . VAL B 1 70 ? -12.742 1.472 -15.156 1 77.38 70 VAL B N 1
ATOM 3116 C CA . VAL B 1 70 ? -11.656 0.574 -14.766 1 77.38 70 VAL B CA 1
ATOM 3117 C C . VAL B 1 70 ? -11.836 0.157 -13.305 1 77.38 70 VAL B C 1
ATOM 3119 O O . VAL B 1 70 ? -12.062 1.001 -12.438 1 77.38 70 VAL B O 1
ATOM 3122 N N . THR B 1 71 ? -11.875 -1.156 -13.086 1 82.62 71 THR B N 1
ATOM 3123 C CA . THR B 1 71 ? -12.047 -1.664 -11.734 1 82.62 71 THR B CA 1
ATOM 3124 C C . THR B 1 71 ? -11.07 -2.797 -11.453 1 82.62 71 THR B C 1
ATOM 3126 O O . THR B 1 71 ? -10.617 -3.482 -12.375 1 82.62 71 THR B O 1
ATOM 3129 N N . ARG B 1 72 ? -10.719 -2.941 -10.227 1 85.44 72 ARG B N 1
ATOM 3130 C CA . ARG B 1 72 ? -9.883 -4.051 -9.766 1 85.44 72 ARG B CA 1
ATOM 3131 C C . ARG B 1 72 ? -10.68 -4.996 -8.875 1 85.44 72 ARG B C 1
ATOM 3133 O O . ARG B 1 72 ? -11.219 -4.582 -7.844 1 85.44 72 ARG B O 1
ATOM 3140 N N . LYS B 1 73 ? -10.594 -6.246 -9.219 1 83.75 73 LYS B N 1
ATOM 3141 C CA . LYS B 1 73 ? -11.391 -7.227 -8.484 1 83.75 73 LYS B CA 1
ATOM 3142 C C . LYS B 1 73 ? -10.758 -7.539 -7.133 1 83.75 73 LYS B C 1
ATOM 3144 O O . LYS B 1 73 ? -11.461 -7.715 -6.137 1 83.75 73 LYS B O 1
ATOM 3149 N N . ARG B 1 74 ? -9.484 -7.641 -7.09 1 87.69 74 ARG B N 1
ATOM 3150 C CA . ARG B 1 74 ? -8.75 -7.965 -5.871 1 87.69 74 ARG B CA 1
ATOM 3151 C C . ARG B 1 74 ? -7.66 -6.93 -5.598 1 87.69 74 ARG B C 1
ATOM 3153 O O . ARG B 1 74 ? -6.473 -7.211 -5.766 1 87.69 74 ARG B O 1
ATOM 3160 N N . PRO B 1 75 ? -8.094 -5.746 -5.125 1 84.19 75 PRO B N 1
ATOM 3161 C CA . PRO B 1 75 ? -7.059 -4.766 -4.785 1 84.19 75 PRO B CA 1
ATOM 3162 C C . PRO B 1 75 ? -6.305 -5.121 -3.506 1 84.19 75 PRO B C 1
ATOM 3164 O O . PRO B 1 75 ? -6.75 -5.988 -2.746 1 84.19 75 PRO B O 1
ATOM 3167 N N . GLY B 1 76 ? -5.066 -4.539 -3.385 1 89.06 76 GLY B N 1
ATOM 3168 C CA . GLY B 1 76 ? -4.434 -4.566 -2.076 1 89.06 76 GLY B CA 1
ATOM 3169 C C . GLY B 1 76 ? -3.373 -5.645 -1.95 1 89.06 76 GLY B C 1
ATOM 3170 O O . GLY B 1 76 ? -3.07 -6.098 -0.844 1 89.06 76 GLY B O 1
ATOM 3171 N N . THR B 1 77 ? -2.85 -6.156 -3.08 1 93.44 77 THR B N 1
ATOM 3172 C CA . THR B 1 77 ? -1.828 -7.195 -3.033 1 93.44 77 THR B CA 1
ATOM 3173 C C . THR B 1 77 ? -0.665 -6.77 -2.141 1 93.44 77 THR B C 1
ATOM 3175 O O . THR B 1 77 ? -0.235 -7.527 -1.27 1 93.44 77 THR B O 1
ATOM 3178 N N . VAL B 1 78 ? -0.285 -5.547 -2.326 1 94.62 78 VAL B N 1
ATOM 3179 C CA . VAL B 1 78 ? 0.846 -5.023 -1.568 1 94.62 78 VAL B CA 1
ATOM 3180 C C . VAL B 1 78 ? 0.49 -4.961 -0.084 1 94.62 78 VAL B C 1
ATOM 3182 O O . VAL B 1 78 ? 1.247 -5.441 0.763 1 94.62 78 VAL B O 1
ATOM 3185 N N . ALA B 1 79 ? -0.675 -4.508 0.18 1 95.25 79 ALA B N 1
ATOM 3186 C CA . ALA B 1 79 ? -1.115 -4.344 1.563 1 95.25 79 ALA B CA 1
ATOM 3187 C C . ALA B 1 79 ? -1.347 -5.695 2.23 1 95.25 79 ALA B C 1
ATOM 3189 O O . ALA B 1 79 ? -0.986 -5.895 3.393 1 95.25 79 ALA B O 1
ATOM 3190 N N . VAL B 1 80 ? -1.913 -6.621 1.501 1 96.06 80 VAL B N 1
ATOM 3191 C CA . VAL B 1 80 ? -2.162 -7.965 2.018 1 96.06 80 VAL B CA 1
ATOM 3192 C C . VAL B 1 80 ? -0.835 -8.656 2.326 1 96.06 80 VAL B C 1
ATOM 3194 O O . VAL B 1 80 ? -0.668 -9.242 3.398 1 96.06 80 VAL B O 1
ATOM 3197 N N . ALA B 1 81 ? 0.101 -8.531 1.417 1 97.19 81 ALA B N 1
ATOM 3198 C CA . ALA B 1 81 ? 1.423 -9.117 1.624 1 97.19 81 ALA B CA 1
ATOM 3199 C C . ALA B 1 81 ? 2.076 -8.57 2.889 1 97.19 81 ALA B C 1
ATOM 3201 O O . ALA B 1 81 ? 2.588 -9.328 3.711 1 97.19 81 ALA B O 1
ATOM 3202 N N . ALA B 1 82 ? 2.023 -7.289 3.049 1 96.06 82 ALA B N 1
ATOM 3203 C CA . ALA B 1 82 ? 2.643 -6.637 4.199 1 96.06 82 ALA B CA 1
ATOM 3204 C C . ALA B 1 82 ? 1.98 -7.078 5.504 1 96.06 82 ALA B C 1
ATOM 3206 O O . ALA B 1 82 ? 2.664 -7.344 6.496 1 96.06 82 ALA B O 1
ATOM 3207 N N . SER B 1 83 ? 0.684 -7.18 5.477 1 95.75 83 SER B N 1
ATOM 3208 C CA . SER B 1 83 ? -0.053 -7.59 6.668 1 95.75 83 SER B CA 1
ATOM 3209 C C . SER B 1 83 ? 0.316 -9.008 7.082 1 95.75 83 SER B C 1
ATOM 3211 O O . SER B 1 83 ? 0.519 -9.281 8.266 1 95.75 83 SER B O 1
ATOM 3213 N N . ILE B 1 84 ? 0.42 -9.844 6.121 1 96.56 84 ILE B N 1
ATOM 3214 C CA . ILE B 1 84 ? 0.762 -11.234 6.395 1 96.56 84 ILE B CA 1
ATOM 3215 C C . ILE B 1 84 ? 2.172 -11.32 6.973 1 96.56 84 ILE B C 1
ATOM 3217 O O . ILE B 1 84 ? 2.396 -11.992 7.98 1 96.56 84 ILE B O 1
ATOM 3221 N N . GLN B 1 85 ? 3.104 -10.656 6.332 1 95.69 85 GLN B N 1
ATOM 3222 C CA . GLN B 1 85 ? 4.484 -10.68 6.801 1 95.69 85 GLN B CA 1
ATOM 3223 C C . GLN B 1 85 ? 4.586 -10.164 8.234 1 95.69 85 GLN B C 1
ATOM 3225 O O . GLN B 1 85 ? 5.305 -10.742 9.055 1 95.69 85 GLN B O 1
ATOM 3230 N N . HIS B 1 86 ? 3.879 -9.164 8.547 1 92.94 86 HIS B N 1
ATOM 3231 C CA . HIS B 1 86 ? 3.93 -8.547 9.867 1 92.94 86 HIS B CA 1
ATOM 3232 C C . HIS B 1 86 ? 3.275 -9.445 10.914 1 92.94 86 HIS B C 1
ATOM 3234 O O . HIS B 1 86 ? 3.836 -9.656 11.992 1 92.94 86 HIS B O 1
ATOM 3240 N N . LEU B 1 87 ? 2.158 -9.984 10.617 1 94.25 87 LEU B N 1
ATOM 3241 C CA . LEU B 1 87 ? 1.359 -10.719 11.594 1 94.25 87 LEU B CA 1
ATOM 3242 C C . LEU B 1 87 ? 1.941 -12.102 11.836 1 94.25 87 LEU B C 1
ATOM 3244 O O . LEU B 1 87 ? 1.94 -12.586 12.977 1 94.25 87 LEU B O 1
ATOM 3248 N N . TYR B 1 88 ? 2.488 -12.742 10.766 1 96.56 88 TYR B N 1
ATOM 3249 C CA . TYR B 1 88 ? 2.859 -14.148 10.898 1 96.56 88 TYR B CA 1
ATOM 3250 C C . TYR B 1 88 ? 4.375 -14.312 10.914 1 96.56 88 TYR B C 1
ATOM 3252 O O . TYR B 1 88 ? 4.887 -15.367 11.297 1 96.56 88 TYR B O 1
ATOM 3260 N N . GLY B 1 89 ? 5.07 -13.281 10.445 1 95.62 89 GLY B N 1
ATOM 3261 C CA . GLY B 1 89 ? 6.516 -13.391 10.367 1 95.62 89 GLY B CA 1
ATOM 3262 C C . GLY B 1 89 ? 6.984 -14.367 9.305 1 95.62 89 GLY B C 1
ATOM 3263 O O . GLY B 1 89 ? 8.094 -14.898 9.383 1 95.62 89 GLY B O 1
ATOM 3264 N N . ILE B 1 90 ? 6.137 -14.695 8.414 1 97 90 ILE B N 1
ATOM 3265 C CA . ILE B 1 90 ? 6.461 -15.578 7.293 1 97 90 ILE B CA 1
ATOM 3266 C C . ILE B 1 90 ? 6.801 -14.734 6.062 1 97 90 ILE B C 1
ATOM 3268 O O . ILE B 1 90 ? 6.113 -13.766 5.758 1 97 90 ILE B O 1
ATOM 3272 N N . LYS B 1 91 ? 7.887 -15.086 5.359 1 97.88 91 LYS B N 1
ATOM 3273 C CA . LYS B 1 91 ? 8.281 -14.367 4.148 1 97.88 91 LYS B CA 1
ATOM 3274 C C . LYS B 1 91 ? 7.18 -14.422 3.096 1 97.88 91 LYS B C 1
ATOM 3276 O O . LYS B 1 91 ? 6.566 -15.477 2.883 1 97.88 91 LYS B O 1
ATOM 3281 N N . VAL B 1 92 ? 6.938 -13.266 2.475 1 98.44 92 VAL B N 1
ATOM 3282 C CA . VAL B 1 92 ? 5.922 -13.195 1.428 1 98.44 92 VAL B CA 1
ATOM 3283 C C . VAL B 1 92 ? 6.574 -12.836 0.097 1 98.44 92 VAL B C 1
ATOM 3285 O O . VAL B 1 92 ? 7.613 -12.172 0.069 1 98.44 92 VAL B O 1
ATOM 3288 N N . ILE B 1 93 ? 5.957 -13.305 -0.964 1 98.69 93 ILE B N 1
ATOM 3289 C CA . ILE B 1 93 ? 6.391 -13.016 -2.326 1 98.69 93 ILE B CA 1
ATOM 3290 C C . ILE B 1 93 ? 5.203 -12.523 -3.152 1 98.69 93 ILE B C 1
ATOM 3292 O O . ILE B 1 93 ? 4.484 -13.328 -3.754 1 98.69 93 ILE B O 1
ATOM 3296 N N . PRO B 1 94 ? 4.984 -11.195 -3.131 1 98.62 94 PRO B N 1
ATOM 3297 C CA . PRO B 1 94 ? 3.895 -10.688 -3.969 1 98.62 94 PRO B CA 1
ATOM 3298 C C . PRO B 1 94 ? 4.191 -10.812 -5.461 1 98.62 94 PRO B C 1
ATOM 3300 O O . PRO B 1 94 ? 5.336 -10.641 -5.883 1 98.62 94 PRO B O 1
ATOM 3303 N N . HIS B 1 95 ? 3.129 -11.148 -6.219 1 98.62 95 HIS B N 1
ATOM 3304 C CA . HIS B 1 95 ? 3.225 -11.109 -7.672 1 98.62 95 HIS B CA 1
ATOM 3305 C C . HIS B 1 95 ? 3.211 -9.68 -8.188 1 98.62 95 HIS B C 1
ATOM 3307 O O . HIS B 1 95 ? 2.346 -8.883 -7.809 1 98.62 95 HIS B O 1
ATOM 3313 N N . ILE B 1 96 ? 4.141 -9.32 -8.992 1 98.38 96 ILE B N 1
ATOM 3314 C CA . ILE B 1 96 ? 4.137 -8.094 -9.781 1 98.38 96 ILE B CA 1
ATOM 3315 C C . ILE B 1 96 ? 3.926 -8.43 -11.258 1 98.38 96 ILE B C 1
ATOM 3317 O O . ILE B 1 96 ? 4.703 -9.18 -11.844 1 98.38 96 ILE B O 1
ATOM 3321 N N . ILE B 1 97 ? 2.877 -7.836 -11.852 1 97.5 97 ILE B N 1
ATOM 3322 C CA . ILE B 1 97 ? 2.521 -8.289 -13.195 1 97.5 97 ILE B CA 1
ATOM 3323 C C . ILE B 1 97 ? 2.516 -7.102 -14.148 1 97.5 97 ILE B C 1
ATOM 3325 O O . ILE B 1 97 ? 2.35 -5.953 -13.727 1 97.5 97 ILE B O 1
ATOM 3329 N N . CYS B 1 98 ? 2.619 -7.316 -15.43 1 97.25 98 CYS B N 1
ATOM 3330 C CA . CYS B 1 98 ? 2.539 -6.312 -16.484 1 97.25 98 CYS B CA 1
ATOM 3331 C C . CYS B 1 98 ? 1.09 -5.93 -16.766 1 97.25 98 CYS B C 1
ATOM 3333 O O . CYS B 1 98 ? 0.766 -4.742 -16.859 1 97.25 98 CYS B O 1
ATOM 3335 N N . SER B 1 99 ? 0.289 -6.945 -16.859 1 94.88 99 SER B N 1
ATOM 3336 C CA . SER B 1 99 ? -1.082 -6.816 -17.344 1 94.88 99 SER B CA 1
ATOM 3337 C C . SER B 1 99 ? -1.886 -5.852 -16.484 1 94.88 99 SER B C 1
ATOM 3339 O O . SER B 1 99 ? -1.991 -6.035 -15.266 1 94.88 99 SER B O 1
ATOM 3341 N N . GLY B 1 100 ? -2.348 -4.805 -17.172 1 92.5 100 GLY B N 1
ATOM 3342 C CA . GLY B 1 100 ? -3.262 -3.904 -16.484 1 92.5 100 GLY B CA 1
ATOM 3343 C C . GLY B 1 100 ? -2.553 -2.803 -15.727 1 92.5 100 GLY B C 1
ATOM 3344 O O . GLY B 1 100 ? -3.195 -1.998 -15.047 1 92.5 100 GLY B O 1
ATOM 3345 N N . PHE B 1 101 ? -1.259 -2.689 -15.789 1 93.56 101 PHE B N 1
ATOM 3346 C CA . PHE B 1 101 ? -0.509 -1.69 -15.039 1 93.56 101 PHE B CA 1
ATOM 3347 C C . PHE B 1 101 ? 0.432 -0.917 -15.953 1 93.56 101 PHE B C 1
ATOM 3349 O O . PHE B 1 101 ? 1.05 -1.498 -16.844 1 93.56 101 PHE B O 1
ATOM 3356 N N . SER B 1 102 ? 0.487 0.339 -15.742 1 93.12 102 SER B N 1
ATOM 3357 C CA . SER B 1 102 ? 1.52 1.145 -16.391 1 93.12 102 SER B CA 1
ATOM 3358 C C . SER B 1 102 ? 2.865 0.978 -15.688 1 93.12 102 SER B C 1
ATOM 3360 O O . SER B 1 102 ? 2.928 0.497 -14.555 1 93.12 102 SER B O 1
ATOM 3362 N N . LYS B 1 103 ? 3.949 1.37 -16.359 1 95.38 103 LYS B N 1
ATOM 3363 C CA . LYS B 1 103 ? 5.273 1.339 -15.75 1 95.38 103 LYS B CA 1
ATOM 3364 C C . LYS B 1 103 ? 5.316 2.209 -14.492 1 95.38 103 LYS B C 1
ATOM 3366 O O . LYS B 1 103 ? 5.996 1.874 -13.523 1 95.38 103 LYS B O 1
ATOM 3371 N N . SER B 1 104 ? 4.582 3.324 -14.531 1 92.06 104 SER B N 1
ATOM 3372 C CA . SER B 1 104 ? 4.547 4.227 -13.383 1 92.06 104 SER B CA 1
ATOM 3373 C C . SER B 1 104 ? 3.869 3.568 -12.188 1 92.06 104 SER B C 1
ATOM 3375 O O . SER B 1 104 ? 4.379 3.637 -11.062 1 92.06 104 SER B O 1
ATOM 3377 N N . GLU B 1 105 ? 2.736 2.945 -12.43 1 91.75 105 GLU B N 1
ATOM 3378 C CA . GLU B 1 105 ? 2.043 2.238 -11.359 1 91.75 105 GLU B CA 1
ATOM 3379 C C . GLU B 1 105 ? 2.918 1.138 -10.766 1 91.75 105 GLU B C 1
ATOM 3381 O O . GLU B 1 105 ? 2.939 0.942 -9.547 1 91.75 105 GLU B O 1
ATOM 3386 N N . THR B 1 106 ? 3.615 0.423 -11.648 1 96.31 106 THR B N 1
ATOM 3387 C CA . THR B 1 106 ? 4.539 -0.615 -11.203 1 96.31 106 THR B CA 1
ATOM 3388 C C . THR B 1 106 ? 5.637 -0.024 -10.328 1 96.31 106 THR B C 1
ATOM 3390 O O . THR B 1 106 ? 5.949 -0.564 -9.266 1 96.31 106 THR B O 1
ATOM 3393 N N . GLU B 1 107 ? 6.184 1.055 -10.766 1 94.5 107 GLU B N 1
ATOM 3394 C CA . GLU B 1 107 ? 7.242 1.709 -10 1 94.5 107 GLU B CA 1
ATOM 3395 C C . GLU B 1 107 ? 6.754 2.096 -8.609 1 94.5 107 GLU B C 1
ATOM 3397 O O . GLU B 1 107 ? 7.461 1.89 -7.617 1 94.5 107 GLU B O 1
ATOM 3402 N N . TYR B 1 108 ? 5.582 2.621 -8.516 1 92.75 108 TYR B N 1
ATOM 3403 C CA . TYR B 1 108 ? 5.031 3.033 -7.23 1 92.75 108 TYR B CA 1
ATOM 3404 C C . TYR B 1 108 ? 4.805 1.83 -6.324 1 92.75 108 TYR B C 1
ATOM 3406 O O . TYR B 1 108 ? 5.047 1.898 -5.117 1 92.75 108 TYR B O 1
ATOM 3414 N N . ALA B 1 109 ? 4.332 0.758 -6.926 1 95.31 109 ALA B N 1
ATOM 3415 C CA . ALA B 1 109 ? 4.148 -0.466 -6.152 1 95.31 109 ALA B CA 1
ATOM 3416 C C . ALA B 1 109 ? 5.473 -0.969 -5.59 1 95.31 109 ALA B C 1
ATOM 3418 O O . ALA B 1 109 ? 5.547 -1.396 -4.434 1 95.31 109 ALA B O 1
ATOM 3419 N N . LEU B 1 110 ? 6.508 -0.887 -6.367 1 96.5 110 LEU B N 1
ATOM 3420 C CA . LEU B 1 110 ? 7.828 -1.349 -5.953 1 96.5 110 LEU B CA 1
ATOM 3421 C C . LEU B 1 110 ? 8.398 -0.453 -4.855 1 96.5 110 LEU B C 1
ATOM 3423 O O . LEU B 1 110 ? 9.039 -0.939 -3.926 1 96.5 110 LEU B O 1
ATOM 3427 N N . ILE B 1 111 ? 8.164 0.805 -4.957 1 93.25 111 ILE B N 1
ATOM 3428 C CA . ILE B 1 111 ? 8.586 1.734 -3.918 1 93.25 111 ILE B CA 1
ATOM 3429 C C . ILE B 1 111 ? 7.875 1.407 -2.609 1 93.25 111 ILE B C 1
ATOM 3431 O O . ILE B 1 111 ? 8.5 1.356 -1.548 1 93.25 111 ILE B O 1
ATOM 3435 N N . ASP B 1 112 ? 6.582 1.173 -2.711 1 95 112 ASP B N 1
ATOM 3436 C CA . ASP B 1 112 ? 5.812 0.789 -1.53 1 95 112 ASP B CA 1
ATOM 3437 C C . ASP B 1 112 ? 6.387 -0.473 -0.888 1 95 112 ASP B C 1
ATOM 3439 O O . ASP B 1 112 ? 6.574 -0.525 0.329 1 95 112 ASP B O 1
ATOM 3443 N N . LEU B 1 113 ? 6.633 -1.425 -1.731 1 96.94 113 LEU B N 1
ATOM 3444 C CA . LEU B 1 113 ? 7.188 -2.676 -1.227 1 96.94 113 LEU B CA 1
ATOM 3445 C C . LEU B 1 113 ? 8.523 -2.438 -0.54 1 96.94 113 LEU B C 1
ATOM 3447 O O . LEU B 1 113 ? 8.805 -3.027 0.506 1 96.94 113 LEU B O 1
ATOM 3451 N N . ASN B 1 114 ? 9.305 -1.62 -1.134 1 94.88 114 ASN B N 1
ATOM 3452 C CA . ASN B 1 114 ? 10.586 -1.271 -0.539 1 94.88 114 ASN B CA 1
ATOM 3453 C C . ASN B 1 114 ? 10.414 -0.681 0.858 1 94.88 114 ASN B C 1
ATOM 3455 O O . ASN B 1 114 ? 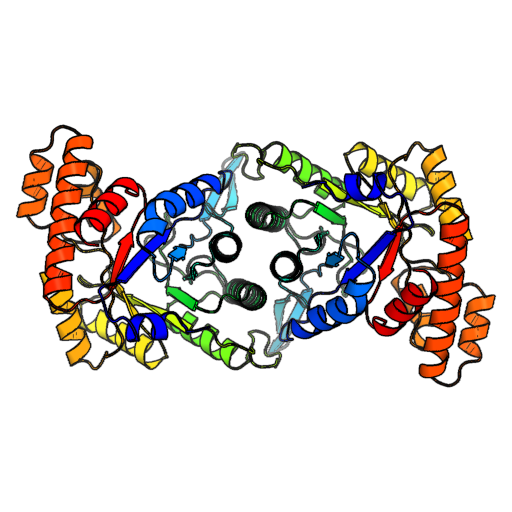11.109 -1.08 1.795 1 94.88 114 ASN B O 1
ATOM 3459 N N . PHE B 1 115 ? 9.492 0.213 0.999 1 93.62 115 PHE B N 1
ATOM 3460 C CA . PHE B 1 115 ? 9.242 0.845 2.289 1 93.62 115 PHE B CA 1
ATOM 3461 C C . PHE B 1 115 ? 8.703 -0.169 3.295 1 93.62 115 PHE B C 1
ATOM 3463 O O . PHE B 1 115 ? 8.977 -0.064 4.492 1 93.62 115 PHE B O 1
ATOM 3470 N N . LEU B 1 116 ? 8.023 -1.179 2.824 1 95.31 116 LEU B N 1
ATOM 3471 C CA . LEU B 1 116 ? 7.406 -2.178 3.689 1 95.31 116 LEU B CA 1
ATOM 3472 C C . LEU B 1 116 ? 8.398 -3.287 4.027 1 95.31 116 LEU B C 1
ATOM 3474 O O . LEU B 1 116 ? 8.078 -4.195 4.801 1 95.31 116 LEU B O 1
ATOM 3478 N N . GLY B 1 117 ? 9.586 -3.234 3.428 1 94.19 117 GLY B N 1
ATOM 3479 C CA . GLY B 1 117 ? 10.625 -4.223 3.689 1 94.19 117 GLY B CA 1
ATOM 3480 C C . GLY B 1 117 ? 10.391 -5.539 2.973 1 94.19 117 GLY B C 1
ATOM 3481 O O . GLY B 1 117 ? 10.805 -6.594 3.453 1 94.19 117 GLY B O 1
ATOM 3482 N N . ILE B 1 118 ? 9.656 -5.512 1.905 1 97.12 118 ILE B N 1
ATOM 3483 C CA . ILE B 1 118 ? 9.391 -6.695 1.098 1 97.12 118 ILE B CA 1
ATOM 3484 C C . ILE B 1 118 ? 10.203 -6.641 -0.19 1 97.12 118 ILE B C 1
ATOM 3486 O O . ILE B 1 118 ? 9.953 -5.801 -1.059 1 97.12 118 ILE B O 1
ATOM 3490 N N . HIS B 1 119 ? 11.156 -7.547 -0.303 1 97.88 119 HIS B N 1
ATOM 3491 C CA . HIS B 1 119 ? 12.109 -7.41 -1.398 1 97.88 119 HIS B CA 1
ATOM 3492 C C . HIS B 1 119 ? 12.156 -8.672 -2.25 1 97.88 119 HIS B C 1
ATOM 3494 O O . HIS B 1 119 ? 12.891 -8.734 -3.24 1 97.88 119 HIS B O 1
ATOM 3500 N N . ASP B 1 120 ? 11.414 -9.711 -1.867 1 98.75 120 ASP B N 1
ATOM 3501 C CA . ASP B 1 120 ? 11.227 -10.883 -2.717 1 98.75 120 ASP B CA 1
ATOM 3502 C C . ASP B 1 120 ? 9.922 -10.789 -3.512 1 98.75 120 ASP B C 1
ATOM 3504 O O . ASP B 1 120 ? 8.844 -10.641 -2.932 1 98.75 120 ASP B O 1
ATOM 3508 N N . ILE B 1 121 ? 10.039 -10.844 -4.836 1 98.81 121 ILE B N 1
ATOM 3509 C CA . ILE B 1 121 ? 8.852 -10.68 -5.672 1 98.81 121 ILE B CA 1
ATOM 3510 C C . ILE B 1 121 ? 8.852 -11.734 -6.781 1 98.81 121 ILE B C 1
ATOM 3512 O O . ILE B 1 121 ? 9.883 -12.359 -7.047 1 98.81 121 ILE B O 1
ATOM 3516 N N . LEU B 1 122 ? 7.73 -11.992 -7.305 1 98.81 122 LEU B N 1
ATOM 3517 C CA . LEU B 1 122 ? 7.566 -12.82 -8.492 1 98.81 122 LEU B CA 1
ATOM 3518 C C . LEU B 1 122 ? 7.133 -11.977 -9.688 1 98.81 122 LEU B C 1
ATOM 3520 O O . LEU B 1 122 ? 6.117 -11.281 -9.625 1 98.81 122 LEU B O 1
ATOM 3524 N N . LEU B 1 123 ? 7.891 -12 -10.766 1 98.88 123 LEU B N 1
ATOM 3525 C CA . LEU B 1 123 ? 7.637 -11.172 -11.938 1 98.88 123 LEU B CA 1
ATOM 3526 C C . LEU B 1 123 ? 6.977 -11.984 -13.047 1 98.88 123 LEU B C 1
ATOM 3528 O O . LEU B 1 123 ? 7.547 -12.969 -13.516 1 98.88 123 LEU B O 1
ATOM 3532 N N . LEU B 1 124 ? 5.809 -11.508 -13.438 1 98.06 124 LEU B N 1
ATOM 3533 C CA . LEU B 1 124 ? 4.98 -12.227 -14.398 1 98.06 124 LEU B CA 1
ATOM 3534 C C . LEU B 1 124 ? 4.375 -11.273 -15.422 1 98.06 124 LEU B C 1
ATOM 3536 O O . LEU B 1 124 ? 4.277 -10.07 -15.172 1 98.06 124 LEU B O 1
ATOM 3540 N N . ARG B 1 125 ? 4.047 -11.789 -16.562 1 96.81 125 ARG B N 1
ATOM 3541 C CA . ARG B 1 125 ? 3.311 -10.945 -17.5 1 96.81 125 ARG B CA 1
ATOM 3542 C C . ARG B 1 125 ? 1.896 -10.672 -17 1 96.81 125 ARG B C 1
ATOM 3544 O O . ARG B 1 125 ? 1.436 -9.531 -17 1 96.81 125 ARG B O 1
ATOM 3551 N N . GLY B 1 126 ? 1.243 -11.711 -16.531 1 93.81 126 GLY B N 1
ATOM 3552 C CA . GLY B 1 126 ? -0.172 -11.656 -16.203 1 93.81 126 GLY B CA 1
ATOM 3553 C C . GLY B 1 126 ? -1.066 -12.094 -17.344 1 93.81 126 GLY B C 1
ATOM 3554 O O . GLY B 1 126 ? -0.587 -12.352 -18.453 1 93.81 126 GLY B O 1
ATOM 3555 N N . ASP B 1 127 ? -2.385 -12.172 -17.109 1 89.38 127 ASP B N 1
ATOM 3556 C CA . ASP B 1 127 ? -3.352 -12.688 -18.078 1 89.38 127 ASP B CA 1
ATOM 3557 C C . ASP B 1 127 ? -3.877 -11.57 -18.969 1 89.38 127 ASP B C 1
ATOM 3559 O O . ASP B 1 127 ? -3.748 -10.391 -18.641 1 89.38 127 ASP B O 1
ATOM 3563 N N . LYS B 1 128 ? -4.426 -11.992 -20.078 1 86.94 128 LYS B N 1
ATOM 3564 C CA . LYS B 1 128 ? -5.133 -11.031 -20.922 1 86.94 128 LYS B CA 1
ATOM 3565 C C . LYS B 1 128 ? -6.449 -10.602 -20.281 1 86.94 128 LYS B C 1
ATOM 3567 O O . LYS B 1 128 ? -6.992 -11.305 -19.438 1 86.94 128 LYS B O 1
ATOM 3572 N N . SER B 1 129 ? -6.906 -9.461 -20.734 1 84.44 129 SER B N 1
ATOM 3573 C CA . SER B 1 129 ? -8.234 -9.047 -20.297 1 84.44 129 SER B CA 1
ATOM 3574 C C . SER B 1 129 ? -9.305 -10.008 -20.812 1 84.44 129 SER B C 1
ATOM 3576 O O . SER B 1 129 ? -9.133 -10.656 -21.844 1 84.44 129 SER B O 1
ATOM 3578 N N . LYS B 1 130 ? -10.43 -10.164 -20.188 1 78.88 130 LYS B N 1
ATOM 3579 C CA . LYS B 1 130 ? -11.508 -11.086 -20.531 1 78.88 130 LYS B CA 1
ATOM 3580 C C . LYS B 1 130 ? -12.055 -10.781 -21.922 1 78.88 130 LYS B C 1
ATOM 3582 O O . LYS B 1 130 ? -12.453 -11.695 -22.656 1 78.88 130 LYS B O 1
ATOM 3587 N N . ASN B 1 131 ? -11.961 -9.586 -22.188 1 78.12 131 ASN B N 1
ATOM 3588 C CA . ASN B 1 131 ? -12.609 -9.164 -23.438 1 78.12 131 ASN B CA 1
ATOM 3589 C C . ASN B 1 131 ? -11.617 -9.109 -24.594 1 78.12 131 ASN B C 1
ATOM 3591 O O . ASN B 1 131 ? -11.961 -8.68 -25.688 1 78.12 131 ASN B O 1
ATOM 3595 N N . GLU B 1 132 ? -10.43 -9.57 -24.234 1 80.88 132 GLU B N 1
ATOM 3596 C CA . GLU B 1 132 ? -9.422 -9.508 -25.281 1 80.88 132 GLU B CA 1
ATOM 3597 C C . GLU B 1 132 ? -9.055 -10.906 -25.781 1 80.88 132 GLU B C 1
ATOM 3599 O O . GLU B 1 132 ? -8.961 -11.844 -24.984 1 80.88 132 GLU B O 1
ATOM 3604 N N . LYS B 1 133 ? -8.953 -11.023 -27.094 1 76.75 133 LYS B N 1
ATOM 3605 C CA . LYS B 1 133 ? -8.523 -12.289 -27.688 1 76.75 133 LYS B CA 1
ATOM 3606 C C . LYS B 1 133 ? -7.039 -12.539 -27.453 1 76.75 133 LYS B C 1
ATOM 3608 O O . LYS B 1 133 ? -6.625 -13.68 -27.234 1 76.75 133 LYS B O 1
ATOM 3613 N N . PHE B 1 134 ? -6.32 -11.438 -27.484 1 84.69 134 PHE B N 1
ATOM 3614 C CA . PHE B 1 134 ? -4.879 -11.5 -27.266 1 84.69 134 PHE B CA 1
ATOM 3615 C C . PHE B 1 134 ? -4.445 -10.523 -26.188 1 84.69 134 PHE B C 1
ATOM 3617 O O . PHE B 1 134 ? -5.098 -9.508 -25.969 1 84.69 134 PHE B O 1
ATOM 3624 N N . TYR B 1 135 ? -3.295 -10.867 -25.656 1 88.38 135 TYR B N 1
ATOM 3625 C CA . TYR B 1 135 ? -2.766 -9.992 -24.609 1 88.38 135 TYR B CA 1
ATOM 3626 C C . TYR B 1 135 ? -2.371 -8.641 -25.188 1 88.38 135 TYR B C 1
ATOM 3628 O O . TYR B 1 135 ? -1.694 -8.57 -26.219 1 88.38 135 TYR B O 1
ATOM 3636 N N . GLN B 1 136 ? -2.83 -7.594 -24.547 1 89.06 136 GLN B N 1
ATOM 3637 C CA . GLN B 1 136 ? -2.42 -6.23 -24.859 1 89.06 136 GLN B CA 1
ATOM 3638 C C . GLN B 1 136 ? -1.933 -5.5 -23.609 1 89.06 136 GLN B C 1
ATOM 3640 O O . GLN B 1 136 ? -2.637 -5.453 -22.609 1 89.06 136 GLN B O 1
ATOM 3645 N N . PRO B 1 137 ? -0.743 -4.961 -23.719 1 89.12 137 PRO B N 1
ATOM 3646 C CA . PRO B 1 137 ? -0.248 -4.211 -22.562 1 89.12 137 PRO B CA 1
ATOM 3647 C C . PRO B 1 137 ? -1.045 -2.936 -22.297 1 89.12 137 PRO B C 1
ATOM 3649 O O . PRO B 1 137 ? -1.642 -2.375 -23.219 1 89.12 137 PRO B O 1
ATOM 3652 N N . GLN B 1 138 ? -1.09 -2.484 -21.094 1 87 138 GLN B N 1
ATOM 3653 C CA . GLN B 1 138 ? -1.616 -1.169 -20.75 1 87 138 GLN B CA 1
ATOM 3654 C C . GLN B 1 138 ? -0.805 -0.061 -21.422 1 87 138 GLN B C 1
ATOM 3656 O O . GLN B 1 138 ? 0.376 -0.245 -21.719 1 87 138 GLN B O 1
ATOM 3661 N N . ASP B 1 139 ? -1.537 1.056 -21.547 1 85.62 139 ASP B N 1
ATOM 3662 C CA . ASP B 1 139 ? -0.799 2.205 -22.062 1 85.62 139 ASP B CA 1
ATOM 3663 C C . ASP B 1 139 ? 0.414 2.516 -21.188 1 85.62 139 ASP B C 1
ATOM 3665 O O . ASP B 1 139 ? 0.292 2.625 -19.969 1 85.62 139 ASP B O 1
ATOM 3669 N N . GLU B 1 140 ? 1.598 2.514 -21.828 1 90 140 GLU B N 1
ATOM 3670 C CA . GLU B 1 140 ? 2.877 2.771 -21.172 1 90 140 GLU B CA 1
ATOM 3671 C C . GLU B 1 140 ? 3.232 1.65 -20.188 1 90 140 GLU B C 1
ATOM 3673 O O . GLU B 1 140 ? 3.916 1.884 -19.188 1 90 140 GLU B O 1
ATOM 3678 N N . GLY B 1 141 ? 2.666 0.521 -20.422 1 94.62 141 GLY B N 1
ATOM 3679 C CA . GLY B 1 141 ? 2.965 -0.629 -19.594 1 94.62 141 GLY B CA 1
ATOM 3680 C C . GLY B 1 141 ? 4.031 -1.533 -20.172 1 94.62 141 GLY B C 1
ATOM 3681 O O . GLY B 1 141 ? 4.441 -1.356 -21.328 1 94.62 141 GLY B O 1
ATOM 3682 N N . ASN B 1 142 ? 4.523 -2.4 -19.359 1 97.06 142 ASN B N 1
ATOM 3683 C CA . ASN B 1 142 ? 5.406 -3.457 -19.828 1 97.06 142 ASN B CA 1
ATOM 3684 C C . ASN B 1 142 ? 4.648 -4.48 -20.672 1 97.06 142 ASN B C 1
ATOM 3686 O O . ASN B 1 142 ? 3.537 -4.875 -20.328 1 97.06 142 ASN B O 1
ATOM 3690 N N . LYS B 1 143 ? 5.23 -4.879 -21.75 1 96 143 LYS B N 1
ATOM 3691 C CA . LYS B 1 143 ? 4.555 -5.812 -22.641 1 96 143 LYS B CA 1
ATOM 3692 C C . LYS B 1 143 ? 4.812 -7.258 -22.234 1 96 143 LYS B C 1
ATOM 3694 O O . LYS B 1 143 ? 3.912 -8.102 -22.297 1 96 143 LYS B O 1
ATOM 3699 N N . TYR B 1 144 ? 6.094 -7.512 -21.906 1 96.56 144 TYR B N 1
ATOM 3700 C CA . TYR B 1 144 ? 6.512 -8.859 -21.531 1 96.56 144 TYR B CA 1
ATOM 3701 C C . TYR B 1 144 ? 7.152 -8.875 -20.156 1 96.56 144 TYR B C 1
ATOM 3703 O O . TYR B 1 144 ? 7.637 -7.848 -19.672 1 96.56 144 TYR B O 1
ATOM 3711 N N . ALA B 1 145 ? 7.18 -10.102 -19.531 1 97.88 145 ALA B N 1
ATOM 3712 C CA . ALA B 1 145 ? 7.805 -10.242 -18.219 1 97.88 145 ALA B CA 1
ATOM 3713 C C . ALA B 1 145 ? 9.266 -9.797 -18.266 1 97.88 145 ALA B C 1
ATOM 3715 O O . ALA B 1 145 ? 9.781 -9.25 -17.281 1 97.88 145 ALA B O 1
ATOM 3716 N N . ILE B 1 146 ? 9.938 -9.984 -19.359 1 98.19 146 ILE B N 1
ATOM 3717 C CA . ILE B 1 146 ? 11.344 -9.602 -19.484 1 98.19 146 ILE B CA 1
ATOM 3718 C C . ILE B 1 146 ? 11.477 -8.086 -19.375 1 98.19 146 ILE B C 1
ATOM 3720 O O . ILE B 1 146 ? 12.461 -7.574 -18.844 1 98.19 146 ILE B O 1
ATOM 3724 N N . ASP B 1 147 ? 10.516 -7.301 -19.953 1 98.19 147 ASP B N 1
ATOM 3725 C CA . ASP B 1 147 ? 10.516 -5.848 -19.812 1 98.19 147 ASP B CA 1
ATOM 3726 C C . ASP B 1 147 ? 10.383 -5.434 -18.359 1 98.19 147 ASP B C 1
ATOM 3728 O O . ASP B 1 147 ? 11.055 -4.504 -17.906 1 98.19 147 ASP B O 1
ATOM 3732 N N . LEU B 1 148 ? 9.531 -6.129 -17.703 1 98.62 148 LEU B N 1
ATOM 3733 C CA . LEU B 1 148 ? 9.32 -5.891 -16.281 1 98.62 148 LEU B CA 1
ATOM 3734 C C . LEU B 1 148 ? 10.594 -6.168 -15.484 1 98.62 148 LEU B C 1
ATOM 3736 O O . LEU B 1 148 ? 10.945 -5.41 -14.578 1 98.62 148 LEU B O 1
ATOM 3740 N N . ILE B 1 149 ? 11.289 -7.23 -15.82 1 98.81 149 ILE B N 1
ATOM 3741 C CA . ILE B 1 149 ? 12.555 -7.578 -15.188 1 98.81 149 ILE B CA 1
ATOM 3742 C C . ILE B 1 149 ? 13.555 -6.438 -15.367 1 98.81 149 ILE B C 1
ATOM 3744 O O . ILE B 1 149 ? 14.219 -6.031 -14.414 1 98.81 149 ILE B O 1
ATOM 3748 N N . HIS B 1 150 ? 13.586 -5.898 -16.531 1 98.5 150 HIS B N 1
ATOM 3749 C CA . HIS B 1 150 ? 14.5 -4.793 -16.797 1 98.5 150 HIS B CA 1
ATOM 3750 C C . HIS B 1 150 ? 14.141 -3.568 -15.953 1 98.5 150 HIS B C 1
ATOM 3752 O O . HIS B 1 150 ? 15.023 -2.879 -15.445 1 98.5 150 HIS B O 1
ATOM 3758 N N . GLN B 1 151 ? 12.906 -3.311 -15.859 1 97.5 151 GLN B N 1
ATOM 3759 C CA . GLN B 1 151 ? 12.469 -2.193 -15.031 1 97.5 151 GLN B CA 1
ATOM 3760 C C . GLN B 1 151 ? 12.898 -2.389 -13.578 1 97.5 151 GLN B C 1
ATOM 3762 O O . GLN B 1 151 ? 13.383 -1.454 -12.938 1 97.5 151 GLN B O 1
ATOM 3767 N N . VAL B 1 152 ? 12.695 -3.566 -13.023 1 98.25 152 VAL B N 1
ATOM 3768 C CA . VAL B 1 152 ? 13.055 -3.877 -11.641 1 98.25 152 VAL B CA 1
ATOM 3769 C C . VAL B 1 152 ? 14.562 -3.766 -11.461 1 98.25 152 VAL B C 1
ATOM 3771 O O . VAL B 1 152 ? 15.039 -3.217 -10.461 1 98.25 152 VAL B O 1
ATOM 3774 N N . ASN B 1 153 ? 15.32 -4.281 -12.422 1 97.5 153 ASN B N 1
ATOM 3775 C CA . ASN B 1 153 ? 16.766 -4.172 -12.367 1 97.5 153 ASN B CA 1
ATOM 3776 C C . ASN B 1 153 ? 17.234 -2.717 -12.359 1 97.5 153 ASN B C 1
ATOM 3778 O O . ASN B 1 153 ? 18.156 -2.359 -11.648 1 97.5 153 ASN B O 1
ATOM 3782 N N . ASP B 1 154 ? 16.609 -1.914 -13.195 1 95.12 154 ASP B N 1
ATOM 3783 C CA . ASP B 1 154 ? 16.906 -0.485 -13.211 1 95.12 154 ASP B CA 1
ATOM 3784 C C . ASP B 1 154 ? 16.641 0.142 -11.844 1 95.12 154 ASP B C 1
ATOM 3786 O O . ASP B 1 154 ? 17.469 0.898 -11.328 1 95.12 154 ASP B O 1
ATOM 3790 N N . LEU B 1 155 ? 15.562 -0.165 -11.312 1 94.25 155 LEU B N 1
ATOM 3791 C CA . LEU B 1 155 ? 15.219 0.37 -10 1 94.25 155 LEU B CA 1
ATOM 3792 C C . LEU B 1 155 ? 16.234 -0.075 -8.953 1 94.25 155 LEU B C 1
ATOM 3794 O O . LEU B 1 155 ? 16.609 0.707 -8.078 1 94.25 155 LEU B O 1
ATOM 3798 N N . ASN B 1 156 ? 16.625 -1.322 -8.984 1 94.94 156 ASN B N 1
ATOM 3799 C CA . ASN B 1 156 ? 17.656 -1.835 -8.086 1 94.94 156 ASN B CA 1
ATOM 3800 C C . ASN B 1 156 ? 18.938 -1.015 -8.172 1 94.94 156 ASN B C 1
ATOM 3802 O O . ASN B 1 156 ? 19.672 -0.894 -7.191 1 94.94 156 ASN B O 1
ATOM 3806 N N . LYS B 1 157 ? 19.172 -0.444 -9.281 1 92.62 157 LYS B N 1
ATOM 3807 C CA . LYS B 1 157 ? 20.375 0.361 -9.5 1 92.62 157 LYS B CA 1
ATOM 3808 C C . LYS B 1 157 ? 20.109 1.833 -9.203 1 92.62 157 LYS B C 1
ATOM 3810 O O . LYS B 1 157 ? 20.984 2.676 -9.383 1 92.62 157 LYS B O 1
ATOM 3815 N N . GLY B 1 158 ? 18.859 2.199 -8.844 1 90.38 158 GLY B N 1
ATOM 3816 C CA . GLY B 1 158 ? 18.5 3.57 -8.516 1 90.38 158 GLY B CA 1
ATOM 3817 C C . GLY B 1 158 ? 18.078 4.379 -9.727 1 90.38 158 GLY B C 1
ATOM 3818 O O . GLY B 1 158 ? 18.141 5.613 -9.711 1 90.38 158 GLY B O 1
ATOM 3819 N N . VAL B 1 159 ? 17.75 3.717 -10.836 1 92.31 159 VAL B N 1
ATOM 3820 C CA . VAL B 1 159 ? 17.266 4.383 -12.047 1 92.31 159 VAL B CA 1
ATOM 3821 C C . VAL B 1 159 ? 15.742 4.355 -12.086 1 92.31 159 VAL B C 1
ATOM 3823 O O . VAL B 1 159 ? 15.133 3.291 -12.211 1 92.31 159 VAL B O 1
ATOM 3826 N N . PHE B 1 160 ? 15.094 5.543 -12.078 1 90.56 160 PHE B N 1
ATOM 3827 C CA . PHE B 1 160 ? 13.648 5.676 -12.078 1 90.56 160 PHE B CA 1
ATOM 3828 C C . PHE B 1 160 ? 13.141 6.074 -13.461 1 90.56 160 PHE B C 1
ATOM 3830 O O . PHE B 1 160 ? 13.93 6.453 -14.336 1 90.56 160 PHE B O 1
ATOM 3837 N N . LEU B 1 161 ? 11.883 5.965 -13.688 1 88.56 161 LEU B N 1
ATOM 3838 C CA . LEU B 1 161 ? 11.273 6.23 -14.984 1 88.56 161 LEU B CA 1
ATOM 3839 C C . LEU B 1 161 ? 11.492 7.684 -15.398 1 88.56 161 LEU B C 1
ATOM 3841 O O . LEU B 1 161 ? 11.609 7.984 -16.594 1 88.56 161 LEU B O 1
ATOM 3845 N N . ASP B 1 162 ? 11.391 8.625 -14.422 1 80.69 162 ASP B N 1
ATOM 3846 C CA . ASP B 1 162 ? 11.516 10.047 -14.734 1 80.69 162 ASP B CA 1
ATOM 3847 C C . ASP B 1 162 ? 12.984 10.469 -14.797 1 80.69 162 ASP B C 1
ATOM 3849 O O . ASP B 1 162 ? 13.289 11.656 -14.891 1 80.69 162 ASP B O 1
ATOM 3853 N N . ASN B 1 163 ? 13.828 9.609 -14.812 1 73.56 163 ASN B N 1
ATOM 3854 C CA . ASN B 1 163 ? 15.266 9.781 -14.977 1 73.56 163 ASN B CA 1
ATOM 3855 C C . ASN B 1 163 ? 15.883 10.5 -13.773 1 73.56 163 ASN B C 1
ATOM 3857 O O . ASN B 1 163 ? 16.953 11.102 -13.891 1 73.56 163 ASN B O 1
ATOM 3861 N N . THR B 1 164 ? 15.016 10.625 -12.781 1 70.12 164 THR B N 1
ATOM 3862 C CA . THR B 1 164 ? 15.633 11.117 -11.555 1 70.12 164 THR B CA 1
ATOM 3863 C C . THR B 1 164 ? 16.578 10.078 -10.969 1 70.12 164 THR B C 1
ATOM 3865 O O . THR B 1 164 ? 16.266 8.883 -10.953 1 70.12 164 THR B O 1
ATOM 3868 N N . GLN B 1 165 ? 17.766 10.445 -10.961 1 64.25 165 GLN B N 1
ATOM 3869 C CA . GLN B 1 165 ? 18.703 9.531 -10.312 1 64.25 165 GLN B CA 1
ATOM 3870 C C . GLN B 1 165 ? 18.625 9.641 -8.789 1 64.25 165 GLN B C 1
ATOM 3872 O O . GLN B 1 165 ? 18.672 10.742 -8.242 1 64.25 165 GLN B O 1
ATOM 3877 N N . ALA B 1 166 ? 18.172 8.516 -8.312 1 73.75 166 ALA B N 1
ATOM 3878 C CA . ALA B 1 166 ? 18.125 8.43 -6.855 1 73.75 166 ALA B CA 1
ATOM 3879 C C . ALA B 1 166 ? 19.125 7.398 -6.336 1 73.75 166 ALA B C 1
ATOM 3881 O O . ALA B 1 166 ? 19.891 6.816 -7.109 1 73.75 166 ALA B O 1
ATOM 3882 N N . GLU B 1 167 ? 19.25 7.371 -5.043 1 75.25 167 GLU B N 1
ATOM 3883 C CA . GLU B 1 167 ? 20.094 6.352 -4.414 1 75.25 167 GLU B CA 1
ATOM 3884 C C . GLU B 1 167 ? 19.531 4.953 -4.656 1 75.25 167 GLU B C 1
ATOM 3886 O O . GLU B 1 167 ? 18.312 4.777 -4.738 1 75.25 167 GLU B O 1
ATOM 3891 N N . ALA B 1 168 ? 20.484 4.09 -4.938 1 79.88 168 ALA B N 1
ATOM 3892 C CA . ALA B 1 168 ? 20.094 2.686 -5.004 1 79.88 168 ALA B CA 1
ATOM 3893 C C . ALA B 1 168 ? 19.375 2.254 -3.727 1 79.88 168 ALA B C 1
ATOM 3895 O O . ALA B 1 168 ? 19.672 2.766 -2.643 1 79.88 168 ALA B O 1
ATOM 3896 N N . PHE B 1 169 ? 18.391 1.396 -3.949 1 84.62 169 PHE B N 1
ATOM 3897 C CA . PHE B 1 169 ? 17.719 0.843 -2.783 1 84.62 169 PHE B CA 1
ATOM 3898 C C . PHE B 1 169 ? 18.703 0.156 -1.854 1 84.62 169 PHE B C 1
ATOM 3900 O O . PHE B 1 169 ? 19.641 -0.508 -2.312 1 84.62 169 PHE B O 1
ATOM 3907 N N . ASP B 1 170 ? 18.547 0.355 -0.609 1 85.25 170 ASP B N 1
ATOM 3908 C CA . ASP B 1 170 ? 19.406 -0.288 0.381 1 85.25 170 ASP B CA 1
ATOM 3909 C C . ASP B 1 170 ? 19.391 -1.806 0.216 1 85.25 170 ASP B C 1
ATOM 3911 O O . ASP B 1 170 ? 20.422 -2.463 0.389 1 85.25 170 ASP B O 1
ATOM 3915 N N . THR B 1 171 ? 18.266 -2.365 -0.094 1 92.88 171 THR B N 1
ATOM 3916 C CA . THR B 1 171 ? 18.094 -3.789 -0.357 1 92.88 171 THR B CA 1
ATOM 3917 C C . THR B 1 171 ? 17.469 -4.012 -1.736 1 92.88 171 THR B C 1
ATOM 3919 O O . THR B 1 171 ? 16.328 -3.627 -1.98 1 92.88 171 THR B O 1
ATOM 3922 N N . PRO B 1 172 ? 18.219 -4.594 -2.605 1 95.88 172 PRO B N 1
ATOM 3923 C CA . PRO B 1 172 ? 17.672 -4.836 -3.945 1 95.88 172 PRO B CA 1
ATOM 3924 C C . PRO B 1 172 ? 16.562 -5.887 -3.951 1 95.88 172 PRO B C 1
ATOM 3926 O O . PRO B 1 172 ? 16.562 -6.789 -3.111 1 95.88 172 PRO B O 1
ATOM 3929 N N . PHE B 1 173 ? 15.695 -5.754 -4.887 1 98.06 173 PHE B N 1
ATOM 3930 C CA . PHE B 1 173 ? 14.672 -6.773 -5.09 1 98.06 173 PHE B CA 1
ATOM 3931 C C . PHE B 1 173 ? 15.289 -8.055 -5.645 1 98.06 173 PHE B C 1
ATOM 3933 O O . PHE B 1 173 ? 16.141 -8 -6.539 1 98.06 173 PHE B O 1
ATOM 3940 N N . SER B 1 174 ? 14.961 -9.164 -5.027 1 98.56 174 SER B N 1
ATOM 3941 C CA . SER B 1 174 ? 15.188 -10.508 -5.543 1 98.56 174 SER B CA 1
ATOM 3942 C C . SER B 1 174 ? 13.914 -11.086 -6.152 1 98.56 174 SER B C 1
ATOM 3944 O O . SER B 1 174 ? 12.812 -10.844 -5.652 1 98.56 174 SER B O 1
ATOM 3946 N N . PHE B 1 175 ? 14.133 -11.812 -7.289 1 98.81 175 PHE B N 1
ATOM 3947 C CA . PHE B 1 175 ? 12.859 -12.18 -7.906 1 98.81 175 PHE B CA 1
ATOM 3948 C C . PHE B 1 175 ? 12.961 -13.539 -8.586 1 98.81 175 PHE B C 1
ATOM 3950 O O . PHE B 1 175 ? 14.055 -13.984 -8.945 1 98.81 175 PHE B O 1
ATOM 3957 N N . GLY B 1 176 ? 11.789 -14.219 -8.617 1 98.88 176 GLY B N 1
ATOM 3958 C CA . GLY B 1 176 ? 11.57 -15.391 -9.453 1 98.88 176 GLY B CA 1
ATOM 3959 C C . GLY B 1 176 ? 10.656 -15.117 -10.633 1 98.88 176 GLY B C 1
ATOM 3960 O O . GLY B 1 176 ? 10.195 -13.984 -10.82 1 98.88 176 GLY B O 1
ATOM 3961 N N . VAL B 1 177 ? 10.508 -16.141 -11.461 1 98.88 177 VAL B N 1
ATOM 3962 C CA . VAL B 1 177 ? 9.648 -16.047 -12.641 1 98.88 177 VAL B CA 1
ATOM 3963 C C . VAL B 1 177 ? 8.859 -17.328 -12.812 1 98.88 177 VAL B C 1
ATOM 3965 O O . VAL B 1 177 ? 9.016 -18.281 -12.039 1 98.88 177 VAL B O 1
ATOM 3968 N N . ALA B 1 178 ? 7.988 -17.312 -13.766 1 98.31 178 ALA B N 1
ATOM 3969 C CA . ALA B 1 178 ? 7.168 -18.5 -14.039 1 98.31 178 ALA B CA 1
ATOM 3970 C C . ALA B 1 178 ? 7.789 -19.344 -15.141 1 98.31 178 ALA B C 1
ATOM 3972 O O . ALA B 1 178 ? 8.5 -18.828 -16 1 98.31 178 ALA B O 1
ATOM 3973 N N . GLY B 1 179 ? 7.547 -20.609 -15.07 1 98.31 179 GLY B N 1
ATOM 3974 C CA . GLY B 1 179 ? 7.852 -21.562 -16.125 1 98.31 179 GLY B CA 1
ATOM 3975 C C . GLY B 1 179 ? 6.703 -22.516 -16.406 1 98.31 179 GLY B C 1
ATOM 3976 O O . GLY B 1 179 ? 5.828 -22.719 -15.562 1 98.31 179 GLY B O 1
ATOM 3977 N N . TYR B 1 180 ? 6.762 -23.109 -17.594 1 98.06 180 TYR B N 1
ATOM 3978 C CA . TYR B 1 180 ? 5.633 -23.906 -18.062 1 98.06 180 TYR B CA 1
ATOM 3979 C C . TYR B 1 180 ? 6.09 -25.281 -18.531 1 98.06 180 TYR B C 1
ATOM 3981 O O . TYR B 1 180 ? 6.531 -25.453 -19.672 1 98.06 180 TYR B O 1
ATOM 3989 N N . PRO B 1 181 ? 5.832 -26.25 -17.719 1 98.19 181 PRO B N 1
ATOM 3990 C CA . PRO B 1 181 ? 6.238 -27.609 -18.094 1 98.19 181 PRO B CA 1
ATOM 3991 C C . PRO B 1 181 ? 5.598 -28.078 -19.391 1 98.19 181 PRO B C 1
ATOM 3993 O O . PRO B 1 181 ? 6.184 -28.906 -20.109 1 98.19 181 PRO B O 1
ATOM 3996 N N . GLU B 1 182 ? 4.395 -27.562 -19.672 1 97.25 182 GLU B N 1
ATOM 3997 C CA . GLU B 1 182 ? 3.686 -27.953 -20.891 1 97.25 182 GLU B CA 1
ATOM 3998 C C . GLU B 1 182 ? 3.586 -26.797 -21.875 1 97.25 182 GLU B C 1
ATOM 4000 O O . GLU B 1 182 ? 2.617 -26.703 -22.641 1 97.25 182 GLU B O 1
ATOM 4005 N N . LYS B 1 183 ? 4.516 -25.906 -21.781 1 94.19 183 LYS B N 1
ATOM 4006 C CA . LYS B 1 183 ? 4.668 -24.75 -22.656 1 94.19 183 LYS B CA 1
ATOM 4007 C C . LYS B 1 183 ? 3.582 -23.719 -22.375 1 94.19 183 LYS B C 1
ATOM 4009 O O . LYS B 1 183 ? 2.43 -24.062 -22.125 1 94.19 183 LYS B O 1
ATOM 4014 N N . HIS B 1 184 ? 3.957 -22.5 -22.484 1 94 184 HIS B N 1
ATOM 4015 C CA . HIS B 1 184 ? 2.977 -21.406 -22.422 1 94 184 HIS B CA 1
ATOM 4016 C C . HIS B 1 184 ? 2.02 -21.469 -23.609 1 94 184 HIS B C 1
ATOM 4018 O O . HIS B 1 184 ? 2.436 -21.734 -24.734 1 94 184 HIS B O 1
ATOM 4024 N N . GLU B 1 185 ? 0.83 -21.078 -23.406 1 91.12 185 GLU B N 1
ATOM 4025 C CA . GLU B 1 185 ? -0.216 -21.234 -24.406 1 91.12 185 GLU B CA 1
ATOM 4026 C C . GLU B 1 185 ? 0.096 -20.422 -25.656 1 91.12 185 GLU B C 1
ATOM 4028 O O . GLU B 1 185 ? -0.246 -20.828 -26.766 1 91.12 185 GLU B O 1
ATOM 4033 N N . GLU B 1 186 ? 0.739 -19.312 -25.484 1 91.69 186 GLU B N 1
ATOM 4034 C CA . GLU B 1 186 ? 0.999 -18.422 -26.609 1 91.69 186 GLU B CA 1
ATOM 4035 C C . GLU B 1 186 ? 2.338 -18.734 -27.266 1 91.69 186 GLU B C 1
ATOM 4037 O O . GLU B 1 186 ? 2.676 -18.156 -28.312 1 91.69 186 GLU B O 1
ATOM 4042 N N . ALA B 1 187 ? 3.158 -19.562 -26.641 1 93.88 187 ALA B N 1
ATOM 4043 C CA . ALA B 1 187 ? 4.43 -19.938 -27.25 1 93.88 187 ALA B CA 1
ATOM 4044 C C . ALA B 1 187 ? 4.215 -20.859 -28.453 1 93.88 187 ALA B C 1
ATOM 4046 O O . ALA B 1 187 ? 3.396 -21.781 -28.391 1 93.88 187 ALA B O 1
ATOM 4047 N N . PRO B 1 188 ? 4.914 -20.656 -29.516 1 94.31 188 PRO B N 1
ATOM 4048 C CA . PRO B 1 188 ? 4.723 -21.531 -30.688 1 94.31 188 PRO B CA 1
ATOM 4049 C C . PRO B 1 188 ? 5.195 -22.969 -30.438 1 94.31 188 PRO B C 1
ATOM 4051 O O . PRO B 1 188 ? 4.684 -23.906 -31.047 1 94.31 188 PRO B O 1
ATOM 4054 N N . ASN B 1 189 ? 6.18 -23.109 -29.609 1 94.94 189 ASN B N 1
ATOM 4055 C CA . ASN B 1 189 ? 6.691 -24.422 -29.203 1 94.94 189 ASN B CA 1
ATOM 4056 C C . ASN B 1 189 ? 7.52 -24.328 -27.922 1 94.94 189 ASN B C 1
ATOM 4058 O O . ASN B 1 189 ? 7.746 -23.234 -27.406 1 94.94 189 ASN B O 1
ATOM 4062 N N . MET B 1 190 ? 7.902 -25.469 -27.438 1 95.81 190 MET B N 1
ATOM 4063 C CA . MET B 1 190 ? 8.617 -25.547 -26.172 1 95.81 190 MET B CA 1
ATOM 4064 C C . MET B 1 190 ? 9.977 -24.859 -26.266 1 95.81 190 MET B C 1
ATOM 4066 O O . MET B 1 190 ? 10.398 -24.172 -25.328 1 95.81 190 MET B O 1
ATOM 4070 N N . GLU B 1 191 ? 10.641 -25.016 -27.359 1 96.25 191 GLU B N 1
ATOM 4071 C CA . GLU B 1 191 ? 11.953 -24.406 -27.547 1 96.25 191 GLU B CA 1
ATOM 4072 C C . GLU B 1 191 ? 11.891 -22.891 -27.453 1 96.25 191 GLU B C 1
ATOM 4074 O O . GLU B 1 191 ? 12.758 -22.266 -26.844 1 96.25 191 GLU B O 1
ATOM 4079 N N . SER B 1 192 ? 10.883 -22.391 -28.047 1 96.5 192 SER B N 1
ATOM 4080 C CA . SER B 1 192 ? 10.688 -20.953 -27.984 1 96.5 192 SER B CA 1
ATOM 4081 C C . SER B 1 192 ? 10.398 -20.5 -26.547 1 96.5 192 SER B C 1
ATOM 4083 O O . SER B 1 192 ? 10.859 -19.438 -26.125 1 96.5 192 SER B O 1
ATOM 4085 N N . ASP B 1 193 ? 9.609 -21.234 -25.922 1 97.31 193 ASP B N 1
ATOM 4086 C CA . ASP B 1 193 ? 9.281 -20.922 -24.547 1 97.31 193 ASP B CA 1
ATOM 4087 C C . ASP B 1 193 ? 10.531 -20.938 -23.656 1 97.31 193 ASP B C 1
ATOM 4089 O O . ASP B 1 193 ? 10.75 -20.031 -22.859 1 97.31 193 ASP B O 1
ATOM 4093 N N . LEU B 1 194 ? 11.359 -21.922 -23.891 1 98.25 194 LEU B N 1
ATOM 4094 C CA . LEU B 1 194 ? 12.594 -22.062 -23.125 1 98.25 194 LEU B CA 1
ATOM 4095 C C . LEU B 1 194 ? 13.562 -20.938 -23.453 1 98.25 194 LEU B C 1
ATOM 4097 O O . LEU B 1 194 ? 14.312 -20.484 -22.594 1 98.25 194 LEU B O 1
ATOM 4101 N N . TYR B 1 195 ? 13.539 -20.516 -24.703 1 97.94 195 TYR B N 1
ATOM 4102 C CA . TYR B 1 195 ? 14.383 -19.406 -25.109 1 97.94 195 TYR B CA 1
ATOM 4103 C C . TYR B 1 195 ? 14.125 -18.172 -24.25 1 97.94 195 TYR B C 1
ATOM 4105 O O . TYR B 1 195 ? 15.062 -17.562 -23.734 1 97.94 195 TYR B O 1
ATOM 4113 N N . TRP B 1 196 ? 12.898 -17.875 -24.062 1 97.81 196 TRP B N 1
ATOM 4114 C CA . TRP B 1 196 ? 12.555 -16.688 -23.281 1 97.81 196 TRP B CA 1
ATOM 4115 C C . TRP B 1 196 ? 12.789 -16.922 -21.797 1 97.81 196 TRP B C 1
ATOM 4117 O O . TRP B 1 196 ? 13.148 -15.992 -21.062 1 97.81 196 TRP B O 1
ATOM 4127 N N . LEU B 1 197 ? 12.516 -18.125 -21.328 1 98.69 197 LEU B N 1
ATOM 4128 C CA . LEU B 1 197 ? 12.836 -18.422 -19.938 1 98.69 197 LEU B CA 1
ATOM 4129 C C . LEU B 1 197 ? 14.328 -18.234 -19.656 1 98.69 197 LEU B C 1
ATOM 4131 O O . LEU B 1 197 ? 14.703 -17.688 -18.625 1 98.69 197 LEU B O 1
ATOM 4135 N N . LYS B 1 198 ? 15.156 -18.672 -20.578 1 98.75 198 LYS B N 1
ATOM 4136 C CA . LYS B 1 198 ? 16.594 -18.484 -20.469 1 98.75 198 LYS B CA 1
ATOM 4137 C C . LYS B 1 198 ? 16.953 -17.016 -20.406 1 98.75 198 LYS B C 1
ATOM 4139 O O . LYS B 1 198 ? 17.812 -16.594 -19.609 1 98.75 198 LYS B O 1
ATOM 4144 N N . LYS B 1 199 ? 16.328 -16.234 -21.25 1 98.62 199 LYS B N 1
ATOM 4145 C CA . LYS B 1 199 ? 16.562 -14.789 -21.234 1 98.62 199 LYS B CA 1
ATOM 4146 C C . LYS B 1 199 ? 16.234 -14.18 -19.875 1 98.62 199 LYS B C 1
ATOM 4148 O O . LYS B 1 199 ? 16.938 -13.289 -19.406 1 98.62 199 LYS B O 1
ATOM 4153 N N . LYS B 1 200 ? 15.164 -14.664 -19.297 1 98.69 200 LYS B N 1
ATOM 4154 C CA . LYS B 1 200 ? 14.781 -14.18 -17.969 1 98.69 200 LYS B CA 1
ATOM 4155 C C . LYS B 1 200 ? 15.812 -14.578 -16.922 1 98.69 200 LYS B C 1
ATOM 4157 O O . LYS B 1 200 ? 16.188 -13.766 -16.062 1 98.69 200 LYS B O 1
ATOM 4162 N N . ALA B 1 201 ? 16.25 -15.805 -16.953 1 98.75 201 ALA B N 1
ATOM 4163 C CA . ALA B 1 201 ? 17.281 -16.266 -16.047 1 98.75 201 ALA B CA 1
ATOM 4164 C C . ALA B 1 201 ? 18.562 -15.453 -16.203 1 98.75 201 ALA B C 1
ATOM 4166 O O . ALA B 1 201 ? 19.172 -15.023 -15.219 1 98.75 201 ALA B O 1
ATOM 4167 N N . ASP B 1 202 ? 18.953 -15.211 -17.438 1 98.69 202 ASP B N 1
ATOM 4168 C CA . ASP B 1 202 ? 20.141 -14.43 -17.734 1 98.69 202 ASP B CA 1
ATOM 4169 C C . ASP B 1 202 ? 20 -13 -17.234 1 98.69 202 ASP B C 1
ATOM 4171 O O . ASP B 1 202 ? 21 -12.359 -16.891 1 98.69 202 ASP B O 1
ATOM 4175 N N . ALA B 1 203 ? 18.766 -12.594 -17.219 1 98.56 203 ALA B N 1
ATOM 4176 C CA . ALA B 1 203 ? 18.516 -11.219 -16.797 1 98.56 203 ALA B CA 1
ATOM 4177 C C . ALA B 1 203 ? 18.453 -11.109 -15.273 1 98.56 203 ALA B C 1
ATOM 4179 O O . ALA B 1 203 ? 18.266 -10.023 -14.734 1 98.56 203 ALA B O 1
ATOM 4180 N N . GLY B 1 204 ? 18.516 -12.227 -14.578 1 98.56 204 GLY B N 1
ATOM 4181 C CA . GLY B 1 204 ? 18.703 -12.109 -13.141 1 98.56 204 GLY B CA 1
ATOM 4182 C C . GLY B 1 204 ? 17.688 -12.898 -12.344 1 98.56 204 GLY B C 1
ATOM 4183 O O . GLY B 1 204 ? 17.734 -12.914 -11.109 1 98.56 204 GLY B O 1
ATOM 4184 N N . ALA B 1 205 ? 16.719 -13.609 -12.977 1 98.81 205 ALA B N 1
ATOM 4185 C CA . ALA B 1 205 ? 15.789 -14.453 -12.219 1 98.81 205 ALA B CA 1
ATOM 4186 C C . ALA B 1 205 ? 16.531 -15.508 -11.414 1 98.81 205 ALA B C 1
ATOM 4188 O O . ALA B 1 205 ? 17.484 -16.125 -11.914 1 98.81 205 ALA B O 1
ATOM 4189 N N . GLU B 1 206 ? 16.047 -15.695 -10.188 1 98.75 206 GLU B N 1
ATOM 4190 C CA . GLU B 1 206 ? 16.844 -16.531 -9.297 1 98.75 206 GLU B CA 1
ATOM 4191 C C . GLU B 1 206 ? 16.188 -17.906 -9.094 1 98.75 206 GLU B C 1
ATOM 4193 O O . GLU B 1 206 ? 16.828 -18.828 -8.586 1 98.75 206 GLU B O 1
ATOM 4198 N N . TYR B 1 207 ? 14.977 -18.094 -9.469 1 98.75 207 TYR B N 1
ATOM 4199 C CA . TYR B 1 207 ? 14.25 -19.359 -9.422 1 98.75 207 TYR B CA 1
ATOM 4200 C C . TYR B 1 207 ? 13 -19.312 -10.297 1 98.75 207 TYR B C 1
ATOM 4202 O O . TYR B 1 207 ? 12.586 -18.234 -10.734 1 98.75 207 TYR B O 1
ATOM 4210 N N . VAL B 1 208 ? 12.453 -20.484 -10.586 1 98.88 208 VAL B N 1
ATOM 4211 C CA . VAL B 1 208 ? 11.266 -20.625 -11.422 1 98.88 208 VAL B CA 1
ATOM 4212 C C . VAL B 1 208 ? 10.172 -21.359 -10.656 1 98.88 208 VAL B C 1
ATOM 4214 O O . VAL B 1 208 ? 10.422 -22.406 -10.055 1 98.88 208 VAL B O 1
ATOM 4217 N N . PHE B 1 209 ? 8.992 -20.766 -10.578 1 98.75 209 PHE B N 1
ATOM 4218 C CA . PHE B 1 209 ? 7.797 -21.516 -10.211 1 98.75 209 PHE B CA 1
ATOM 4219 C C . PHE B 1 209 ? 7.07 -22.016 -11.453 1 98.75 209 PHE B C 1
ATOM 4221 O O . PHE B 1 209 ? 6.809 -21.25 -12.383 1 98.75 209 PHE B O 1
ATOM 4228 N N . THR B 1 210 ? 6.719 -23.25 -11.406 1 98.69 210 THR B N 1
ATOM 4229 C CA . THR B 1 210 ? 6.035 -23.766 -12.594 1 98.69 210 THR B CA 1
ATOM 4230 C C . THR B 1 210 ? 4.535 -23.516 -12.5 1 98.69 210 THR B C 1
ATOM 4232 O O . THR B 1 210 ? 3.986 -23.406 -11.398 1 98.69 210 THR B O 1
ATOM 4235 N N . GLN B 1 211 ? 3.947 -23.453 -13.656 1 97.19 211 GLN B N 1
ATOM 4236 C CA . GLN B 1 211 ? 2.506 -23.672 -13.734 1 97.19 211 GLN B CA 1
ATOM 4237 C C . GLN B 1 211 ? 2.135 -25.078 -13.25 1 97.19 211 GLN B C 1
ATOM 4239 O O . GLN B 1 211 ? 2.979 -25.969 -13.211 1 97.19 211 GLN B O 1
ATOM 4244 N N . MET B 1 212 ? 0.904 -25.234 -12.891 1 98.12 212 MET B N 1
ATOM 4245 C CA . MET B 1 212 ? 0.435 -26.531 -12.414 1 98.12 212 MET B CA 1
ATOM 4246 C C . MET B 1 212 ? 0.562 -27.578 -13.508 1 98.12 212 MET B C 1
ATOM 4248 O O . MET B 1 212 ? 0.505 -27.266 -14.695 1 98.12 212 MET B O 1
ATOM 4252 N N . PHE B 1 213 ? 0.748 -28.781 -13.117 1 98.56 213 PHE B N 1
ATOM 4253 C CA . PHE B 1 213 ? 0.768 -29.984 -13.945 1 98.56 213 PHE B CA 1
ATOM 4254 C C . PHE B 1 213 ? 0.247 -31.188 -13.172 1 98.56 213 PHE B C 1
ATOM 4256 O O . PHE B 1 213 ? 0.271 -31.203 -11.938 1 98.56 213 PHE B O 1
ATOM 4263 N N . PHE B 1 214 ? -0.168 -32.219 -13.906 1 98.62 214 PHE B N 1
ATOM 4264 C CA . PHE B 1 214 ? -0.765 -33.375 -13.234 1 98.62 214 PHE B CA 1
ATOM 4265 C C . PHE B 1 214 ? -0.006 -34.656 -13.578 1 98.62 214 PHE B C 1
ATOM 4267 O O . PHE B 1 214 ? -0.295 -35.719 -13.023 1 98.62 214 PHE B O 1
ATOM 4274 N N . ASP B 1 215 ? 0.926 -34.531 -14.477 1 98.44 215 ASP B N 1
ATOM 4275 C CA . ASP B 1 215 ? 1.834 -35.594 -14.867 1 98.44 215 ASP B CA 1
ATOM 4276 C C . ASP B 1 215 ? 3.285 -35.219 -14.578 1 98.44 215 ASP B C 1
ATOM 4278 O O . ASP B 1 215 ? 3.861 -34.375 -15.266 1 98.44 215 ASP B O 1
ATOM 4282 N N . ASN B 1 216 ? 3.938 -35.969 -13.617 1 98.69 216 ASN B N 1
ATOM 4283 C CA . ASN B 1 216 ? 5.281 -35.594 -13.172 1 98.69 216 ASN B CA 1
ATOM 4284 C C . ASN B 1 216 ? 6.293 -35.719 -14.312 1 98.69 216 ASN B C 1
ATOM 4286 O O . ASN B 1 216 ? 7.34 -35.062 -14.281 1 98.69 216 ASN B O 1
ATOM 4290 N N . SER B 1 217 ? 5.988 -36.531 -15.297 1 98.56 217 SER B N 1
ATOM 4291 C CA . SER B 1 217 ? 6.914 -36.656 -16.422 1 98.56 217 SER B CA 1
ATOM 4292 C C . SER B 1 217 ? 7.066 -35.312 -17.156 1 98.56 217 SER B C 1
ATOM 4294 O O . SER B 1 217 ? 8.133 -35.031 -17.703 1 98.56 217 SER B O 1
ATOM 4296 N N . LYS B 1 218 ? 5.988 -34.5 -17.188 1 98.31 218 LYS B N 1
ATOM 4297 C CA . LYS B 1 218 ? 6.051 -33.188 -17.812 1 98.31 218 LYS B CA 1
ATOM 4298 C C . LYS B 1 218 ? 7.043 -32.281 -17.094 1 98.31 218 LYS B C 1
ATOM 4300 O O . LYS B 1 218 ? 7.801 -31.562 -17.734 1 98.31 218 LYS B O 1
ATOM 4305 N N . TYR B 1 219 ? 7.082 -32.375 -15.82 1 98.69 219 TYR B N 1
ATOM 4306 C CA . TYR B 1 219 ? 8.016 -31.594 -15.016 1 98.69 219 TYR B CA 1
ATOM 4307 C C . TYR B 1 219 ? 9.445 -32.062 -15.219 1 98.69 219 TYR B C 1
ATOM 4309 O O . TYR B 1 219 ? 10.352 -31.266 -15.438 1 98.69 219 TYR B O 1
ATOM 4317 N N . TYR B 1 220 ? 9.641 -33.375 -15.148 1 98.81 220 TYR B N 1
ATOM 4318 C CA . TYR B 1 220 ? 10.984 -33.938 -15.289 1 98.81 220 TYR B CA 1
ATOM 4319 C C . TYR B 1 220 ? 11.57 -33.594 -16.656 1 98.81 220 TYR B C 1
ATOM 4321 O O . TYR B 1 220 ? 12.734 -33.219 -16.766 1 98.81 220 TYR B O 1
ATOM 4329 N N . ASP B 1 221 ? 10.711 -33.75 -17.656 1 98.44 221 ASP B N 1
ATOM 4330 C CA . ASP B 1 221 ? 11.148 -33.375 -19 1 98.44 221 ASP B CA 1
ATOM 4331 C C . ASP B 1 221 ? 11.5 -31.906 -19.094 1 98.44 221 ASP B C 1
ATOM 4333 O O . ASP B 1 221 ? 12.492 -31.531 -19.719 1 98.44 221 ASP B O 1
ATOM 4337 N N . PHE B 1 222 ? 10.688 -31.109 -18.562 1 98.56 222 PHE B N 1
ATOM 4338 C CA . PHE B 1 222 ? 10.891 -29.672 -18.562 1 98.56 222 PHE B CA 1
ATOM 4339 C C . PHE B 1 222 ? 12.219 -29.312 -17.891 1 98.56 222 PHE B C 1
ATOM 4341 O O . PHE B 1 222 ? 13 -28.531 -18.438 1 98.56 222 PHE B O 1
ATOM 4348 N N . VAL B 1 223 ? 12.516 -29.859 -16.688 1 98.75 223 VAL B N 1
ATOM 4349 C CA . VAL B 1 223 ? 13.75 -29.594 -15.961 1 98.75 223 VAL B CA 1
ATOM 4350 C C . VAL B 1 223 ? 14.945 -30.031 -16.797 1 98.75 223 VAL B C 1
ATOM 4352 O O . VAL B 1 223 ? 15.922 -29.281 -16.922 1 98.75 223 VAL B O 1
ATOM 4355 N N . LYS B 1 224 ? 14.82 -31.234 -17.344 1 98.56 224 LYS B N 1
ATOM 4356 C CA . LYS B 1 224 ? 15.898 -31.75 -18.203 1 98.56 224 LYS B CA 1
ATOM 4357 C C . LYS B 1 224 ? 16.203 -30.781 -19.344 1 98.56 224 LYS B C 1
ATOM 4359 O O . LYS B 1 224 ? 17.359 -30.453 -19.594 1 98.56 224 LYS B O 1
ATOM 4364 N N . ARG B 1 225 ? 15.195 -30.359 -20.031 1 98.38 225 ARG B N 1
ATOM 4365 C CA . ARG B 1 225 ? 15.352 -29.438 -21.156 1 98.38 225 ARG B CA 1
ATOM 4366 C C . ARG B 1 225 ? 15.922 -28.094 -20.703 1 98.38 225 ARG B C 1
ATOM 4368 O O . ARG B 1 225 ? 16.734 -27.5 -21.406 1 98.38 225 ARG B O 1
ATOM 4375 N N . CYS B 1 226 ? 15.422 -27.609 -19.578 1 98.69 226 CYS B N 1
ATOM 4376 C CA . CYS B 1 226 ? 15.969 -26.375 -19.016 1 98.69 226 CYS B CA 1
ATOM 4377 C C . CYS B 1 226 ? 17.469 -26.484 -18.797 1 98.69 226 CYS B C 1
ATOM 4379 O O . CYS B 1 226 ? 18.219 -25.594 -19.188 1 98.69 226 CYS B O 1
ATOM 4381 N N . ARG B 1 227 ? 17.922 -27.609 -18.219 1 98.62 227 ARG B N 1
ATOM 4382 C CA . ARG B 1 227 ? 19.344 -27.812 -17.969 1 98.62 227 ARG B CA 1
ATOM 4383 C C . ARG B 1 227 ? 20.125 -27.859 -19.266 1 98.62 227 ARG B C 1
ATOM 4385 O O . ARG B 1 227 ? 21.219 -27.312 -19.375 1 98.62 227 ARG B O 1
ATOM 4392 N N . GLU B 1 228 ? 19.578 -28.438 -20.219 1 98.25 228 GLU B N 1
ATOM 4393 C CA . GLU B 1 228 ? 20.234 -28.594 -21.516 1 98.25 228 GLU B CA 1
ATOM 4394 C C . GLU B 1 228 ? 20.5 -27.234 -22.156 1 98.25 228 GLU B C 1
ATOM 4396 O O . GLU B 1 228 ? 21.484 -27.078 -22.891 1 98.25 228 GLU B O 1
ATOM 4401 N N . VAL B 1 229 ? 19.688 -26.281 -21.859 1 97.81 229 VAL B N 1
ATOM 4402 C CA . VAL B 1 229 ? 19.859 -24.984 -22.516 1 97.81 229 VAL B CA 1
ATOM 4403 C C . VAL B 1 229 ? 20.562 -24.031 -21.547 1 97.81 229 VAL B C 1
ATOM 4405 O O . VAL B 1 229 ? 20.656 -22.828 -21.828 1 97.81 229 VAL B O 1
ATOM 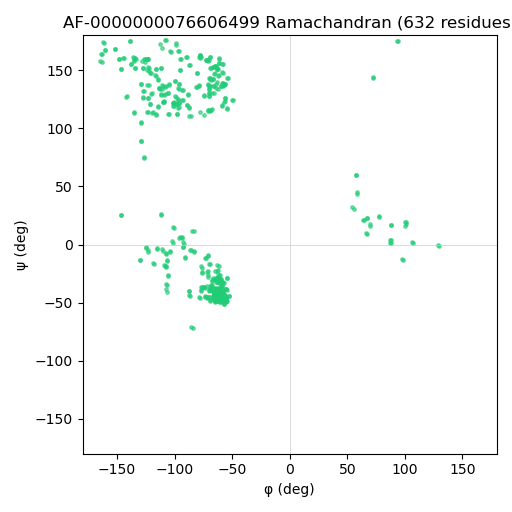4408 N N . GLY B 1 230 ? 20.906 -24.469 -20.375 1 98.06 230 GLY B N 1
ATOM 4409 C CA . GLY B 1 230 ? 21.766 -23.703 -19.5 1 98.06 230 GLY B CA 1
ATOM 4410 C C . GLY B 1 230 ? 21 -22.969 -18.406 1 98.06 230 GLY B C 1
ATOM 4411 O O . GLY B 1 230 ? 21.516 -22.016 -17.828 1 98.06 230 GLY B O 1
ATOM 4412 N N . ILE B 1 231 ? 19.812 -23.344 -18.141 1 98.5 231 ILE B N 1
ATOM 4413 C CA . ILE B 1 231 ? 19.062 -22.797 -17 1 98.5 231 ILE B CA 1
ATOM 4414 C C . ILE B 1 231 ? 19.359 -23.609 -15.75 1 98.5 231 ILE B C 1
ATOM 4416 O O . ILE B 1 231 ? 18.859 -24.719 -15.594 1 98.5 231 ILE B O 1
ATOM 4420 N N . ASP B 1 232 ? 20.062 -23 -14.812 1 97.69 232 ASP B N 1
ATOM 4421 C CA . ASP B 1 232 ? 20.578 -23.781 -13.688 1 97.69 232 ASP B CA 1
ATOM 4422 C C . ASP B 1 232 ? 19.938 -23.328 -12.375 1 97.69 232 ASP B C 1
ATOM 4424 O O . ASP B 1 232 ? 20.188 -23.906 -11.32 1 97.69 232 ASP B O 1
ATOM 4428 N N . ILE B 1 233 ? 19.109 -22.312 -12.414 1 98.38 233 ILE B N 1
ATOM 4429 C CA . ILE B 1 233 ? 18.453 -21.828 -11.203 1 98.38 233 ILE B CA 1
ATOM 4430 C C . ILE B 1 233 ? 17.406 -22.859 -10.75 1 98.38 233 ILE B C 1
ATOM 4432 O O . ILE B 1 233 ? 16.953 -23.688 -11.539 1 98.38 233 ILE B O 1
ATOM 4436 N N . PRO B 1 234 ? 17.047 -22.828 -9.461 1 98.5 234 PRO B N 1
ATOM 4437 C CA . PRO B 1 234 ? 16.047 -23.766 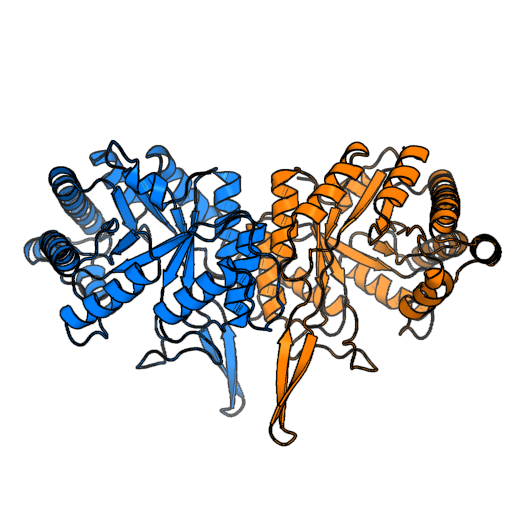-8.953 1 98.5 234 PRO B CA 1
ATOM 4438 C C . PRO B 1 234 ? 14.711 -23.688 -9.703 1 98.5 234 PRO B C 1
ATOM 4440 O O . PRO B 1 234 ? 14.273 -22.594 -10.062 1 98.5 234 PRO B O 1
ATOM 4443 N N . ILE B 1 235 ? 14.164 -24.844 -9.992 1 98.81 235 ILE B N 1
ATOM 4444 C CA . ILE B 1 235 ? 12.844 -24.953 -10.602 1 98.81 235 ILE B CA 1
ATOM 4445 C C . ILE B 1 235 ? 11.883 -25.656 -9.641 1 98.81 235 ILE B C 1
ATOM 4447 O O . ILE B 1 235 ? 12.023 -26.859 -9.383 1 98.81 235 ILE B O 1
ATOM 4451 N N . ILE B 1 236 ? 10.914 -24.906 -9.125 1 98.88 236 ILE B N 1
ATOM 4452 C CA . ILE B 1 236 ? 10.023 -25.375 -8.07 1 98.88 236 ILE B CA 1
ATOM 4453 C C . ILE B 1 236 ? 8.688 -25.797 -8.68 1 98.88 236 ILE B C 1
ATOM 4455 O O . ILE B 1 236 ? 8.008 -24.984 -9.32 1 98.88 236 ILE B O 1
ATOM 4459 N N . PRO B 1 237 ? 8.312 -27.078 -8.516 1 98.88 237 PRO B N 1
ATOM 4460 C CA . PRO B 1 237 ? 7.031 -27.516 -9.062 1 98.88 237 PRO B CA 1
ATOM 4461 C C . PRO B 1 237 ? 5.84 -26.938 -8.305 1 98.88 237 PRO B C 1
ATOM 4463 O O . PRO B 1 237 ? 5.836 -26.906 -7.074 1 98.88 237 PRO B O 1
ATOM 4466 N N . GLY B 1 238 ? 4.867 -26.438 -9.039 1 98.69 238 GLY B N 1
ATOM 4467 C CA . GLY B 1 238 ? 3.586 -26 -8.508 1 98.69 238 GLY B CA 1
ATOM 4468 C C . GLY B 1 238 ? 2.498 -27.062 -8.641 1 98.69 238 GLY B C 1
ATOM 4469 O O . GLY B 1 238 ? 2.207 -27.516 -9.742 1 98.69 238 GLY B O 1
ATOM 4470 N N . LEU B 1 239 ? 1.883 -27.391 -7.523 1 98.75 239 LEU B N 1
ATOM 4471 C CA . LEU B 1 239 ? 0.87 -28.438 -7.512 1 98.75 239 LEU B CA 1
ATOM 4472 C C . LEU B 1 239 ? -0.49 -27.875 -7.113 1 98.75 239 LEU B C 1
ATOM 4474 O O . LEU B 1 239 ? -0.573 -26.984 -6.266 1 98.75 239 LEU B O 1
ATOM 4478 N N . LYS B 1 240 ? -1.513 -28.438 -7.695 1 98.31 240 LYS B N 1
ATOM 4479 C CA . LYS B 1 240 ? -2.891 -28.031 -7.414 1 98.31 240 LYS B CA 1
ATOM 4480 C C . LYS B 1 240 ? -3.787 -29.266 -7.238 1 98.31 240 LYS B C 1
ATOM 4482 O O . LYS B 1 240 ? -4.078 -29.969 -8.203 1 98.31 240 LYS B O 1
ATOM 4487 N N . PRO B 1 241 ? -4.301 -29.484 -6.047 1 98.44 241 PRO B N 1
ATOM 4488 C CA . PRO B 1 241 ? -5.316 -30.531 -5.91 1 98.44 241 PRO B CA 1
ATOM 4489 C C . PRO B 1 241 ? -6.613 -30.188 -6.637 1 98.44 241 PRO B C 1
ATOM 4491 O O . PRO B 1 241 ? -7.105 -29.062 -6.543 1 98.44 241 PRO B O 1
ATOM 4494 N N . VAL B 1 242 ? -7.137 -31.172 -7.316 1 98.38 242 VAL B N 1
ATOM 4495 C CA . VAL B 1 242 ? -8.453 -31.031 -7.934 1 98.38 242 VAL B CA 1
ATOM 4496 C C . VAL B 1 242 ? -9.539 -31.266 -6.891 1 98.38 242 VAL B C 1
ATOM 4498 O O . VAL B 1 242 ? -9.477 -32.219 -6.125 1 98.38 242 VAL B O 1
ATOM 4501 N N . THR B 1 243 ? -10.578 -30.375 -6.914 1 98.25 243 THR B N 1
ATOM 4502 C CA . THR B 1 243 ? -11.547 -30.453 -5.824 1 98.25 243 THR B CA 1
ATOM 4503 C C . THR B 1 243 ? -12.969 -30.484 -6.367 1 98.25 243 THR B C 1
ATOM 4505 O O . THR B 1 243 ? -13.922 -30.75 -5.625 1 98.25 243 THR B O 1
ATOM 4508 N N . LEU B 1 244 ? -13.141 -30.172 -7.664 1 97.81 244 LEU B N 1
ATOM 4509 C CA . LEU B 1 244 ? -14.461 -30.125 -8.281 1 97.81 244 LEU B CA 1
ATOM 4510 C C . LEU B 1 244 ? -14.508 -30.984 -9.539 1 97.81 244 LEU B C 1
ATOM 4512 O O . LEU B 1 244 ? -13.516 -31.062 -10.273 1 97.81 244 LEU B O 1
ATOM 4516 N N . MET B 1 245 ? -15.695 -31.484 -9.844 1 96.5 245 MET B N 1
ATOM 4517 C CA . MET B 1 245 ? -15.867 -32.344 -11.016 1 96.5 245 MET B CA 1
ATOM 4518 C C . MET B 1 245 ? -15.617 -31.547 -12.305 1 96.5 245 MET B C 1
ATOM 4520 O O . MET B 1 245 ? -14.984 -32.062 -13.234 1 96.5 245 MET B O 1
ATOM 4524 N N . ASN B 1 246 ? -16.031 -30.359 -12.328 1 96.38 246 ASN B N 1
ATOM 4525 C CA . ASN B 1 246 ? -15.922 -29.578 -13.555 1 96.38 246 ASN B CA 1
ATOM 4526 C C . ASN B 1 246 ? -14.484 -29.156 -13.836 1 96.38 246 ASN B C 1
ATOM 4528 O O . ASN B 1 246 ? -14.164 -28.703 -14.938 1 96.38 246 ASN B O 1
ATOM 4532 N N . GLN B 1 247 ? -13.602 -29.328 -12.883 1 96.44 247 GLN B N 1
ATOM 4533 C CA . GLN B 1 247 ? -12.203 -28.953 -13.062 1 96.44 247 GLN B CA 1
ATOM 4534 C C . GLN B 1 247 ? -11.516 -29.875 -14.062 1 96.44 247 GLN B C 1
ATOM 4536 O O . GLN B 1 247 ? -10.453 -29.531 -14.594 1 96.44 247 GLN B O 1
ATOM 4541 N N . LEU B 1 248 ? -12.094 -31.016 -14.359 1 95 248 LEU B N 1
ATOM 4542 C CA . LEU B 1 248 ? -11.602 -31.906 -15.406 1 95 248 LEU B CA 1
ATOM 4543 C C . LEU B 1 248 ? -11.609 -31.203 -16.766 1 95 248 LEU B C 1
ATOM 4545 O O . LEU B 1 248 ? -10.75 -31.469 -17.609 1 95 248 LEU B O 1
ATOM 4549 N N . THR B 1 249 ? -12.539 -30.297 -16.922 1 94.69 249 THR B N 1
ATOM 4550 C CA . THR B 1 249 ? -12.672 -29.594 -18.188 1 94.69 249 THR B CA 1
ATOM 4551 C C . THR B 1 249 ? -12.172 -28.172 -18.078 1 94.69 249 THR B C 1
ATOM 4553 O O . THR B 1 249 ? -11.516 -27.656 -18.984 1 94.69 249 THR B O 1
ATOM 4556 N N . VAL B 1 250 ? -12.367 -27.578 -16.953 1 95.31 250 VAL B N 1
ATOM 4557 C CA . VAL B 1 250 ? -12.094 -26.156 -16.766 1 95.31 250 VAL B CA 1
ATOM 4558 C C . VAL B 1 250 ? -10.578 -25.938 -16.703 1 95.31 250 VAL B C 1
ATOM 4560 O O . VAL B 1 250 ? -10.062 -25 -17.328 1 95.31 250 VAL B O 1
ATOM 4563 N N . LEU B 1 251 ? -9.828 -26.719 -15.992 1 95.25 251 LEU B N 1
ATOM 4564 C CA . LEU B 1 251 ? -8.398 -26.5 -15.789 1 95.25 251 LEU B CA 1
ATOM 4565 C C . LEU B 1 251 ? -7.637 -26.609 -17.109 1 95.25 251 LEU B C 1
ATOM 4567 O O . LEU B 1 251 ? -6.875 -25.703 -17.469 1 95.25 251 LEU B O 1
ATOM 4571 N N . PRO B 1 252 ? -7.895 -27.672 -17.859 1 94.19 252 PRO B N 1
ATOM 4572 C CA . PRO B 1 252 ? -7.219 -27.75 -19.156 1 94.19 252 PRO B CA 1
ATOM 4573 C C . PRO B 1 252 ? -7.574 -26.578 -20.062 1 94.19 252 PRO B C 1
ATOM 4575 O O . PRO B 1 252 ? -6.723 -26.094 -20.828 1 94.19 252 PRO B O 1
ATOM 4578 N N . LYS B 1 253 ? -8.773 -26.156 -20 1 92.69 253 LYS B N 1
ATOM 4579 C CA . LYS B 1 253 ? -9.242 -25.062 -20.844 1 92.69 253 LYS B CA 1
ATOM 4580 C C . LYS B 1 253 ? -8.555 -23.75 -20.484 1 92.69 253 LYS B C 1
ATOM 4582 O O . LYS B 1 253 ? -8.117 -23.016 -21.375 1 92.69 253 LYS B O 1
ATOM 4587 N N . ILE B 1 254 ? -8.383 -23.5 -19.25 1 91.31 254 ILE B N 1
ATOM 4588 C CA . ILE B 1 254 ? -7.891 -22.219 -18.781 1 91.31 254 ILE B CA 1
ATOM 4589 C C . ILE B 1 254 ? -6.363 -22.219 -18.75 1 91.31 254 ILE B C 1
ATOM 4591 O O . ILE B 1 254 ? -5.723 -21.25 -19.156 1 91.31 254 ILE B O 1
ATOM 4595 N N . PHE B 1 255 ? -5.773 -23.344 -18.328 1 92.81 255 PHE B N 1
ATOM 4596 C CA . PHE B 1 255 ? -4.344 -23.344 -18.047 1 92.81 255 PHE B CA 1
ATOM 4597 C C . PHE B 1 255 ? -3.586 -24.172 -19.078 1 92.81 255 PHE B C 1
ATOM 4599 O O . PHE B 1 255 ? -2.355 -24.234 -19.047 1 92.81 255 PHE B O 1
ATOM 4606 N N . HIS B 1 256 ? -4.277 -24.812 -19.984 1 92.12 256 HIS B N 1
ATOM 4607 C CA . HIS B 1 256 ? -3.688 -25.562 -21.094 1 92.12 256 HIS B CA 1
ATOM 4608 C C . HIS B 1 256 ? -2.766 -26.656 -20.594 1 92.12 256 HIS B C 1
ATOM 4610 O O . HIS B 1 256 ? -1.626 -26.781 -21.047 1 92.12 256 HIS B O 1
ATOM 4616 N N . THR B 1 257 ? -3.227 -27.344 -19.594 1 94.12 257 THR B N 1
ATOM 4617 C CA . THR B 1 257 ? -2.525 -28.5 -19.047 1 94.12 257 THR B CA 1
ATOM 4618 C C . THR B 1 257 ? -3.291 -29.781 -19.328 1 94.12 257 THR B C 1
ATOM 4620 O O . THR B 1 257 ? -4.516 -29.781 -19.453 1 94.12 257 THR B O 1
ATOM 4623 N N . ASP B 1 258 ? -2.553 -30.828 -19.406 1 95.25 258 ASP B N 1
ATOM 4624 C CA . ASP B 1 258 ? -3.17 -32.125 -19.625 1 95.25 258 ASP B CA 1
ATOM 4625 C C . ASP B 1 258 ? -3.387 -32.875 -18.312 1 95.25 258 ASP B C 1
ATOM 4627 O O . ASP B 1 258 ? -2.529 -32.812 -17.422 1 95.25 258 ASP B O 1
ATOM 4631 N N . ILE B 1 259 ? -4.516 -33.469 -18.234 1 97.38 259 ILE B N 1
ATOM 4632 C CA . ILE B 1 259 ? -4.781 -34.375 -17.125 1 97.38 259 ILE B CA 1
ATOM 4633 C C . ILE B 1 259 ? -4.613 -35.812 -17.578 1 97.38 259 ILE B C 1
ATOM 4635 O O . ILE B 1 259 ? -5.285 -36.25 -18.516 1 97.38 259 ILE B O 1
ATOM 4639 N N . PRO B 1 260 ? -3.732 -36.562 -16.922 1 97.81 260 PRO B N 1
ATOM 4640 C CA . PRO B 1 260 ? -3.492 -37.938 -17.344 1 97.81 260 PRO B CA 1
ATOM 4641 C C . PRO B 1 260 ? -4.754 -38.781 -17.297 1 97.81 260 PRO B C 1
ATOM 4643 O O . PRO B 1 260 ? -5.594 -38.625 -16.406 1 97.81 260 PRO B O 1
ATOM 4646 N N . GLU B 1 261 ? -4.801 -39.719 -18.188 1 97.69 261 GLU B N 1
ATOM 4647 C CA . GLU B 1 261 ? -5.992 -40.562 -18.312 1 97.69 261 GLU B CA 1
ATOM 4648 C C . GLU B 1 261 ? -6.273 -41.312 -17.016 1 97.69 261 GLU B C 1
ATOM 4650 O O . GLU B 1 261 ? -7.43 -41.438 -16.609 1 97.69 261 GLU B O 1
ATOM 4655 N N . ASP B 1 262 ? -5.262 -41.75 -16.422 1 97.81 262 ASP B N 1
ATOM 4656 C CA . ASP B 1 262 ? -5.441 -42.5 -15.172 1 97.81 262 ASP B CA 1
ATOM 4657 C C . ASP B 1 262 ? -6.121 -41.625 -14.117 1 97.81 262 ASP B C 1
ATOM 4659 O O . ASP B 1 262 ? -6.973 -42.094 -13.367 1 97.81 262 ASP B O 1
ATOM 4663 N N . PHE B 1 263 ? -5.727 -40.406 -14.039 1 97.88 263 PHE B N 1
ATOM 4664 C CA . PHE B 1 263 ? -6.328 -39.469 -13.086 1 97.88 263 PHE B CA 1
ATOM 4665 C C . PHE B 1 263 ? -7.738 -39.094 -13.523 1 97.88 263 PHE B C 1
ATOM 4667 O O . PHE B 1 263 ? -8.664 -39.094 -12.719 1 97.88 263 PHE B O 1
ATOM 4674 N N . ALA B 1 264 ? -7.891 -38.781 -14.789 1 97.69 264 ALA B N 1
ATOM 4675 C CA . ALA B 1 264 ? -9.195 -38.438 -15.344 1 97.69 264 ALA B CA 1
ATOM 4676 C C . ALA B 1 264 ? -10.219 -39.531 -15.102 1 97.69 264 ALA B C 1
ATOM 4678 O O . ALA B 1 264 ? -11.367 -39.25 -14.742 1 97.69 264 ALA B O 1
ATOM 4679 N N . LYS B 1 265 ? -9.781 -40.719 -15.367 1 97.5 265 LYS B N 1
ATOM 4680 C CA . LYS B 1 265 ? -10.656 -41.875 -15.164 1 97.5 265 LYS B CA 1
ATOM 4681 C C . LYS B 1 265 ? -11.148 -41.938 -13.719 1 97.5 265 LYS B C 1
ATOM 4683 O O . LYS B 1 265 ? -12.32 -42.219 -13.477 1 97.5 265 LYS B O 1
ATOM 4688 N N . GLU B 1 266 ? -10.25 -41.688 -12.789 1 97.38 266 GLU B N 1
ATOM 4689 C CA . GLU B 1 266 ? -10.625 -41.719 -11.383 1 97.38 266 GLU B CA 1
ATOM 4690 C C . GLU B 1 266 ? -11.641 -40.625 -11.07 1 97.38 266 GLU B C 1
ATOM 4692 O O . GLU B 1 266 ? -12.586 -40.844 -10.305 1 97.38 266 GLU B O 1
ATOM 4697 N N . ILE B 1 267 ? -11.469 -39.469 -11.625 1 97.38 267 ILE B N 1
ATOM 4698 C CA . ILE B 1 267 ? -12.391 -38.344 -11.391 1 97.38 267 ILE B CA 1
ATOM 4699 C C . ILE B 1 267 ? -13.75 -38.688 -12.008 1 97.38 267 ILE B C 1
ATOM 4701 O O . ILE B 1 267 ? -14.797 -38.375 -11.422 1 97.38 267 ILE B O 1
ATOM 4705 N N . ARG B 1 268 ? -13.75 -39.344 -13.18 1 96.44 268 ARG B N 1
ATOM 4706 C CA . ARG B 1 268 ? -14.992 -39.688 -13.875 1 96.44 268 ARG B CA 1
ATOM 4707 C C . ARG B 1 268 ? -15.828 -40.656 -13.055 1 96.44 268 ARG B C 1
ATOM 4709 O O . ARG B 1 268 ? -17.047 -40.656 -13.156 1 96.44 268 ARG B O 1
ATOM 4716 N N . LYS B 1 269 ? -15.156 -41.406 -12.305 1 97.31 269 LYS B N 1
ATOM 4717 C CA . LYS B 1 269 ? -15.844 -42.375 -11.461 1 97.31 269 LYS B CA 1
ATOM 4718 C C . LYS B 1 269 ? -16.578 -41.688 -10.312 1 97.31 269 LYS B C 1
ATOM 4720 O O . LYS B 1 269 ? -17.484 -42.281 -9.711 1 97.31 269 LYS B O 1
ATOM 4725 N N . CYS B 1 270 ? -16.125 -40.531 -9.969 1 97.62 270 CYS B N 1
ATOM 4726 C CA . CYS B 1 270 ? -16.688 -39.812 -8.828 1 97.62 270 CYS B CA 1
ATOM 4727 C C . CYS B 1 270 ? -18.109 -39.344 -9.133 1 97.62 270 CYS B C 1
ATOM 4729 O O . CYS B 1 270 ? -18.406 -38.969 -10.266 1 97.62 270 CYS B O 1
ATOM 4731 N N . LYS B 1 271 ? -18.969 -39.375 -8.141 1 97.31 271 LYS B N 1
ATOM 4732 C CA . LYS B 1 271 ? -20.359 -38.969 -8.305 1 97.31 271 LYS B CA 1
ATOM 4733 C C . LYS B 1 271 ? -20.609 -37.625 -7.621 1 97.31 271 LYS B C 1
ATOM 4735 O O . LYS B 1 271 ? -21.625 -36.969 -7.883 1 97.31 271 LYS B O 1
ATOM 4740 N N . THR B 1 272 ? -19.75 -37.281 -6.746 1 97.69 272 THR B N 1
ATOM 4741 C CA . THR B 1 272 ? -19.891 -36.031 -6.008 1 97.69 272 THR B CA 1
ATOM 4742 C C . THR B 1 272 ? -18.562 -35.312 -5.926 1 97.69 272 THR B C 1
ATOM 4744 O O . THR B 1 272 ? -17.5 -35.906 -6.098 1 97.69 272 THR B O 1
ATOM 4747 N N . ASP B 1 273 ? -18.594 -34 -5.637 1 97.81 273 ASP B N 1
ATOM 4748 C CA . ASP B 1 273 ? -17.375 -33.219 -5.453 1 97.81 273 ASP B CA 1
ATOM 4749 C C . ASP B 1 273 ? -16.578 -33.719 -4.254 1 97.81 273 ASP B C 1
ATOM 4751 O O . ASP B 1 273 ? -15.344 -33.688 -4.258 1 97.81 273 ASP B O 1
ATOM 4755 N N . GLU B 1 274 ? -17.266 -34.25 -3.268 1 98.19 274 GLU B N 1
ATOM 4756 C CA . GLU B 1 274 ? -16.578 -34.781 -2.107 1 98.19 274 GLU B CA 1
ATOM 4757 C C . GLU B 1 274 ? -15.664 -35.938 -2.51 1 98.19 274 GLU B C 1
ATOM 4759 O O . GLU B 1 274 ? -14.555 -36.094 -1.994 1 98.19 274 GLU B O 1
ATOM 4764 N N . GLN B 1 275 ? -16.156 -36.719 -3.402 1 98.44 275 GLN B N 1
ATOM 4765 C CA . GLN B 1 275 ? -15.352 -37.812 -3.91 1 98.44 275 GLN B CA 1
ATOM 4766 C C . GLN B 1 275 ? -14.172 -37.312 -4.742 1 98.44 275 GLN B C 1
ATOM 4768 O O . GLN B 1 275 ? -13.086 -37.906 -4.707 1 98.44 275 GLN B O 1
ATOM 4773 N N . VAL B 1 276 ? -14.43 -36.25 -5.461 1 98.56 276 VAL B N 1
ATOM 4774 C CA . VAL B 1 276 ? -13.375 -35.656 -6.273 1 98.56 276 VAL B CA 1
ATOM 4775 C C . VAL B 1 276 ? -12.266 -35.125 -5.367 1 98.56 276 VAL B C 1
ATOM 4777 O O . VAL B 1 276 ? -11.078 -35.25 -5.684 1 98.56 276 VAL B O 1
ATOM 4780 N N . VAL B 1 277 ? -12.68 -34.531 -4.27 1 98.62 277 VAL B N 1
ATOM 4781 C CA . VAL B 1 277 ? -11.719 -34.031 -3.295 1 98.62 277 VAL B CA 1
ATOM 4782 C C . VAL B 1 277 ? -10.797 -35.188 -2.854 1 98.62 277 VAL B C 1
ATOM 4784 O O . VAL B 1 277 ? -9.57 -35 -2.828 1 98.62 277 VAL B O 1
ATOM 4787 N N . GLU B 1 278 ? -11.352 -36.312 -2.57 1 98.62 278 GLU B N 1
ATOM 4788 C CA . GLU B 1 278 ? -10.555 -37.469 -2.127 1 98.62 278 GLU B CA 1
ATOM 4789 C C . GLU B 1 278 ? -9.609 -37.938 -3.23 1 98.62 278 GLU B C 1
ATOM 4791 O O . GLU B 1 278 ? -8.43 -38.188 -2.977 1 98.62 278 GLU B O 1
ATOM 4796 N N . ALA B 1 279 ? -10.117 -38.031 -4.418 1 98.56 279 ALA B N 1
ATOM 4797 C CA . ALA B 1 279 ? -9.289 -38.406 -5.555 1 98.56 279 ALA B CA 1
ATOM 4798 C C . ALA B 1 279 ? -8.172 -37.406 -5.805 1 98.56 279 ALA B C 1
ATOM 4800 O O . ALA B 1 279 ? -7.043 -37.781 -6.109 1 98.56 279 ALA B O 1
ATOM 4801 N N . GLY B 1 280 ? -8.531 -36.125 -5.691 1 98.69 280 GLY B N 1
ATOM 4802 C CA . GLY B 1 280 ? -7.559 -35.062 -5.879 1 98.69 280 GLY B CA 1
ATOM 4803 C C . GLY B 1 280 ? -6.438 -35.094 -4.855 1 98.69 280 GLY B C 1
ATOM 4804 O O . GLY B 1 280 ? -5.27 -34.906 -5.195 1 98.69 280 GLY B O 1
ATOM 4805 N N . ILE B 1 281 ? -6.785 -35.375 -3.629 1 98.81 281 ILE B N 1
ATOM 4806 C CA . ILE B 1 281 ? -5.805 -35.469 -2.555 1 98.81 281 ILE B CA 1
ATOM 4807 C C . ILE B 1 281 ? -4.879 -36.656 -2.807 1 98.81 281 ILE B C 1
ATOM 4809 O O . ILE B 1 281 ? -3.656 -36.531 -2.688 1 98.81 281 ILE B O 1
ATOM 4813 N N . GLU B 1 282 ? -5.441 -37.75 -3.152 1 98.69 282 GLU B N 1
ATOM 4814 C CA . GLU B 1 282 ? -4.652 -38.938 -3.418 1 98.69 282 GLU B CA 1
ATOM 4815 C C . GLU B 1 282 ? -3.666 -38.719 -4.559 1 98.69 282 GLU B C 1
ATOM 4817 O O . GLU B 1 282 ? -2.482 -39.031 -4.438 1 98.69 282 GLU B O 1
ATOM 4822 N N . TRP B 1 283 ? -4.145 -38.156 -5.613 1 98.81 283 TRP B N 1
ATOM 4823 C CA . TRP B 1 283 ? -3.297 -37.938 -6.781 1 98.81 283 TRP B CA 1
ATOM 4824 C C . TRP B 1 283 ? -2.178 -36.938 -6.465 1 98.81 283 TRP B C 1
ATOM 4826 O O . TRP B 1 283 ? -1.014 -37.188 -6.789 1 98.81 283 TRP B O 1
ATOM 4836 N N . THR B 1 284 ? -2.518 -35.844 -5.859 1 98.88 284 THR B N 1
ATOM 4837 C CA . THR B 1 284 ? -1.536 -34.812 -5.535 1 98.88 284 THR B CA 1
ATOM 4838 C C . THR B 1 284 ? -0.494 -35.344 -4.559 1 98.88 284 THR B C 1
ATOM 4840 O O . THR B 1 284 ? 0.69 -35.031 -4.664 1 98.88 284 THR B O 1
ATOM 4843 N N . THR B 1 285 ? -0.928 -36.188 -3.604 1 98.88 285 THR B N 1
ATOM 4844 C CA . THR B 1 285 ? -0.007 -36.812 -2.666 1 98.88 285 THR B CA 1
ATOM 4845 C C . THR B 1 285 ? 0.983 -37.719 -3.402 1 98.88 285 THR B C 1
ATOM 4847 O O . THR B 1 285 ? 2.184 -37.688 -3.121 1 98.88 285 THR B O 1
ATOM 4850 N N . MET B 1 286 ? 0.439 -38.438 -4.297 1 98.69 286 MET B N 1
ATOM 4851 C CA . MET B 1 286 ? 1.289 -39.312 -5.113 1 98.69 286 MET B CA 1
ATOM 4852 C C . MET B 1 286 ? 2.309 -38.5 -5.895 1 98.69 286 MET B C 1
ATOM 4854 O O . MET B 1 286 ? 3.494 -38.812 -5.918 1 98.69 286 MET B O 1
ATOM 4858 N N . GLN B 1 287 ? 1.889 -37.406 -6.566 1 98.81 287 GLN B N 1
ATOM 4859 C CA . GLN B 1 287 ? 2.807 -36.531 -7.277 1 98.81 287 GLN B CA 1
ATOM 4860 C C . GLN B 1 287 ? 3.904 -36.031 -6.352 1 98.81 287 GLN B C 1
ATOM 4862 O O . GLN B 1 287 ? 5.086 -36.062 -6.699 1 98.81 287 GLN B O 1
ATOM 4867 N N . ALA B 1 288 ? 3.48 -35.562 -5.238 1 98.81 288 ALA B N 1
ATOM 4868 C CA . ALA B 1 288 ? 4.391 -34.938 -4.285 1 98.81 288 ALA B CA 1
ATOM 4869 C C . ALA B 1 288 ? 5.457 -35.906 -3.811 1 98.81 288 ALA B C 1
ATOM 4871 O O . ALA B 1 288 ? 6.648 -35.594 -3.816 1 98.81 288 ALA B O 1
ATOM 4872 N N . LYS B 1 289 ? 5.062 -37.062 -3.418 1 98.69 289 LYS B N 1
ATOM 4873 C CA . LYS B 1 289 ? 5.988 -38.094 -2.934 1 98.69 289 LYS B CA 1
ATOM 4874 C C . LYS B 1 289 ? 6.98 -38.469 -4.02 1 98.69 289 LYS B C 1
ATOM 4876 O O . LYS B 1 289 ? 8.172 -38.656 -3.75 1 98.69 289 LYS B O 1
ATOM 4881 N N . ASP B 1 290 ? 6.465 -38.688 -5.195 1 98.75 290 ASP B N 1
ATOM 4882 C CA . ASP B 1 290 ? 7.32 -39.031 -6.328 1 98.75 290 ASP B CA 1
ATOM 4883 C C . ASP B 1 290 ? 8.352 -37.938 -6.59 1 98.75 290 ASP B C 1
ATOM 4885 O O . ASP B 1 290 ? 9.523 -38.219 -6.832 1 98.75 290 ASP B O 1
ATOM 4889 N N . LEU B 1 291 ? 7.91 -36.656 -6.586 1 98.81 291 LEU B N 1
ATOM 4890 C CA . LEU B 1 291 ? 8.797 -35.531 -6.809 1 98.81 291 LEU B CA 1
ATOM 4891 C C . LEU B 1 291 ? 9.898 -35.469 -5.754 1 98.81 291 LEU B C 1
ATOM 4893 O O . LEU B 1 291 ? 11.07 -35.312 -6.082 1 98.81 291 LEU B O 1
ATOM 4897 N N . ILE B 1 292 ? 9.539 -35.656 -4.523 1 98.31 292 ILE B N 1
ATOM 4898 C CA . ILE B 1 292 ? 10.5 -35.656 -3.426 1 98.31 292 ILE B CA 1
ATOM 4899 C C . ILE B 1 292 ? 11.484 -36.781 -3.586 1 98.31 292 ILE B C 1
ATOM 4901 O O . ILE B 1 292 ? 12.695 -36.594 -3.451 1 98.31 292 ILE B O 1
ATOM 4905 N N . ALA B 1 293 ? 10.969 -37.906 -3.92 1 97.88 293 ALA B N 1
ATOM 4906 C CA . ALA B 1 293 ? 11.812 -39.094 -4.102 1 97.88 293 ALA B CA 1
ATOM 4907 C C . ALA B 1 293 ? 12.82 -38.875 -5.227 1 97.88 293 ALA B C 1
ATOM 4909 O O . ALA B 1 293 ? 13.883 -39.5 -5.238 1 97.88 293 ALA B O 1
ATOM 4910 N N . ASN B 1 294 ? 12.453 -38.031 -6.125 1 97.81 294 ASN B N 1
ATOM 4911 C CA . ASN B 1 294 ? 13.32 -37.781 -7.27 1 97.81 294 ASN B CA 1
ATOM 4912 C C . ASN B 1 294 ? 14.117 -36.5 -7.109 1 97.81 294 ASN B C 1
ATOM 4914 O O . ASN B 1 294 ? 14.531 -35.875 -8.102 1 97.81 294 ASN B O 1
ATOM 4918 N N . GLY B 1 295 ? 14.18 -35.938 -5.906 1 96 295 GLY B N 1
ATOM 4919 C CA . GLY B 1 295 ? 15.188 -34.938 -5.602 1 96 295 GLY B CA 1
ATOM 4920 C C . GLY B 1 295 ? 14.617 -33.531 -5.5 1 96 295 GLY B C 1
ATOM 4921 O O . GLY B 1 295 ? 15.352 -32.594 -5.27 1 96 295 GLY B O 1
ATOM 4922 N N . VAL B 1 296 ? 13.328 -33.375 -5.656 1 97.31 296 VAL B N 1
ATOM 4923 C CA . VAL B 1 296 ? 12.719 -32.062 -5.496 1 97.31 296 VAL B CA 1
ATOM 4924 C C . VAL B 1 296 ? 12.742 -31.656 -4.023 1 97.31 296 VAL B C 1
ATOM 4926 O O . VAL B 1 296 ? 12.266 -32.406 -3.164 1 97.31 296 VAL B O 1
ATOM 4929 N N . ASN B 1 297 ? 13.242 -30.5 -3.752 1 96.06 297 ASN B N 1
ATOM 4930 C CA . ASN B 1 297 ? 13.461 -30.125 -2.361 1 96.06 297 ASN B CA 1
ATOM 4931 C C . ASN B 1 297 ? 12.438 -29.078 -1.896 1 96.06 297 ASN B C 1
ATOM 4933 O O . ASN B 1 297 ? 12.422 -28.703 -0.726 1 96.06 297 ASN B O 1
ATOM 4937 N N . LEU B 1 298 ? 11.656 -28.547 -2.746 1 98.56 298 LEU B N 1
ATOM 4938 C CA . LEU B 1 298 ? 10.586 -27.625 -2.385 1 98.56 298 LEU B CA 1
ATOM 4939 C C . LEU B 1 298 ? 9.352 -27.875 -3.238 1 98.56 298 LEU B C 1
ATOM 4941 O O . LEU B 1 298 ? 9.438 -27.938 -4.465 1 98.56 298 LEU B O 1
ATOM 4945 N N . LEU B 1 299 ? 8.25 -28.047 -2.564 1 98.81 299 LEU B N 1
ATOM 4946 C CA . LEU B 1 299 ? 6.961 -28.141 -3.248 1 98.81 299 LEU B CA 1
ATOM 4947 C C . LEU B 1 299 ? 6.121 -26.906 -2.984 1 98.81 299 LEU B C 1
ATOM 4949 O O . LEU B 1 299 ? 5.988 -26.469 -1.837 1 98.81 299 LEU B O 1
ATOM 4953 N N . HIS B 1 300 ? 5.633 -26.328 -4.031 1 98.88 300 HIS B N 1
ATOM 4954 C CA . HIS B 1 300 ? 4.742 -25.172 -3.969 1 98.88 300 HIS B CA 1
ATOM 4955 C C . HIS B 1 300 ? 3.301 -25.578 -4.266 1 98.88 300 HIS B C 1
ATOM 4957 O O . HIS B 1 300 ? 3.039 -26.312 -5.219 1 98.88 300 HIS B O 1
ATOM 4963 N N . PHE B 1 301 ? 2.332 -25.031 -3.496 1 98.88 301 PHE B N 1
ATOM 4964 C CA . PHE B 1 301 ? 0.955 -25.484 -3.664 1 98.88 301 PHE B CA 1
ATOM 4965 C C . PHE B 1 301 ? 0.04 -24.312 -3.982 1 98.88 301 PHE B C 1
ATOM 4967 O O . PHE B 1 301 ? 0.167 -23.234 -3.387 1 98.88 301 PHE B O 1
ATOM 4974 N N . TYR B 1 302 ? -0.839 -24.5 -4.898 1 98.19 302 TYR B N 1
ATOM 4975 C CA . TYR B 1 302 ? -1.923 -23.578 -5.188 1 98.19 302 TYR B CA 1
ATOM 4976 C C . TYR B 1 302 ? -3.152 -23.891 -4.344 1 98.19 302 TYR B C 1
ATOM 4978 O O . TYR B 1 302 ? -3.777 -24.938 -4.52 1 98.19 302 TYR B O 1
ATOM 4986 N N . THR B 1 303 ? -3.576 -22.938 -3.551 1 97.5 303 THR B N 1
ATOM 4987 C CA . THR B 1 303 ? -4.531 -23.25 -2.496 1 97.5 303 THR B CA 1
ATOM 4988 C C . THR B 1 303 ? -5.934 -22.781 -2.875 1 97.5 303 THR B C 1
ATOM 4990 O O . THR B 1 303 ? -6.91 -23.109 -2.201 1 97.5 303 THR B O 1
ATOM 4993 N N . MET B 1 304 ? -6.082 -22.078 -3.98 1 92.88 304 MET B N 1
ATOM 4994 C CA . MET B 1 304 ? -7.398 -21.562 -4.336 1 92.88 304 MET B CA 1
ATOM 4995 C C . MET B 1 304 ? -8.438 -22.672 -4.379 1 92.88 304 MET B C 1
ATOM 4997 O O . MET B 1 304 ? -8.336 -23.594 -5.199 1 92.88 304 MET B O 1
ATOM 5001 N N . MET B 1 305 ? -9.453 -22.625 -3.518 1 92.94 305 MET B N 1
ATOM 5002 C CA . MET B 1 305 ? -10.562 -23.578 -3.383 1 92.94 305 MET B CA 1
ATOM 5003 C C . MET B 1 305 ? -10.055 -24.953 -2.953 1 92.94 305 MET B C 1
ATOM 5005 O O . MET B 1 305 ? -10.711 -25.969 -3.201 1 92.94 305 MET B O 1
ATOM 5009 N N . ALA B 1 306 ? -8.898 -24.984 -2.383 1 97.19 306 ALA B N 1
ATOM 5010 C CA . ALA B 1 306 ? -8.328 -26.297 -2.084 1 97.19 306 ALA B CA 1
ATOM 5011 C C . ALA B 1 306 ? -7.5 -26.266 -0.802 1 97.19 306 ALA B C 1
ATOM 5013 O O . ALA B 1 306 ? -6.555 -27.031 -0.644 1 97.19 306 ALA B O 1
ATOM 5014 N N . THR B 1 307 ? -7.809 -25.344 0.067 1 97.81 307 THR B N 1
ATOM 5015 C CA . THR B 1 307 ? -7.012 -25.156 1.277 1 97.81 307 THR B CA 1
ATOM 5016 C C . THR B 1 307 ? -6.957 -26.453 2.08 1 97.81 307 THR B C 1
ATOM 5018 O O . THR B 1 307 ? -5.875 -26.938 2.436 1 97.81 307 THR B O 1
ATOM 5021 N N . GLU B 1 308 ? -8.086 -27.031 2.338 1 98.06 308 GLU B N 1
ATOM 5022 C CA . GLU B 1 308 ? -8.125 -28.266 3.123 1 98.06 308 GLU B CA 1
ATOM 5023 C C . GLU B 1 308 ? -7.426 -29.406 2.396 1 98.06 308 GLU B C 1
ATOM 5025 O O . GLU B 1 308 ? -6.754 -30.234 3.023 1 98.06 308 GLU B O 1
ATOM 5030 N N . SER B 1 309 ? -7.598 -29.5 1.114 1 98.81 309 SER B N 1
ATOM 5031 C CA . SER B 1 309 ? -6.914 -30.516 0.333 1 98.81 309 SER B CA 1
ATOM 5032 C C . SER B 1 309 ? -5.398 -30.375 0.442 1 98.81 309 SER B C 1
ATOM 5034 O O . SER B 1 309 ? -4.688 -31.359 0.631 1 98.81 309 SER B O 1
ATOM 5036 N N . VAL B 1 310 ? -4.922 -29.141 0.334 1 98.81 310 VAL B N 1
ATOM 5037 C CA . VAL B 1 310 ? -3.49 -28.875 0.447 1 98.81 310 VAL B CA 1
ATOM 5038 C C . VAL B 1 310 ? -3.002 -29.266 1.841 1 98.81 310 VAL B C 1
ATOM 5040 O O . VAL B 1 310 ? -1.936 -29.875 1.985 1 98.81 310 VAL B O 1
ATOM 5043 N N . ARG B 1 311 ? -3.768 -28.906 2.84 1 98.81 311 ARG B N 1
ATOM 5044 C CA . ARG B 1 311 ? -3.412 -29.266 4.211 1 98.81 311 ARG B CA 1
ATOM 5045 C C . ARG B 1 311 ? -3.252 -30.766 4.363 1 98.81 311 ARG B C 1
ATOM 5047 O O . ARG B 1 311 ? -2.275 -31.234 4.949 1 98.81 311 ARG B O 1
ATOM 5054 N N . ARG B 1 312 ? -4.16 -31.516 3.848 1 98.75 312 ARG B N 1
ATOM 5055 C CA . ARG B 1 312 ? -4.133 -32.969 3.967 1 98.75 312 ARG B CA 1
ATOM 5056 C C . ARG B 1 312 ? -2.979 -33.562 3.166 1 98.75 312 ARG B C 1
ATOM 5058 O O . ARG B 1 312 ? -2.346 -34.531 3.604 1 98.75 312 ARG B O 1
ATOM 5065 N N . VAL B 1 313 ? -2.715 -33.031 2.01 1 98.88 313 VAL B N 1
ATOM 5066 C CA . VAL B 1 313 ? -1.562 -33.469 1.23 1 98.88 313 VAL B CA 1
ATOM 5067 C C . VAL B 1 313 ? -0.279 -33.219 2.016 1 98.88 313 VAL B C 1
ATOM 5069 O O . VAL B 1 313 ? 0.576 -34.094 2.129 1 98.88 313 VAL B O 1
ATOM 5072 N N . ALA B 1 314 ? -0.157 -32 2.521 1 98.62 314 ALA B N 1
ATOM 5073 C CA . ALA B 1 314 ? 1.032 -31.625 3.285 1 98.62 314 ALA B CA 1
ATOM 5074 C C . ALA B 1 314 ? 1.219 -32.531 4.488 1 98.62 314 ALA B C 1
ATOM 5076 O O . ALA B 1 314 ? 2.34 -32.969 4.793 1 98.62 314 ALA B O 1
ATOM 5077 N N . LYS B 1 315 ? 0.137 -32.844 5.168 1 98.19 315 LYS B N 1
ATOM 5078 C CA . LYS B 1 315 ? 0.19 -33.719 6.328 1 98.19 315 LYS B CA 1
ATOM 5079 C C . LYS B 1 315 ? 0.732 -35.094 5.945 1 98.19 315 LYS B C 1
ATOM 5081 O O . LYS B 1 315 ? 1.434 -35.75 6.734 1 98.19 315 LYS B O 1
ATOM 5086 N N . ALA B 1 316 ? 0.431 -35.5 4.816 1 97.94 316 ALA B N 1
ATOM 5087 C CA . ALA B 1 316 ? 0.848 -36.844 4.34 1 97.94 316 ALA B CA 1
ATOM 5088 C C . ALA B 1 316 ? 2.326 -36.844 3.967 1 97.94 316 ALA B C 1
ATOM 5090 O O . ALA B 1 316 ? 2.957 -37.906 3.914 1 97.94 316 ALA B O 1
ATOM 5091 N N . ILE B 1 317 ? 2.885 -35.719 3.723 1 95.62 317 ILE B N 1
ATOM 5092 C CA . ILE B 1 317 ? 4.227 -35.625 3.162 1 95.62 317 ILE B CA 1
ATOM 5093 C C . ILE B 1 317 ? 5.207 -35.156 4.242 1 95.62 317 ILE B C 1
ATOM 5095 O O . ILE B 1 317 ? 6.391 -35.5 4.203 1 95.62 317 ILE B O 1
ATOM 5099 N N . TYR B 1 318 ? 4.73 -34.25 5.047 1 93.81 318 TYR B N 1
ATOM 5100 C CA . TYR B 1 318 ? 5.613 -33.625 6.035 1 93.81 318 TYR B CA 1
ATOM 5101 C C . TYR B 1 318 ? 5.289 -34.125 7.438 1 93.81 318 TYR B C 1
ATOM 5103 O O . TYR B 1 318 ? 6.141 -34.094 8.328 1 93.81 318 TYR B O 1
#

Solvent-accessible surface area (backbone atoms only — not comparable to full-atom values): 33948 Å² total; per-residue (Å²): 132,83,51,68,57,54,52,63,71,65,52,87,56,73,42,35,31,37,40,44,65,56,38,46,65,49,51,63,63,62,61,54,48,52,52,45,68,64,44,50,88,66,57,43,68,34,37,35,30,45,65,62,46,52,38,80,41,74,42,79,77,58,96,87,40,65,44,83,39,78,44,55,59,33,61,38,42,69,28,45,40,50,35,47,29,68,76,69,67,40,49,46,28,40,44,46,54,19,31,55,28,30,47,66,57,49,49,52,52,50,51,21,30,53,55,56,71,49,39,39,34,32,46,36,34,66,68,54,56,90,89,40,96,58,75,66,52,27,79,74,25,31,75,43,38,60,51,46,50,52,52,52,52,34,38,40,66,13,45,47,95,84,66,52,80,33,54,48,48,94,66,55,70,42,40,31,31,71,39,48,50,73,35,52,88,85,41,93,41,57,68,59,40,48,51,53,49,44,52,37,43,74,71,58,40,46,32,29,42,32,49,64,64,67,45,70,66,40,48,54,50,36,52,52,53,38,47,74,76,66,46,80,54,55,73,34,53,25,38,59,55,49,42,46,70,66,48,75,56,48,45,32,69,75,69,56,41,68,70,44,63,72,57,48,54,55,48,67,69,37,89,45,42,70,48,20,34,53,53,16,31,53,51,45,37,50,51,50,53,52,40,43,74,70,68,45,47,45,45,32,34,48,31,84,90,21,52,68,47,50,40,55,31,46,63,74,74,105,133,83,50,67,57,54,52,63,72,64,50,88,56,71,41,36,30,38,39,43,65,57,40,47,63,48,51,62,63,61,61,53,49,51,52,45,68,65,44,51,89,66,58,44,68,34,37,34,31,45,63,63,47,53,39,80,41,76,42,77,75,59,96,87,40,66,43,84,40,79,43,55,58,33,59,38,41,69,26,46,38,50,35,47,30,68,75,68,68,40,49,44,28,40,45,46,55,20,30,55,28,30,48,67,57,49,50,52,51,52,50,22,30,54,55,55,70,48,39,38,34,30,47,36,35,66,68,52,55,91,89,41,95,58,75,64,53,29,81,74,26,30,74,43,38,61,51,45,50,50,52,53,53,34,38,39,65,14,45,48,94,86,65,52,77,33,54,48,48,93,66,56,70,43,40,31,32,69,40,48,49,73,36,51,88,85,41,93,41,57,68,58,39,48,51,53,48,44,53,37,41,74,70,58,41,46,31,28,42,30,50,63,63,69,43,68,65,42,46,53,50,35,53,52,53,37,47,75,75,67,46,80,56,54,74,34,53,24,39,58,54,47,44,46,71,63,47,75,57,48,46,31,69,75,69,55,40,68,70,45,64,72,58,48,53,55,49,68,70,39,88,45,43,70,48,21,32,53,52,17,32,52,51,47,37,51,50,49,53,53,41,42,75,70,67,46,46,46,45,32,35,49,30,83,89,20,51,68,47,49,40,54,30,47,63,75,74,106

Nearest PDB structures (foldseek):
  1v93-assembly1_A  TM=9.335E-01  e=1.570E-26  Thermus thermophilus HB8
  7th5-assembly1_B  TM=9.167E-01  e=2.409E-26  Thermus thermophilus HB8
  8eac-assembly1_A  TM=9.212E-01  e=5.794E-25  Thermus thermophilus HB8
  8uy1-assembly1_A  TM=8.527E-01  e=1.283E-24  Thermochaetoides thermophila DSM 1495
  8uy1-assembly1_D  TM=8.387E-01  e=1.780E-23  Thermochaetoides thermophila DSM 1495

Sequence (636 aa):
MPTAAQLIRDLKQPGFSFELLPPLKGNSIKRVYKTIDALKEFNPLFINITSHRDEVVFKSIDNGLFEKKVTRKRPGTVAVAASIQHLYGIKVIPHIICSGFSKSETEYALIDLNFLGIHDILLLRGDKSKNEKFYQPQDEGNKYAIDLIHQVNDLNKGVFLDNTQAEAFDTPFSFGVAGYPEKHEEAPNMESDLYWLKKKADAGAEYVFTQMFFDNSKYYDFVKRCREVGIDIPIIPGLKPVTLMNQLTVLPKIFHTDIPEDFAKEIRKCKTDEQVVEAGIEWTTMQAKDLIANGVNLLHFYTMMATESVRRVAKAIYMPTAAQLIRDLKQPGFSFELLPPLKGNSIKRVYKTIDALKEFNPLFINITSHRDEVVFKSIDNGLFEKKVTRKRPGTVAVAASIQHLYGIKVIPHIICSGFSKSETEYALIDLNFLGIHDILLLRGDKSKNEKFYQPQDEGNKYAIDLIHQVNDLNKGVFLDNTQAEAFDTPFSFGVAGYPEKHEEAPNMESDLYWLKKKADAGAEYVFTQMFFDNSKYYDFVKRCREVGIDIPIIPGLKPVTLMNQLTVLPKIFHTDIPEDFAKEIRKCKTDEQVVEAGIEWTTMQAKDLIANGVNLLHFYTMMATESVRRVAKAIY

Organism: NCBI:txid889453

Foldseek 3Di:
DDALLVLQVPFPFFAEEEEDEADWVPDDNVVVVVLCVLACVRPHQEYEYEADAWAWDWPDDDDRDTDTDTHGGGPQSLVSQLVCCVPPVHAYAYEDEQARDALVRSVVSVVSCLVSVRQEYEFFHHDAHPPDPDRDGPDNTDRGSLSVLVSLVCQQCQQDPVRPRDHHRPDRHAYAYEDELQAAPPAPDPVRRLVVVVSSVVSHHQEYEYDEALDVVSVVVSVVVNVVVPNDHYYEYEYEFDQALCCQPVVCVPGVYDHDPVLNVQSVVDDGSNSSLVSRLVSRLVSVVVCVVVPRRYYYYYCVVNSVSVSSSSVSVD/DDALLRLQVPFPFFAEEEEDEADWVPDDCVVVVVLCVLACVRPHQEYEYEADAWAWDWPDDDDRDTDTDTHGGGPQSLVSQLVCCVPPVHAYAYEDEQARDALVRSVVSVVSCLVSVHQEYEFFHHDAHPPDPDRDGPDNTDRGSLSVLVSLVCQQCQQDPVRPRDHHRPDRHAYAYEDELQAAPPQPDDVRRLVVVVSSVVSHHQEYEYDEALDVVSVVVNVVVNVVVPNDHYYEYEYEFDQALCCQPVVCVVGVYDHDPVLNVQSVVDPGSNSSLVSSLVSRLVSVVVCSVVPRRYYYYYCVVNSVSVSSSSVSVD

Radius of gyration: 27.86 Å; Cα contacts (8 Å, |Δi|>4): 1210; chains: 2; bounding box: 52×84×64 Å